Protein AF-A0A401H6R8-F1 (afdb_monomer_lite)

Sequence (422 aa):
MSYSPQTDTVILAGDFLAKSTPEGSLAILDFLIQSLGRVYAVRGNHDHMVVQWRAWREWFEPLKIGHRTGADFLTTIEAEWEGERRNDVDADEWAEKARRRAAGTWRAKWWRRIPYSGSGPTKNQWSIFSEHYWLARDMTQTQAELLYSSPSVLHLPSAHMFVVHAGILPFDPRRPPTDERQPLAHKPEVKGQLDDTQQIFSAGDNVSVEKLRTLQEKALLTDIRGNRDPWVLMNMRSIEDGQVTRDGDKGTPWTELWNDQMGRCVGFDDDLSRTEVTPRIRHAAYSDALSVASRGALPCHPSTVVYGHAASRGLDVKRWTIGLDTGCIYGGKLTGLVLQRRSPDNSPGVDSMDTTEADEDEDEEYYDNWTRSRLARSGSELRRRERELSRPRRKHIKFGDIHTGLRGALVSISCRGQEGLG

Radius of gyration: 25.53 Å; chains: 1; bounding box: 60×70×78 Å

Secondary structure (DSSP, 8-state):
----TTT--EEE-S--SSSS-HHHHHHHHHHHHHTTTTEEE---HHHHHHHHHHHHHHHHTT-EETTEEHHHHHHHHHHHHHHHGGG---HHHHHHHHHHHHTTSTTHHHHTTSPPPB-GGGBTTT-TTSHHHHHHHHS-HHHHHHHHH--SEEEEGGGTEEEESS---SS-TTS-TT-TTSTTSSPPP------TT--S--S-S---HHHHHHHHHHHHHHTSGGGG-HHHHHH--EEETTEEES-TTSSEEHHHHHHHHHHTB--S----SSS---HHHHTS-HHHHHHHHHT--BSS---EEEE---GGG-SEE-SSEEE---BGGGTSEEEEEEEEEPPTTS-------------TTSSHHHHHHHTTTTS--------------PPPP-EEE--S-GGG-EEEEEEEEEPPPSTT--

pLDDT: mean 80.81, std 23.07, range [27.08, 98.56]

Structure (mmCIF, N/CA/C/O backbone):
data_AF-A0A401H6R8-F1
#
_entry.id   AF-A0A401H6R8-F1
#
loop_
_atom_site.group_PDB
_atom_site.id
_atom_site.type_symbol
_atom_site.label_atom_id
_atom_site.label_alt_id
_atom_site.label_comp_id
_atom_site.label_asym_id
_atom_site.label_entity_id
_atom_site.label_seq_id
_atom_site.pdbx_PDB_ins_code
_atom_site.Cartn_x
_atom_site.Cartn_y
_atom_site.Cartn_z
_atom_site.occupancy
_atom_site.B_iso_or_equiv
_atom_site.auth_seq_id
_atom_site.auth_comp_id
_atom_site.auth_asym_id
_atom_site.auth_atom_id
_atom_site.pdbx_PDB_model_num
ATOM 1 N N . MET A 1 1 ? -12.656 -0.822 -26.358 1.00 57.81 1 MET A N 1
ATOM 2 C CA . MET A 1 1 ? -12.313 -1.901 -25.424 1.00 57.81 1 MET A CA 1
ATOM 3 C C . MET A 1 1 ? -13.333 -1.880 -24.326 1.00 57.81 1 MET A C 1
ATOM 5 O O . MET A 1 1 ? -13.564 -0.822 -23.757 1.00 57.81 1 MET A O 1
ATOM 9 N N . SER A 1 2 ? -13.994 -3.016 -24.163 1.00 77.56 2 SER A N 1
ATOM 10 C CA . SER A 1 2 ? -14.894 -3.311 -23.060 1.00 77.56 2 SER A CA 1
ATOM 11 C C . SER A 1 2 ? -14.135 -4.254 -22.142 1.00 77.56 2 SER A C 1
ATOM 13 O O . SER A 1 2 ? -13.485 -5.160 -22.658 1.00 77.56 2 SER A O 1
ATOM 15 N N . TYR A 1 3 ? -14.210 -4.038 -20.833 1.00 84.44 3 TYR A N 1
ATOM 16 C CA . TYR A 1 3 ? -13.757 -5.025 -19.859 1.00 84.44 3 TYR A CA 1
ATOM 17 C C . TYR A 1 3 ? -14.558 -6.323 -20.030 1.00 84.44 3 TYR A C 1
ATOM 19 O O . TYR A 1 3 ? -15.775 -6.270 -20.238 1.00 84.44 3 TYR A O 1
ATOM 27 N N . SER A 1 4 ? -13.881 -7.467 -19.953 1.00 89.19 4 SER A N 1
ATOM 28 C CA . SER A 1 4 ? -14.497 -8.789 -19.851 1.00 89.19 4 SER A CA 1
ATOM 29 C C . SER A 1 4 ? -14.016 -9.494 -18.579 1.00 89.19 4 SER A C 1
ATOM 31 O O . SER A 1 4 ? -12.844 -9.860 -18.493 1.00 89.19 4 SER A O 1
ATOM 33 N N . PRO A 1 5 ? -14.907 -9.773 -17.610 1.00 86.62 5 PRO A N 1
ATOM 34 C CA . PRO A 1 5 ? -14.525 -10.466 -16.378 1.00 86.62 5 PRO A CA 1
ATOM 35 C C . PRO A 1 5 ? -14.062 -11.915 -16.605 1.00 86.62 5 PRO A C 1
ATOM 37 O O . PRO A 1 5 ? -13.452 -12.514 -15.724 1.00 86.62 5 PRO A O 1
ATOM 40 N N . GLN A 1 6 ? -14.329 -12.494 -17.781 1.00 87.25 6 GLN A N 1
ATOM 41 C CA . GLN A 1 6 ? -13.906 -13.851 -18.134 1.00 87.25 6 GLN A CA 1
ATOM 42 C C . GLN A 1 6 ? -12.471 -13.919 -18.665 1.00 87.25 6 GLN A C 1
ATOM 44 O O . GLN A 1 6 ? -11.847 -14.976 -18.574 1.00 87.25 6 GLN A O 1
ATOM 49 N N . THR A 1 7 ? -11.946 -12.838 -19.243 1.00 90.06 7 THR A N 1
ATOM 50 C CA . THR A 1 7 ? -10.619 -12.837 -19.883 1.00 90.06 7 THR A CA 1
ATOM 51 C C . THR A 1 7 ? -9.645 -11.886 -19.223 1.00 90.06 7 THR A C 1
ATOM 53 O O . THR A 1 7 ? -8.455 -12.191 -19.167 1.00 90.06 7 THR A O 1
ATOM 56 N N . ASP A 1 8 ? -10.141 -10.769 -18.706 1.00 92.75 8 ASP A N 1
ATOM 57 C CA . ASP A 1 8 ? -9.306 -9.673 -18.252 1.00 92.75 8 ASP A CA 1
ATOM 58 C C . ASP A 1 8 ? -8.972 -9.823 -16.770 1.00 92.75 8 ASP A C 1
ATOM 60 O O . ASP A 1 8 ? -9.787 -10.272 -15.959 1.00 92.75 8 ASP A O 1
ATOM 64 N N . THR A 1 9 ? -7.759 -9.404 -16.424 1.00 95.06 9 THR A N 1
ATOM 65 C CA . THR A 1 9 ? -7.282 -9.329 -15.045 1.00 95.06 9 THR A CA 1
ATOM 66 C C . THR A 1 9 ? -7.193 -7.869 -14.629 1.00 95.06 9 THR A C 1
ATOM 68 O O . THR A 1 9 ? -6.681 -7.038 -15.381 1.00 95.06 9 THR A O 1
ATOM 71 N N . VAL A 1 10 ? -7.666 -7.555 -13.426 1.00 96.00 10 VAL A N 1
ATOM 72 C CA . VAL A 1 10 ? -7.599 -6.210 -12.838 1.00 96.00 10 VAL A CA 1
ATOM 73 C C . VAL A 1 10 ? -6.714 -6.252 -11.600 1.00 96.00 10 VAL A C 1
ATOM 75 O O . VAL A 1 10 ? -6.787 -7.193 -10.814 1.00 96.00 10 VAL A O 1
ATOM 78 N N . ILE A 1 11 ? -5.875 -5.232 -11.423 1.00 97.50 11 ILE A N 1
ATOM 79 C CA . ILE A 1 11 ? -5.031 -5.076 -10.237 1.00 97.50 11 ILE A CA 1
ATOM 80 C C . ILE A 1 11 ? -5.284 -3.685 -9.652 1.00 97.50 11 ILE A C 1
ATOM 82 O O . ILE A 1 11 ? -5.076 -2.684 -10.337 1.00 97.50 11 ILE A O 1
ATOM 86 N N . LEU A 1 12 ? -5.727 -3.621 -8.397 1.00 97.31 12 LEU A N 1
ATOM 87 C CA . LEU A 1 12 ? -5.860 -2.372 -7.645 1.00 97.31 12 LEU A CA 1
ATOM 88 C C . LEU A 1 12 ? -4.510 -1.996 -7.020 1.00 97.31 12 LEU A C 1
ATOM 90 O O . LEU A 1 12 ? -3.878 -2.824 -6.362 1.00 97.31 12 LEU A O 1
ATOM 94 N N . ALA A 1 13 ? -4.087 -0.742 -7.189 1.00 96.94 13 ALA A N 1
ATOM 95 C CA . ALA A 1 13 ? -2.802 -0.228 -6.698 1.00 96.94 13 ALA A CA 1
ATOM 96 C C . ALA A 1 13 ? -2.829 0.226 -5.217 1.00 96.94 13 ALA A C 1
ATOM 98 O O . ALA A 1 13 ? -1.972 0.995 -4.784 1.00 96.94 13 ALA A O 1
ATOM 99 N N . GLY A 1 14 ? -3.802 -0.243 -4.433 1.00 96.44 14 GLY A N 1
ATOM 100 C CA . GLY A 1 14 ? -3.945 0.056 -3.003 1.00 96.44 14 GLY A CA 1
ATOM 101 C C . GLY A 1 14 ? -4.809 1.260 -2.669 1.00 96.44 14 GLY A C 1
ATOM 102 O O . GLY A 1 14 ? -5.324 1.933 -3.558 1.00 96.44 14 GLY A O 1
ATOM 103 N N . ASP A 1 15 ? -4.978 1.475 -1.364 1.00 96.12 15 ASP A N 1
ATOM 104 C CA . ASP A 1 15 ? -5.893 2.452 -0.765 1.00 96.12 15 ASP A CA 1
ATOM 105 C C . ASP A 1 15 ? -7.324 2.304 -1.303 1.00 96.12 15 ASP A C 1
ATOM 107 O O . ASP A 1 15 ? -7.996 3.267 -1.672 1.00 96.12 15 ASP A O 1
ATOM 111 N N . PHE A 1 16 ? -7.793 1.059 -1.362 1.00 94.25 16 PHE A N 1
ATOM 112 C CA . PHE A 1 16 ? -9.155 0.739 -1.782 1.00 94.25 16 PHE A CA 1
ATOM 113 C C . PHE A 1 16 ? -10.148 0.733 -0.605 1.00 94.25 16 PHE A C 1
ATOM 115 O O . PHE A 1 16 ? -11.355 0.657 -0.829 1.00 94.25 16 PHE A O 1
ATOM 122 N N . LEU A 1 17 ? -9.662 0.864 0.635 1.00 95.38 17 LEU A N 1
ATOM 123 C CA . LEU A 1 17 ? -10.442 1.117 1.848 1.00 95.38 17 LEU A CA 1
ATOM 124 C C . LEU A 1 17 ? -10.201 2.527 2.398 1.00 95.38 17 LEU A C 1
ATOM 126 O O . LEU A 1 17 ? -9.146 3.124 2.191 1.00 95.38 17 LEU A O 1
ATOM 130 N N . ALA A 1 18 ? -11.162 3.029 3.180 1.00 88.88 18 ALA A N 1
ATOM 131 C CA . ALA A 1 18 ? -11.075 4.313 3.887 1.00 88.88 18 ALA A CA 1
ATOM 132 C C . ALA A 1 18 ? -10.835 5.533 2.966 1.00 88.88 18 ALA A C 1
ATOM 134 O O . ALA A 1 18 ? -10.061 6.446 3.276 1.00 88.88 18 ALA A O 1
ATOM 135 N N . LYS A 1 19 ? -11.446 5.472 1.775 1.00 84.81 19 LYS A N 1
ATOM 136 C CA . LYS A 1 19 ? -11.434 6.470 0.685 1.00 84.81 19 LYS A CA 1
ATOM 137 C C . LYS A 1 19 ? -12.823 6.633 0.045 1.00 84.81 19 LYS A C 1
ATOM 139 O O . LYS A 1 19 ? -12.956 7.185 -1.046 1.00 84.81 19 LYS A O 1
ATOM 144 N N . SER A 1 20 ? -13.858 6.104 0.694 1.00 84.62 20 SER A N 1
ATOM 145 C CA . SER A 1 20 ? -15.256 6.137 0.253 1.00 84.62 20 SER A CA 1
ATOM 146 C C . SER A 1 20 ? -16.171 6.097 1.482 1.00 84.62 20 SER A C 1
ATOM 148 O O . SER A 1 20 ? -15.700 6.360 2.579 1.00 84.62 20 SER A O 1
ATOM 150 N N . THR A 1 21 ? -17.468 5.812 1.348 1.00 90.06 21 THR A N 1
ATOM 151 C CA . THR A 1 21 ? -18.280 5.543 2.548 1.00 90.06 21 THR A CA 1
ATOM 152 C C . THR A 1 21 ? -17.874 4.199 3.173 1.00 90.06 21 THR A C 1
ATOM 154 O O . THR A 1 21 ? -17.288 3.354 2.479 1.00 90.06 21 THR A O 1
ATOM 157 N N . PRO A 1 22 ? -18.194 3.943 4.456 1.00 90.75 22 PRO A N 1
ATOM 158 C CA . PRO A 1 22 ? -17.957 2.636 5.061 1.00 90.75 22 PRO A CA 1
ATOM 159 C C . PRO A 1 22 ? -18.562 1.487 4.243 1.00 90.75 22 PRO A C 1
ATOM 161 O O . PRO A 1 22 ? -17.887 0.500 3.957 1.00 90.75 22 PRO A O 1
ATOM 164 N N . GLU A 1 23 ? -19.793 1.659 3.757 1.00 93.38 23 GLU A N 1
ATOM 165 C CA . GLU A 1 23 ? -20.493 0.672 2.928 1.00 93.38 23 GLU A CA 1
ATOM 166 C C . GLU A 1 23 ? -19.797 0.468 1.580 1.00 93.38 23 GLU A C 1
ATOM 168 O O . GLU A 1 23 ? -19.679 -0.663 1.116 1.00 93.38 23 GLU A O 1
ATOM 173 N N . GLY A 1 24 ? -19.301 1.545 0.961 1.00 94.06 24 GLY A N 1
ATOM 174 C CA . GLY A 1 24 ? -18.540 1.470 -0.285 1.00 94.06 24 GLY A CA 1
ATOM 175 C C . GLY A 1 24 ? -17.241 0.683 -0.120 1.00 94.06 24 GLY A C 1
ATOM 176 O O . GLY A 1 24 ? -16.930 -0.178 -0.940 1.00 94.06 24 GLY A O 1
ATOM 177 N N . SER A 1 25 ? -16.522 0.918 0.977 1.00 95.31 25 SER A N 1
ATOM 178 C CA . SER A 1 25 ? -15.279 0.206 1.289 1.00 95.31 25 SER A CA 1
ATOM 179 C C . SER A 1 25 ? -15.527 -1.291 1.523 1.00 95.31 25 SER A C 1
ATOM 181 O O . SER A 1 25 ? -14.799 -2.127 0.989 1.00 95.31 25 SER A O 1
ATOM 183 N N . LEU A 1 26 ? -16.584 -1.653 2.261 1.00 96.31 26 LEU A N 1
ATOM 184 C CA . LEU A 1 26 ? -16.960 -3.058 2.464 1.00 96.31 26 LEU A CA 1
ATOM 185 C C . LEU A 1 26 ? -17.444 -3.721 1.163 1.00 96.31 26 LEU A C 1
ATOM 187 O O . LEU A 1 26 ? -17.064 -4.856 0.880 1.00 96.31 26 LEU A O 1
ATOM 191 N N . ALA A 1 27 ? -18.189 -3.000 0.320 1.00 96.44 27 ALA A N 1
ATOM 192 C CA . ALA A 1 27 ? -18.623 -3.498 -0.985 1.00 96.44 27 ALA A CA 1
ATOM 193 C C . ALA A 1 27 ? -17.444 -3.778 -1.935 1.00 96.44 27 ALA A C 1
ATOM 195 O O . ALA A 1 27 ? -17.505 -4.716 -2.732 1.00 96.44 27 ALA A O 1
ATOM 196 N N . ILE A 1 28 ? -16.350 -3.011 -1.844 1.00 95.88 28 ILE A N 1
ATOM 197 C CA . ILE A 1 28 ? -15.116 -3.302 -2.587 1.00 95.88 28 ILE A CA 1
ATOM 198 C C . ILE A 1 28 ? -14.509 -4.636 -2.132 1.00 95.88 28 ILE A C 1
ATOM 200 O O . ILE A 1 28 ? -14.087 -5.426 -2.978 1.00 95.88 28 ILE A O 1
ATOM 204 N N . LEU A 1 29 ? -14.496 -4.929 -0.825 1.00 96.62 29 LEU A N 1
ATOM 205 C CA . LEU A 1 29 ? -14.025 -6.226 -0.324 1.00 96.62 29 LEU A CA 1
ATOM 206 C C . LEU A 1 29 ? -14.903 -7.372 -0.829 1.00 96.62 29 LEU A C 1
ATOM 208 O O . LEU A 1 29 ? -14.372 -8.379 -1.293 1.00 96.62 29 LEU A O 1
ATOM 212 N N . ASP A 1 30 ? -16.225 -7.207 -0.811 1.00 97.19 30 ASP A N 1
ATOM 213 C CA . ASP A 1 30 ? -17.148 -8.212 -1.350 1.00 97.19 30 ASP A CA 1
ATOM 214 C C . ASP A 1 30 ? -16.924 -8.447 -2.845 1.00 97.19 30 ASP A C 1
ATOM 216 O O . ASP A 1 30 ? -16.886 -9.594 -3.297 1.00 97.19 30 ASP A O 1
ATOM 220 N N . PHE A 1 31 ? -16.705 -7.379 -3.615 1.00 96.25 31 PHE A N 1
ATOM 221 C CA . PHE A 1 31 ? -16.373 -7.476 -5.033 1.00 96.25 31 PHE A CA 1
ATOM 222 C C . PHE A 1 31 ? -15.064 -8.241 -5.272 1.00 96.25 31 PHE A C 1
ATOM 224 O O . PHE A 1 31 ? -15.006 -9.095 -6.162 1.00 96.25 31 PHE A O 1
ATOM 231 N N . LEU A 1 32 ? -14.026 -7.979 -4.472 1.00 96.06 32 LEU A N 1
ATOM 232 C CA . LEU A 1 32 ? -12.752 -8.698 -4.548 1.00 96.06 32 LEU A CA 1
ATOM 233 C C . LEU A 1 32 ? -12.920 -10.187 -4.214 1.00 96.06 32 LEU A C 1
ATOM 235 O O . LEU A 1 32 ? -12.403 -11.027 -4.949 1.00 96.06 32 LEU A O 1
ATOM 239 N N . ILE A 1 33 ? -13.685 -10.523 -3.168 1.00 96.75 33 ILE A N 1
ATOM 240 C CA . ILE A 1 33 ? -13.998 -11.915 -2.796 1.00 96.75 33 ILE A CA 1
ATOM 241 C C . ILE A 1 33 ? -14.729 -12.628 -3.941 1.00 96.75 33 ILE A C 1
ATOM 243 O O . ILE A 1 33 ? -14.374 -13.746 -4.312 1.00 96.75 33 ILE A O 1
ATOM 247 N N . GLN A 1 34 ? -15.735 -11.982 -4.531 1.00 95.88 34 GLN A N 1
ATOM 248 C CA . GLN A 1 34 ? -16.519 -12.549 -5.634 1.00 95.88 34 GLN A CA 1
ATOM 249 C C . GLN A 1 34 ? -15.706 -12.708 -6.927 1.00 95.88 34 GLN A C 1
ATOM 251 O O . GLN A 1 34 ? -16.068 -13.512 -7.785 1.00 95.88 34 GLN A O 1
ATOM 256 N N . SER A 1 35 ? -14.604 -11.967 -7.059 1.00 95.06 35 SER A N 1
ATOM 257 C CA . SER A 1 35 ? -13.786 -11.897 -8.274 1.00 95.06 35 SER A CA 1
ATOM 258 C C . SER A 1 35 ? -12.394 -12.522 -8.114 1.00 95.06 35 SER A C 1
ATOM 260 O O . SER A 1 35 ? -11.487 -12.235 -8.908 1.00 95.06 35 SER A O 1
ATOM 262 N N . LEU A 1 36 ? -12.200 -13.372 -7.099 1.00 92.19 36 LEU A N 1
ATOM 263 C CA . LEU A 1 36 ? -10.931 -14.057 -6.847 1.00 92.19 36 LEU A CA 1
ATOM 264 C C . LEU A 1 36 ? -10.423 -14.793 -8.097 1.00 92.19 36 LEU A C 1
ATOM 266 O O . LEU A 1 36 ? -11.170 -15.449 -8.821 1.00 92.19 36 LEU A O 1
ATOM 270 N N . GLY A 1 37 ? -9.121 -14.662 -8.361 1.00 91.44 37 GLY A N 1
ATOM 271 C CA . GLY A 1 37 ? -8.468 -15.208 -9.557 1.00 91.44 37 GLY A CA 1
ATOM 272 C C . GLY A 1 37 ? -8.556 -14.318 -10.803 1.00 91.44 37 GLY A C 1
ATOM 273 O O . GLY A 1 37 ? -7.922 -14.626 -11.812 1.00 91.44 37 GLY A O 1
ATOM 274 N N . ARG A 1 38 ? -9.308 -13.210 -10.751 1.00 94.62 38 ARG A N 1
ATOM 275 C CA . ARG A 1 38 ? -9.399 -12.210 -11.833 1.00 94.62 38 ARG A CA 1
ATOM 276 C C . ARG A 1 38 ? -9.117 -10.795 -11.366 1.00 94.62 38 ARG A C 1
ATOM 278 O O . ARG A 1 38 ? -8.585 -9.999 -12.136 1.00 94.62 38 ARG A O 1
ATOM 285 N N . VAL A 1 39 ? -9.446 -10.480 -10.121 1.00 96.12 39 VAL A N 1
ATOM 286 C CA . VAL A 1 39 ? -9.143 -9.184 -9.524 1.00 96.12 39 VAL A CA 1
ATOM 287 C C . VAL A 1 39 ? -8.191 -9.390 -8.358 1.00 96.12 39 VAL A C 1
ATOM 289 O O . VAL A 1 39 ? -8.424 -10.220 -7.483 1.00 96.12 39 VAL A O 1
ATOM 292 N N . TYR A 1 40 ? -7.105 -8.631 -8.374 1.00 96.19 40 TYR A N 1
ATOM 293 C CA . TYR A 1 40 ? -6.087 -8.611 -7.338 1.00 96.19 40 TYR A CA 1
ATOM 294 C C . TYR A 1 40 ? -5.983 -7.203 -6.769 1.00 96.19 40 TYR A C 1
ATOM 296 O O . TYR A 1 40 ? -6.330 -6.221 -7.427 1.00 96.19 40 TYR A O 1
ATOM 304 N N . ALA A 1 41 ? -5.462 -7.092 -5.557 1.00 96.44 41 ALA A N 1
ATOM 305 C CA . ALA A 1 41 ? -5.197 -5.810 -4.937 1.00 96.44 41 ALA A CA 1
ATOM 306 C C . ALA A 1 41 ? -3.860 -5.857 -4.208 1.00 96.44 41 ALA A C 1
ATOM 308 O O . ALA A 1 41 ? -3.512 -6.855 -3.576 1.00 96.44 41 ALA A O 1
ATOM 309 N N . VAL A 1 42 ? -3.113 -4.766 -4.313 1.00 97.62 42 VAL A N 1
ATOM 310 C CA . VAL A 1 42 ? -1.959 -4.500 -3.462 1.00 97.62 42 VAL A CA 1
ATOM 311 C C . VAL A 1 42 ? -2.423 -3.628 -2.307 1.00 97.62 42 VAL A C 1
ATOM 313 O O . VAL A 1 42 ? -3.256 -2.755 -2.499 1.00 97.62 42 VAL A O 1
ATOM 316 N N . ARG A 1 43 ? -1.910 -3.866 -1.104 1.00 96.75 43 ARG A N 1
ATOM 317 C CA . ARG A 1 43 ? -2.301 -3.130 0.100 1.00 96.75 43 ARG A CA 1
ATOM 318 C C . ARG A 1 43 ? -1.636 -1.750 0.146 1.00 96.75 43 ARG A C 1
ATOM 320 O O . ARG A 1 43 ? -0.411 -1.663 0.055 1.00 96.75 43 ARG A O 1
ATOM 327 N N . GLY A 1 44 ? -2.435 -0.702 0.328 1.00 97.06 44 GLY A N 1
ATOM 328 C CA . GLY A 1 44 ? -1.981 0.659 0.619 1.00 97.06 44 GLY A CA 1
ATOM 329 C C . GLY A 1 44 ? -1.896 0.974 2.111 1.00 97.06 44 GLY A C 1
ATOM 330 O O . GLY A 1 44 ? -2.168 0.123 2.966 1.00 97.06 44 GLY A O 1
ATOM 331 N N . ASN A 1 45 ? -1.487 2.198 2.450 1.00 95.62 45 ASN A N 1
ATOM 332 C CA . ASN A 1 45 ? -1.322 2.598 3.847 1.00 95.62 45 ASN A CA 1
ATOM 333 C C . ASN A 1 45 ? -2.666 2.708 4.584 1.00 95.62 45 ASN A C 1
ATOM 335 O O . ASN A 1 45 ? -2.723 2.354 5.763 1.00 95.62 45 ASN A O 1
ATOM 339 N N . HIS A 1 46 ? -3.750 3.121 3.916 1.00 95.62 46 HIS A N 1
ATOM 340 C CA . HIS A 1 46 ? -5.088 3.120 4.519 1.00 95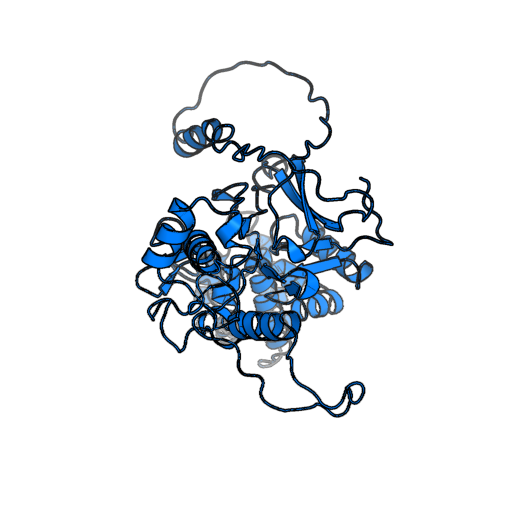.62 46 HIS A CA 1
ATOM 341 C C . HIS A 1 46 ? -5.581 1.692 4.764 1.00 95.62 46 HIS A C 1
ATOM 343 O O . HIS A 1 46 ? -6.011 1.374 5.873 1.00 95.62 46 HIS A O 1
ATOM 349 N N . ASP A 1 47 ? -5.428 0.806 3.779 1.00 97.44 47 ASP A N 1
ATOM 350 C CA . ASP A 1 47 ? -5.782 -0.611 3.910 1.00 97.44 47 ASP A CA 1
ATOM 351 C C . ASP A 1 47 ? -5.025 -1.262 5.084 1.00 97.44 47 ASP A C 1
ATOM 353 O O . ASP A 1 47 ? -5.583 -2.027 5.874 1.00 97.44 47 ASP A O 1
ATOM 357 N N . HIS A 1 48 ? -3.741 -0.918 5.246 1.00 96.44 48 HIS A N 1
ATOM 358 C CA . HIS A 1 48 ? -2.909 -1.422 6.336 1.00 96.44 48 HIS A CA 1
ATOM 359 C C . HIS A 1 48 ? -3.351 -0.917 7.718 1.00 96.44 48 HIS A C 1
ATOM 361 O O . HIS A 1 48 ? -3.282 -1.672 8.687 1.00 96.44 48 HIS A O 1
ATOM 367 N N . MET A 1 49 ? -3.857 0.312 7.832 1.00 95.88 49 MET A N 1
ATOM 368 C CA . MET A 1 49 ? -4.423 0.813 9.091 1.00 95.88 49 MET A CA 1
ATOM 369 C C . MET A 1 49 ? -5.686 0.045 9.504 1.00 95.88 49 MET A C 1
ATOM 371 O O . MET A 1 49 ? -5.876 -0.225 10.690 1.00 95.88 49 MET A O 1
ATOM 375 N N . VAL A 1 50 ? -6.524 -0.365 8.545 1.00 97.38 50 VAL A N 1
ATOM 376 C CA . VAL A 1 50 ? -7.687 -1.223 8.834 1.00 97.38 50 VAL A CA 1
ATOM 377 C C . VAL A 1 50 ? -7.230 -2.595 9.339 1.00 97.38 50 VAL A C 1
ATOM 379 O O . VAL A 1 50 ? -7.750 -3.087 10.338 1.00 97.38 50 VAL A O 1
ATOM 382 N N . VAL A 1 51 ? -6.199 -3.182 8.718 1.00 97.00 51 VAL A N 1
ATOM 383 C CA . VAL A 1 51 ? -5.575 -4.441 9.176 1.00 97.00 51 VAL A CA 1
ATOM 384 C C . VAL A 1 51 ? -5.068 -4.333 10.610 1.00 97.00 51 VAL A C 1
ATOM 386 O O . VAL A 1 51 ? -5.306 -5.231 11.414 1.00 97.00 51 VAL A O 1
ATOM 389 N N . GLN A 1 52 ? -4.380 -3.239 10.937 1.00 96.38 52 GLN A N 1
ATOM 390 C CA . GLN A 1 52 ? -3.860 -2.988 12.280 1.00 96.38 52 GLN A CA 1
ATOM 391 C C . GLN A 1 52 ? -4.984 -2.941 13.319 1.00 96.38 52 GLN A C 1
ATOM 393 O O . GLN A 1 52 ? -4.902 -3.618 14.348 1.00 96.38 52 GLN A O 1
ATOM 398 N N . TRP A 1 53 ? -6.057 -2.200 13.031 1.00 97.88 53 TRP A N 1
ATOM 399 C CA . TRP A 1 53 ? -7.224 -2.152 13.904 1.00 97.88 53 TRP A CA 1
ATOM 400 C C . TRP A 1 53 ? -7.911 -3.506 14.031 1.00 97.88 53 TRP A C 1
ATOM 402 O O . TRP A 1 53 ? -8.232 -3.909 15.148 1.00 97.88 53 TRP A O 1
ATOM 412 N N . ARG A 1 54 ? -8.092 -4.234 12.926 1.00 97.75 54 ARG A N 1
ATOM 413 C CA . ARG A 1 54 ? -8.742 -5.548 12.930 1.00 97.75 54 ARG A CA 1
ATOM 414 C C . ARG A 1 54 ? -7.975 -6.549 13.789 1.00 97.75 54 ARG A C 1
ATOM 416 O O . ARG A 1 54 ? -8.561 -7.130 14.699 1.00 97.75 54 ARG A O 1
ATOM 423 N N . ALA A 1 55 ? -6.665 -6.663 13.583 1.00 97.62 55 ALA A N 1
ATOM 424 C CA . ALA A 1 55 ? -5.811 -7.552 14.365 1.00 97.62 55 ALA A CA 1
ATOM 425 C C . ALA A 1 55 ? -5.797 -7.172 15.855 1.00 97.62 55 ALA A C 1
ATOM 427 O O . ALA A 1 55 ? -5.820 -8.036 16.734 1.00 97.62 55 ALA A O 1
ATOM 428 N N . TRP A 1 56 ? -5.801 -5.870 16.164 1.00 98.31 56 TRP A N 1
ATOM 429 C CA . TRP A 1 56 ? -5.907 -5.410 17.545 1.00 98.31 56 TRP A CA 1
ATOM 430 C C . TRP A 1 56 ? -7.250 -5.786 18.177 1.00 98.31 56 TRP A C 1
ATOM 432 O O . TRP A 1 56 ? -7.258 -6.238 19.320 1.00 98.31 56 TRP A O 1
ATOM 442 N N . ARG A 1 57 ? -8.372 -5.646 17.457 1.00 98.00 57 ARG A N 1
ATOM 443 C CA . ARG A 1 57 ? -9.702 -6.036 17.953 1.00 98.00 57 ARG A CA 1
ATOM 444 C C . ARG A 1 57 ? -9.789 -7.538 18.205 1.00 98.00 57 ARG A C 1
ATOM 446 O O . ARG A 1 57 ? -10.229 -7.929 19.280 1.00 98.00 57 ARG A O 1
ATOM 453 N N . GLU A 1 58 ? -9.285 -8.357 17.283 1.00 97.69 58 GLU A N 1
ATOM 454 C CA . GLU A 1 58 ? -9.225 -9.822 17.424 1.00 97.69 58 GLU A CA 1
ATOM 455 C C . GLU A 1 58 ? -8.454 -10.255 18.680 1.00 97.69 58 GLU A C 1
ATOM 457 O O . GLU A 1 58 ? -8.820 -11.228 19.337 1.00 97.69 58 GLU A O 1
ATOM 462 N N . TRP A 1 59 ? -7.420 -9.503 19.066 1.00 98.06 59 TRP A N 1
ATOM 463 C CA . TRP A 1 59 ? -6.722 -9.700 20.335 1.00 98.06 59 TRP A CA 1
ATOM 464 C C . TRP A 1 59 ? -7.477 -9.119 21.539 1.00 98.06 59 TRP A C 1
ATOM 466 O O . TRP A 1 59 ? -7.534 -9.756 22.591 1.00 98.06 59 TRP A O 1
ATOM 476 N N . PHE A 1 60 ? -8.018 -7.904 21.418 1.00 98.44 60 PHE A N 1
ATOM 477 C CA . PHE A 1 60 ? -8.560 -7.123 22.529 1.00 98.44 60 PHE A CA 1
ATOM 478 C C . PHE A 1 60 ? -9.923 -7.627 22.997 1.00 98.44 60 PHE A C 1
ATOM 480 O O . PHE A 1 60 ? -10.146 -7.769 24.200 1.00 98.44 60 PHE A O 1
ATOM 487 N N . GLU A 1 61 ? -10.839 -7.881 22.066 1.00 98.31 61 GLU A N 1
ATOM 488 C CA . GLU A 1 61 ? -12.220 -8.276 22.340 1.00 98.31 61 GLU A CA 1
ATOM 489 C C . GLU A 1 61 ? -12.352 -9.512 23.245 1.00 98.31 61 GLU A C 1
ATOM 491 O O . GLU A 1 61 ? -13.108 -9.430 24.222 1.00 98.31 61 GLU A O 1
ATOM 496 N N . PRO A 1 62 ? -11.606 -10.617 23.023 1.00 98.38 62 PRO A N 1
ATOM 497 C CA . PRO A 1 62 ? -11.701 -11.807 23.867 1.00 98.38 62 PRO A CA 1
ATOM 498 C C . PRO A 1 62 ? -10.999 -11.669 25.226 1.00 98.38 62 PRO A C 1
ATOM 500 O O . PRO A 1 62 ? -11.150 -12.551 26.077 1.00 98.38 62 PRO A O 1
ATOM 503 N N . LEU A 1 63 ? -10.229 -10.598 25.476 1.00 98.19 63 LEU A N 1
ATOM 504 C CA . LEU A 1 63 ? -9.608 -10.393 26.787 1.00 98.19 63 LEU A CA 1
ATOM 505 C C . LEU A 1 63 ? -10.679 -10.330 27.870 1.00 98.19 63 LEU A C 1
ATOM 507 O O . LEU A 1 63 ? -11.726 -9.718 27.687 1.00 98.19 63 LEU A O 1
ATOM 511 N N . LYS A 1 64 ? -10.384 -10.894 29.043 1.00 97.62 64 LYS A N 1
ATOM 512 C CA . LYS A 1 64 ? -11.277 -10.868 30.203 1.00 97.62 64 LYS A CA 1
ATOM 513 C C . LYS A 1 64 ? -10.576 -10.243 31.401 1.00 97.62 64 LYS A C 1
ATOM 515 O O . LYS A 1 64 ? -9.542 -10.732 31.852 1.00 97.62 64 LYS A O 1
ATOM 520 N N . ILE A 1 65 ? -11.147 -9.167 31.940 1.00 94.75 65 ILE A N 1
ATOM 521 C CA . ILE A 1 65 ? -10.664 -8.515 33.165 1.00 94.75 65 ILE A CA 1
ATOM 522 C C . ILE A 1 65 ? -11.821 -8.478 34.162 1.00 94.75 65 ILE A C 1
ATOM 524 O O . ILE A 1 65 ? -12.761 -7.692 34.033 1.00 94.75 65 ILE A O 1
ATOM 528 N N . GLY A 1 66 ? -11.752 -9.344 35.174 1.00 92.25 66 GLY A N 1
ATOM 529 C CA . GLY A 1 66 ? -12.862 -9.561 36.097 1.00 92.25 66 GLY A CA 1
ATOM 530 C C . GLY A 1 66 ? -14.046 -10.222 35.386 1.00 92.25 66 GLY A C 1
ATOM 531 O O . GLY A 1 66 ? -13.903 -11.296 34.805 1.00 92.25 66 GLY A O 1
ATOM 532 N N . HIS A 1 67 ? -15.212 -9.579 35.435 1.00 93.75 67 HIS A N 1
ATOM 533 C CA . HIS A 1 67 ? -16.455 -10.087 34.842 1.00 93.75 67 HIS A CA 1
ATOM 534 C C . HIS A 1 67 ? -16.766 -9.513 33.450 1.00 93.75 67 HIS A C 1
ATOM 536 O O . HIS A 1 67 ? -17.799 -9.860 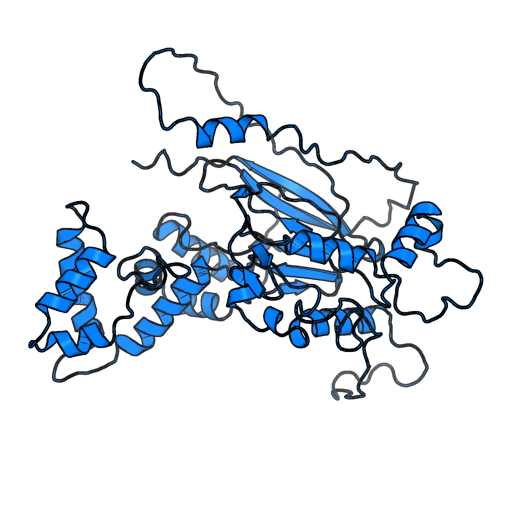32.894 1.00 93.75 67 HIS A O 1
ATOM 542 N N . ARG A 1 68 ? -15.912 -8.639 32.899 1.00 95.69 68 ARG A N 1
ATOM 543 C CA . ARG A 1 68 ? -16.121 -7.994 31.591 1.00 95.69 68 ARG A CA 1
ATOM 544 C C . ARG A 1 68 ? -15.099 -8.464 30.573 1.00 95.69 68 ARG A C 1
ATOM 546 O O . ARG A 1 68 ? -13.949 -8.746 30.932 1.00 95.69 68 ARG A O 1
ATOM 553 N N . THR A 1 69 ? -15.526 -8.496 29.324 1.00 98.31 69 THR A N 1
ATOM 554 C CA . THR A 1 69 ? -14.682 -8.729 28.156 1.00 98.31 69 THR A CA 1
ATOM 555 C C . THR A 1 69 ? -14.221 -7.414 27.527 1.00 98.31 69 THR A C 1
ATOM 557 O O . THR A 1 69 ? -14.743 -6.339 27.846 1.00 98.31 69 THR A O 1
ATOM 560 N N . GLY A 1 70 ? -13.238 -7.487 26.628 1.00 98.25 70 GLY A N 1
ATOM 561 C CA . GLY A 1 70 ? -12.862 -6.350 25.795 1.00 98.25 70 GLY A CA 1
ATOM 562 C C . GLY A 1 70 ? -14.022 -5.916 24.907 1.00 98.25 70 GLY A C 1
ATOM 563 O O . GLY A 1 70 ? -14.282 -4.721 24.810 1.00 98.25 70 GLY A O 1
ATOM 564 N N . ALA A 1 71 ? -14.781 -6.871 24.362 1.00 98.31 71 ALA A N 1
ATOM 565 C CA . ALA A 1 71 ? -15.982 -6.600 23.574 1.00 98.31 71 ALA A CA 1
ATOM 566 C C . ALA A 1 71 ? -17.036 -5.801 24.366 1.00 98.31 71 ALA A C 1
ATOM 568 O O . ALA A 1 71 ? -17.560 -4.805 23.861 1.00 98.31 71 ALA A O 1
ATOM 569 N N . ASP A 1 72 ? -17.285 -6.159 25.634 1.00 98.12 72 ASP A N 1
ATOM 570 C CA . ASP A 1 72 ? -18.201 -5.406 26.510 1.00 98.12 72 ASP A CA 1
ATOM 571 C C . ASP A 1 72 ? -17.723 -3.962 26.715 1.00 98.12 72 ASP A C 1
ATOM 573 O O . ASP A 1 72 ? -18.517 -3.017 26.764 1.00 98.12 72 ASP A O 1
ATOM 577 N N . PHE A 1 73 ? -16.408 -3.783 26.867 1.00 98.31 73 PHE A N 1
ATOM 578 C CA . PHE A 1 73 ? -15.814 -2.467 27.046 1.00 98.31 73 PHE A CA 1
ATOM 579 C C . PHE A 1 73 ? -15.898 -1.621 25.770 1.00 98.31 73 PHE A C 1
ATOM 581 O O . PHE A 1 73 ? -16.310 -0.466 25.867 1.00 98.31 73 PHE A O 1
ATOM 588 N N . LEU A 1 74 ? -15.573 -2.187 24.599 1.00 98.31 74 LEU A N 1
ATOM 589 C CA . LEU A 1 74 ? -15.701 -1.499 23.309 1.00 98.31 74 LEU A CA 1
ATOM 590 C C . LEU A 1 74 ? -17.142 -1.090 23.045 1.00 98.31 74 LEU A C 1
ATOM 592 O O . LEU A 1 74 ? -17.381 0.085 22.813 1.00 98.31 74 LEU A O 1
ATOM 596 N N . THR A 1 75 ? -18.101 -2.002 23.226 1.00 98.25 75 THR A N 1
ATOM 597 C CA . THR A 1 75 ? -19.537 -1.702 23.088 1.00 98.25 75 THR A CA 1
ATOM 598 C C . THR A 1 75 ? -19.948 -0.501 23.946 1.00 98.25 75 THR A C 1
ATOM 600 O O . THR A 1 75 ? -20.711 0.359 23.513 1.00 98.25 75 THR A O 1
ATOM 603 N N . THR A 1 76 ? -19.412 -0.414 25.169 1.00 97.44 76 THR A N 1
ATOM 604 C CA . THR A 1 76 ? -19.694 0.702 26.078 1.00 97.44 76 THR A CA 1
ATOM 605 C C . THR A 1 76 ? -19.138 2.024 25.540 1.00 97.44 76 THR A C 1
ATOM 607 O O . THR A 1 76 ? -19.876 3.000 25.456 1.00 97.44 76 THR A O 1
ATOM 610 N N . ILE A 1 77 ? -17.849 2.079 25.184 1.00 97.62 77 ILE A N 1
ATOM 611 C CA . ILE A 1 77 ? -17.216 3.335 24.746 1.00 97.62 77 ILE A CA 1
ATOM 612 C C . ILE A 1 77 ? -17.650 3.751 23.335 1.00 97.62 77 ILE A C 1
ATOM 614 O O . ILE A 1 77 ? -17.703 4.942 23.063 1.00 97.62 77 ILE A O 1
ATOM 618 N N . GLU A 1 78 ? -17.997 2.797 22.468 1.00 97.50 78 GLU A N 1
ATOM 619 C CA . GLU A 1 78 ? -18.582 3.042 21.147 1.00 97.50 78 GLU A CA 1
ATOM 620 C C . GLU A 1 78 ? -19.939 3.737 21.292 1.00 97.50 78 GLU A C 1
ATOM 622 O O . GLU A 1 78 ? -20.171 4.755 20.649 1.00 97.50 78 GLU A O 1
ATOM 627 N N . ALA A 1 79 ? -20.803 3.262 22.196 1.00 96.56 79 ALA A N 1
ATOM 628 C CA . ALA A 1 79 ? -22.081 3.914 22.478 1.00 96.56 79 ALA A CA 1
ATOM 629 C C . ALA A 1 79 ? -21.914 5.305 23.121 1.00 96.56 79 ALA A C 1
ATOM 631 O O . ALA A 1 79 ? -22.651 6.232 22.782 1.00 96.56 79 ALA A O 1
ATOM 632 N N . GLU A 1 80 ? -20.949 5.466 24.037 1.00 96.06 80 GLU A N 1
ATOM 633 C CA . GLU A 1 80 ? -20.626 6.769 24.640 1.00 96.06 80 GLU A CA 1
ATOM 634 C C . GLU A 1 80 ? -20.118 7.767 23.579 1.00 96.06 80 GLU A C 1
ATOM 636 O O . GLU A 1 80 ? -20.550 8.919 23.566 1.00 96.06 80 GLU A O 1
ATOM 641 N N . TRP A 1 81 ? -19.248 7.329 22.664 1.00 95.94 81 TRP A N 1
ATOM 642 C CA . TRP A 1 81 ? -18.756 8.145 21.551 1.00 95.94 81 TRP A CA 1
ATOM 643 C C . TRP A 1 81 ? -19.869 8.524 20.570 1.00 95.94 81 TRP A C 1
ATOM 645 O O . TRP A 1 81 ? -19.988 9.684 20.181 1.00 95.94 81 TRP A O 1
ATOM 655 N N . GLU A 1 82 ? -20.726 7.572 20.207 1.00 92.94 82 GLU A N 1
ATOM 656 C CA . GLU A 1 82 ? -21.817 7.783 19.255 1.00 92.94 82 GLU A CA 1
ATOM 657 C C . GLU A 1 82 ? -22.826 8.841 19.737 1.00 92.94 82 GLU A C 1
ATOM 659 O O . GLU A 1 82 ? -23.398 9.589 18.938 1.00 92.94 82 GLU A O 1
ATOM 664 N N . GLY A 1 83 ? -23.013 8.947 21.056 1.00 92.00 83 GLY A N 1
ATOM 665 C CA . GLY A 1 83 ? -23.807 10.008 21.675 1.00 92.00 83 GLY A CA 1
ATOM 666 C C . GLY A 1 83 ? -23.163 11.397 21.588 1.00 92.00 83 GLY A C 1
ATOM 667 O O . GLY A 1 83 ? -23.880 12.392 21.505 1.00 92.00 83 GLY A O 1
ATOM 668 N N . GLU A 1 84 ? -21.832 11.469 21.571 1.00 90.62 84 GLU A N 1
ATOM 669 C CA . GLU A 1 84 ? -21.056 12.715 21.627 1.00 90.62 84 GLU A CA 1
ATOM 670 C C . GLU A 1 84 ? -20.635 13.228 20.248 1.00 90.62 84 GLU A C 1
ATOM 672 O O . GLU A 1 84 ? -20.552 14.439 20.052 1.00 90.62 84 GLU A O 1
ATOM 677 N N . ARG A 1 85 ? -20.428 12.347 19.257 1.00 86.75 85 ARG A N 1
ATOM 678 C CA . ARG A 1 85 ? -19.951 12.741 17.917 1.00 86.75 85 ARG A CA 1
ATOM 679 C C . ARG A 1 85 ? -20.873 13.728 17.195 1.00 86.75 85 ARG A C 1
ATOM 681 O O . ARG A 1 85 ? -20.444 14.429 16.288 1.00 86.75 85 ARG A O 1
ATOM 688 N N . ARG A 1 86 ? -22.143 13.808 17.607 1.00 80.88 86 ARG A N 1
ATOM 689 C CA . ARG A 1 86 ? -23.119 14.792 17.103 1.00 80.88 86 ARG A CA 1
ATOM 690 C C . ARG A 1 86 ? -22.765 16.236 17.471 1.00 80.88 86 ARG A C 1
ATOM 692 O O . ARG A 1 86 ? -23.295 17.152 16.856 1.00 80.88 86 ARG A O 1
ATOM 699 N N . ASN A 1 87 ? -21.886 16.426 18.452 1.00 84.12 87 ASN A N 1
ATOM 700 C CA . ASN A 1 87 ? -21.451 17.726 18.953 1.00 84.12 87 ASN A CA 1
ATOM 701 C C . ASN A 1 87 ? -20.154 18.226 18.282 1.00 84.12 87 ASN A C 1
ATOM 703 O O . ASN A 1 87 ? -19.513 19.114 18.837 1.00 84.12 87 ASN A O 1
ATOM 707 N N . ASP A 1 88 ? -19.752 17.651 17.137 1.00 81.75 88 ASP A N 1
ATOM 708 C CA . ASP A 1 88 ? -18.529 18.013 16.390 1.00 81.75 88 ASP A CA 1
ATOM 709 C C . ASP A 1 88 ? -17.243 17.933 17.240 1.00 81.75 88 ASP A C 1
ATOM 711 O O . ASP A 1 88 ? -16.328 18.749 17.147 1.00 81.75 88 ASP A O 1
ATOM 715 N N . VAL A 1 89 ? -17.195 16.949 18.144 1.00 87.56 89 VAL A N 1
ATOM 716 C CA . VAL A 1 89 ? -16.033 16.695 19.004 1.00 87.56 89 VAL A CA 1
ATOM 717 C C . VAL A 1 89 ? -15.033 15.827 18.249 1.00 87.56 89 VAL A C 1
ATOM 719 O O . VAL A 1 89 ? -15.415 14.822 17.658 1.00 87.56 89 VAL A O 1
ATOM 722 N N . ASP A 1 90 ? -13.748 16.174 18.315 1.00 91.00 90 ASP A N 1
ATOM 723 C CA . ASP A 1 90 ? -12.668 15.354 17.763 1.00 91.00 90 ASP A CA 1
ATOM 724 C C . ASP A 1 90 ? -12.513 14.023 18.530 1.00 91.00 90 ASP A C 1
ATOM 726 O O . ASP A 1 90 ? -12.549 13.983 19.766 1.00 91.00 90 ASP A O 1
ATOM 730 N N . ALA A 1 91 ? -12.337 12.921 17.796 1.00 92.31 91 ALA A N 1
ATOM 731 C CA . ALA A 1 91 ? -12.292 11.576 18.371 1.00 92.31 91 ALA A CA 1
ATOM 732 C C . ALA A 1 91 ? -11.079 11.353 19.283 1.00 92.31 91 ALA A C 1
ATOM 734 O O . ALA A 1 91 ? -11.209 10.736 20.347 1.00 92.31 91 ALA A O 1
ATOM 735 N N . ASP A 1 92 ? -9.917 11.895 18.913 1.00 92.38 92 ASP A N 1
ATOM 736 C CA . ASP A 1 92 ? -8.698 11.766 19.706 1.00 92.38 92 ASP A CA 1
ATOM 737 C C . ASP A 1 92 ? -8.801 12.611 20.983 1.00 92.38 92 ASP A C 1
ATOM 739 O O . ASP A 1 92 ? -8.458 12.143 22.076 1.00 92.38 92 ASP A O 1
ATOM 743 N N . GLU A 1 93 ? -9.356 13.824 20.886 1.00 92.88 93 GLU A N 1
ATOM 744 C CA . GLU A 1 93 ? -9.630 14.671 22.049 1.00 92.88 93 GLU A CA 1
ATOM 745 C C . GLU A 1 93 ? -10.623 14.005 23.016 1.00 92.88 93 GLU A C 1
ATOM 747 O O . GLU A 1 93 ? -10.412 13.995 24.238 1.00 92.88 93 GLU A O 1
ATOM 752 N N . TRP A 1 94 ? -11.701 13.423 22.486 1.00 95.19 94 TRP A N 1
ATOM 753 C CA . TRP A 1 94 ? -12.675 12.689 23.288 1.00 95.19 94 TRP A CA 1
ATOM 754 C C . TRP A 1 94 ? -12.034 11.490 23.986 1.00 95.19 94 TRP A C 1
ATOM 756 O O . TRP A 1 94 ? -12.196 11.324 25.201 1.00 95.19 94 TRP A O 1
ATOM 766 N N . ALA A 1 95 ? -11.257 10.686 23.254 1.00 95.50 95 ALA A N 1
ATOM 767 C CA . ALA A 1 95 ? -10.593 9.505 23.792 1.00 95.50 95 ALA A CA 1
ATOM 768 C C . ALA A 1 95 ? -9.608 9.876 24.907 1.00 95.50 95 ALA A C 1
ATOM 770 O O . ALA A 1 95 ? -9.572 9.224 25.951 1.00 95.50 95 ALA A O 1
ATOM 771 N N . GLU A 1 96 ? -8.851 10.960 24.747 1.00 94.62 96 GLU A N 1
ATOM 772 C CA . GLU A 1 96 ? -7.937 11.461 25.773 1.00 94.62 96 GLU A CA 1
ATOM 773 C C . GLU A 1 96 ? -8.685 11.926 27.037 1.00 94.62 96 GLU A C 1
ATOM 775 O O . GLU A 1 96 ? -8.306 11.577 28.163 1.00 94.62 96 GLU A O 1
ATOM 780 N N . LYS A 1 97 ? -9.814 12.635 26.890 1.00 95.69 97 LYS A N 1
ATOM 781 C CA . LYS A 1 97 ? -10.687 12.985 28.028 1.00 95.69 97 LYS A CA 1
ATOM 782 C C . LYS A 1 97 ? -11.247 11.735 28.711 1.00 95.69 97 LYS A C 1
ATOM 784 O O . LYS A 1 97 ? -11.260 11.667 29.944 1.00 95.69 97 LYS A O 1
ATOM 789 N N . ALA A 1 98 ? -11.677 10.736 27.943 1.00 96.31 98 ALA A N 1
ATOM 790 C CA . ALA A 1 98 ? -12.197 9.478 28.468 1.00 96.31 98 ALA A CA 1
ATOM 791 C C . ALA A 1 98 ? -11.126 8.692 29.247 1.00 96.31 98 ALA A C 1
ATOM 793 O O . ALA A 1 98 ? -11.404 8.200 30.344 1.00 96.31 98 ALA A O 1
ATOM 794 N N . ARG A 1 99 ? -9.878 8.659 28.757 1.00 97.31 99 ARG A N 1
ATOM 795 C CA . ARG A 1 99 ? -8.723 8.082 29.472 1.00 97.31 99 ARG A CA 1
ATOM 796 C C . ARG A 1 99 ? -8.493 8.761 30.820 1.00 97.31 99 ARG A C 1
ATOM 798 O O . ARG A 1 99 ? -8.334 8.070 31.827 1.00 97.31 99 ARG A O 1
ATOM 805 N N . ARG A 1 100 ? -8.522 10.099 30.863 1.00 97.12 100 ARG A N 1
ATOM 806 C CA . ARG A 1 100 ? -8.356 10.874 32.109 1.00 97.12 100 ARG A CA 1
ATOM 807 C C . ARG A 1 100 ? -9.476 10.595 33.106 1.00 97.12 100 ARG A C 1
ATOM 809 O O . ARG A 1 100 ? -9.192 10.314 34.266 1.00 97.12 100 ARG A O 1
ATOM 816 N N . ARG A 1 101 ? -10.735 10.590 32.655 1.00 96.69 101 ARG A N 1
ATOM 817 C CA . ARG A 1 101 ? -11.903 10.247 33.494 1.00 96.69 101 ARG A CA 1
ATOM 818 C C . ARG A 1 101 ? -11.847 8.812 34.017 1.00 96.69 101 ARG A C 1
ATOM 820 O O . ARG A 1 101 ? -12.340 8.531 35.103 1.00 96.69 101 ARG A O 1
ATOM 827 N N . ALA A 1 102 ? -11.249 7.898 33.256 1.00 97.19 102 ALA A N 1
ATOM 828 C CA . ALA A 1 102 ? -11.099 6.509 33.659 1.00 97.19 102 ALA A CA 1
ATOM 829 C C . ALA A 1 102 ? -10.007 6.287 34.718 1.00 97.19 102 ALA A C 1
ATOM 831 O O . ALA A 1 102 ? -9.992 5.209 35.321 1.00 97.19 102 ALA A O 1
ATOM 832 N N . ALA A 1 103 ? -9.106 7.247 34.954 1.00 96.19 103 ALA A N 1
ATOM 833 C CA . ALA A 1 103 ? -8.035 7.117 35.938 1.00 96.19 103 ALA A CA 1
ATOM 834 C C . ALA A 1 103 ? -8.594 6.787 37.334 1.00 96.19 103 ALA A C 1
ATOM 836 O O . ALA A 1 103 ? -9.581 7.359 37.781 1.00 96.19 103 ALA A O 1
ATOM 837 N N . GLY A 1 104 ? -7.993 5.804 38.011 1.00 95.12 104 GLY A N 1
ATOM 838 C CA . GLY A 1 104 ? -8.467 5.322 39.317 1.00 95.12 104 GLY A CA 1
ATOM 839 C C . GLY A 1 104 ? -9.712 4.423 39.277 1.00 95.12 104 GLY A C 1
ATOM 840 O O . GLY A 1 104 ? -10.068 3.840 40.296 1.00 95.12 104 GLY A O 1
ATOM 841 N N . THR A 1 105 ? -10.346 4.239 38.116 1.00 96.25 105 THR A N 1
ATOM 842 C CA . THR A 1 105 ? -11.510 3.352 37.954 1.00 96.25 105 THR A CA 1
ATOM 843 C C . THR A 1 105 ? -11.119 1.995 37.358 1.00 96.25 105 THR A C 1
ATOM 845 O O . THR A 1 105 ? -10.006 1.793 36.861 1.00 96.25 105 THR A O 1
ATOM 848 N N . TRP A 1 106 ? -12.068 1.055 37.315 1.00 93.94 106 TRP A N 1
ATOM 849 C CA . TRP A 1 106 ? -11.886 -0.226 36.623 1.00 93.94 106 TRP A CA 1
ATOM 850 C C . TRP A 1 106 ? -11.595 -0.063 35.117 1.00 93.94 106 TRP A C 1
ATOM 852 O O . TRP A 1 106 ? -10.906 -0.906 34.535 1.00 93.94 106 TRP A O 1
ATOM 862 N N . ARG A 1 107 ? -12.057 1.036 34.494 1.00 96.50 107 ARG A N 1
ATOM 863 C CA . ARG A 1 107 ? -11.868 1.336 33.064 1.00 96.50 107 ARG A CA 1
ATOM 864 C C . ARG A 1 107 ? -10.415 1.676 32.715 1.00 96.50 107 ARG A C 1
ATOM 866 O O . ARG A 1 107 ? -10.013 1.482 31.572 1.00 96.50 107 ARG A O 1
ATOM 873 N N . ALA A 1 108 ? -9.596 2.105 33.684 1.00 96.81 108 ALA A N 1
ATOM 874 C CA . ALA A 1 108 ? -8.189 2.454 33.451 1.00 96.81 108 ALA A CA 1
ATOM 875 C C . ALA A 1 108 ? -7.391 1.296 32.830 1.00 96.81 108 ALA A C 1
ATOM 877 O O . ALA A 1 108 ? -6.550 1.503 31.957 1.00 96.81 108 ALA A O 1
ATOM 878 N N . LYS A 1 109 ? -7.658 0.055 33.263 1.00 96.19 109 LYS A N 1
ATOM 879 C CA . LYS A 1 109 ? -6.967 -1.132 32.735 1.00 96.19 109 LYS A CA 1
ATOM 880 C C . LYS A 1 109 ? -7.285 -1.368 31.257 1.00 96.19 109 LYS A C 1
ATOM 882 O O . LYS A 1 109 ? -6.395 -1.801 30.529 1.00 96.19 109 LYS A O 1
ATOM 887 N N . TRP A 1 110 ? -8.510 -1.082 30.833 1.00 97.88 110 TRP A N 1
ATOM 888 C CA . TRP A 1 110 ? -8.941 -1.238 29.449 1.00 97.88 110 TRP A CA 1
ATOM 889 C C . TRP A 1 110 ? -8.380 -0.141 28.554 1.00 97.88 110 TRP A C 1
ATOM 891 O O . TRP A 1 110 ? -7.729 -0.446 27.562 1.00 97.88 110 TRP A O 1
ATOM 901 N N . TRP A 1 111 ? -8.504 1.122 28.967 1.00 97.31 111 TRP A N 1
ATOM 902 C CA . TRP A 1 111 ? -7.947 2.254 28.226 1.00 97.31 111 TRP A CA 1
ATOM 903 C C . TRP A 1 111 ? -6.439 2.124 27.983 1.00 97.31 111 TRP A C 1
ATOM 905 O O . TRP A 1 111 ? -5.982 2.391 26.879 1.00 97.31 111 TRP A O 1
ATOM 915 N N . ARG A 1 112 ? -5.656 1.609 28.944 1.00 95.94 112 ARG A N 1
ATOM 916 C CA . ARG A 1 112 ? -4.212 1.348 28.745 1.00 95.94 112 ARG A CA 1
ATOM 917 C C . ARG A 1 112 ? -3.877 0.360 27.620 1.00 95.94 112 ARG A C 1
ATOM 919 O O . ARG A 1 112 ? -2.722 0.287 27.223 1.00 95.94 112 ARG A O 1
ATOM 926 N N . ARG A 1 113 ? -4.846 -0.434 27.163 1.00 96.75 113 ARG A N 1
ATOM 927 C CA . ARG A 1 113 ? -4.691 -1.418 26.080 1.00 96.75 113 ARG A CA 1
ATOM 928 C C . ARG A 1 113 ? -5.211 -0.905 24.738 1.00 96.75 113 ARG A C 1
ATOM 930 O O . ARG A 1 113 ? -4.997 -1.574 23.733 1.00 96.75 113 ARG A O 1
ATOM 937 N N . ILE A 1 114 ? -5.874 0.253 24.726 1.00 96.81 114 ILE A N 1
ATOM 938 C CA . ILE A 1 114 ? -6.241 0.963 23.503 1.00 96.81 114 ILE A CA 1
ATOM 939 C C . ILE A 1 114 ? -5.042 1.822 23.090 1.00 96.81 114 ILE A C 1
ATOM 941 O O . ILE A 1 114 ? -4.640 2.683 23.887 1.00 96.81 114 ILE A O 1
ATOM 945 N N . PRO A 1 115 ? -4.491 1.625 21.881 1.00 95.50 115 PRO A N 1
ATOM 946 C CA . PRO A 1 115 ? -3.413 2.436 21.331 1.00 95.50 115 PRO A CA 1
ATOM 947 C C . PRO A 1 115 ? -3.713 3.934 21.409 1.00 95.50 115 PRO A C 1
ATOM 949 O O . PRO A 1 115 ? -4.870 4.353 21.370 1.00 95.50 115 PRO A O 1
ATOM 952 N N . TYR A 1 116 ? -2.669 4.737 21.584 1.00 92.56 116 TYR A N 1
ATOM 953 C CA . TYR A 1 116 ? -2.780 6.188 21.470 1.00 92.56 116 TYR A CA 1
ATOM 954 C C . TYR A 1 116 ? -2.698 6.578 19.999 1.00 92.56 116 TYR A C 1
ATOM 956 O O . TYR A 1 116 ? -1.967 5.940 19.239 1.00 92.56 116 TYR A O 1
ATOM 964 N N . SER A 1 117 ? -3.394 7.650 19.630 1.00 90.81 117 SER A N 1
ATOM 965 C CA . SER A 1 117 ? -3.207 8.287 18.333 1.00 90.81 117 SER A CA 1
ATOM 966 C C . SER A 1 117 ? -1.736 8.668 18.156 1.00 90.81 117 SER A C 1
ATOM 968 O O . SER A 1 117 ? -1.098 9.196 19.076 1.00 90.81 117 SER A O 1
ATOM 970 N N . GLY A 1 118 ? -1.184 8.399 16.977 1.00 85.44 118 GLY A N 1
ATOM 971 C CA . GLY A 1 118 ? 0.186 8.778 16.659 1.00 85.44 118 GLY A CA 1
ATOM 972 C C . GLY A 1 118 ? 0.390 10.297 16.685 1.00 85.44 118 GLY A C 1
ATOM 973 O O . GLY A 1 118 ? -0.555 11.087 16.633 1.00 85.44 118 GLY A O 1
ATOM 974 N N . SER A 1 119 ? 1.649 10.721 16.758 1.00 82.62 119 SER A N 1
ATOM 975 C CA . SER A 1 119 ? 2.043 12.131 16.788 1.00 82.62 119 SER A CA 1
ATOM 976 C C . SER A 1 119 ? 3.013 12.447 15.650 1.00 82.62 119 SER A C 1
ATOM 978 O O . SER A 1 119 ? 3.685 11.566 15.114 1.00 82.62 119 SER A O 1
ATOM 980 N N . GLY A 1 120 ? 3.057 13.716 15.227 1.00 82.06 120 GLY A N 1
ATOM 981 C CA . GLY A 1 120 ? 3.940 14.166 14.147 1.00 82.06 120 GLY A CA 1
ATOM 982 C C . GLY A 1 120 ? 3.796 13.310 12.872 1.00 82.06 120 GLY A C 1
ATOM 983 O O . GLY A 1 120 ? 2.705 13.281 12.291 1.00 82.06 120 GLY A O 1
ATOM 984 N N . PRO A 1 121 ? 4.850 12.591 12.430 1.00 69.00 121 PRO A N 1
ATOM 985 C CA . PRO A 1 121 ? 4.811 11.710 11.262 1.00 69.00 121 PRO A CA 1
ATOM 986 C C . PRO A 1 121 ? 3.787 10.565 11.307 1.00 69.00 121 PRO A C 1
ATOM 988 O O . PRO A 1 121 ? 3.484 9.988 10.270 1.00 69.00 121 PRO A O 1
ATOM 991 N N . THR A 1 122 ? 3.248 10.215 12.472 1.00 78.69 122 THR A N 1
ATOM 992 C CA . THR A 1 122 ? 2.237 9.152 12.609 1.00 78.69 122 THR A CA 1
ATOM 993 C C . THR A 1 122 ? 0.872 9.692 13.017 1.00 78.69 122 THR A C 1
ATOM 995 O O . THR A 1 122 ? -0.011 8.919 13.376 1.00 78.69 122 THR A O 1
ATOM 998 N N . LYS A 1 123 ? 0.666 11.015 12.938 1.00 79.25 123 LYS A N 1
ATOM 999 C CA . LYS A 1 123 ? -0.635 11.642 13.199 1.00 79.25 123 LYS A CA 1
ATOM 1000 C C . LYS A 1 123 ? -1.746 10.928 12.411 1.00 79.25 123 LYS A C 1
ATOM 1002 O O . LYS A 1 123 ? -1.553 10.612 11.238 1.00 79.25 123 LYS A O 1
ATOM 1007 N N . ASN A 1 124 ? -2.879 10.684 13.070 1.00 76.12 124 ASN A N 1
ATOM 1008 C CA . ASN A 1 124 ? -4.048 9.921 12.602 1.00 76.12 124 ASN A CA 1
ATOM 1009 C C . ASN A 1 124 ? -3.880 8.390 12.555 1.00 76.12 124 ASN A C 1
ATOM 1011 O O . ASN A 1 124 ? -4.875 7.683 12.405 1.00 76.12 124 ASN A O 1
ATOM 1015 N N . GLN A 1 125 ? -2.673 7.839 12.730 1.00 87.31 125 GLN A N 1
ATOM 1016 C CA . GLN A 1 125 ? -2.539 6.401 12.983 1.00 87.31 125 GLN A CA 1
ATOM 1017 C C . GLN A 1 125 ? -3.107 6.076 14.361 1.00 87.31 125 GLN A C 1
ATOM 1019 O O . GLN A 1 125 ? -2.906 6.844 15.301 1.00 87.31 125 GLN A O 1
ATOM 1024 N N . TRP A 1 126 ? -3.790 4.937 14.485 1.00 94.38 126 TRP A N 1
ATOM 1025 C CA . TRP A 1 126 ? -4.364 4.477 15.754 1.00 94.38 126 TRP A CA 1
ATOM 1026 C C . TRP A 1 126 ? -5.335 5.464 16.429 1.00 94.38 126 TRP A C 1
ATOM 1028 O O . TRP A 1 126 ? -5.569 5.379 17.634 1.00 94.38 126 TRP A O 1
ATOM 1038 N N . SER A 1 12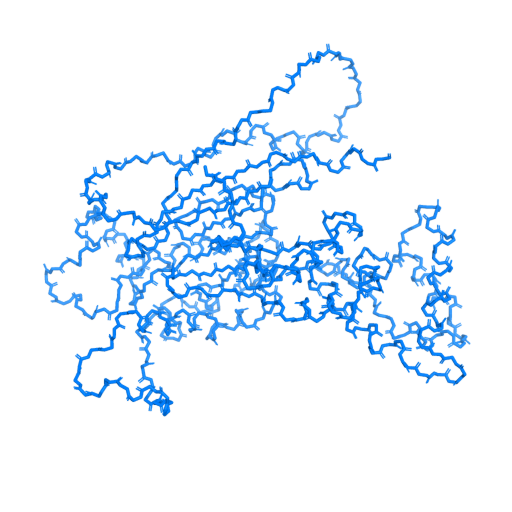7 ? -5.963 6.353 15.654 1.00 93.81 127 SER A N 1
ATOM 1039 C CA . SER A 1 127 ? -7.096 7.153 16.128 1.00 93.81 127 SER A CA 1
ATOM 1040 C C . SER A 1 127 ? -8.323 6.255 16.324 1.00 93.81 127 SER A C 1
ATOM 1042 O O . SER A 1 127 ? -8.816 5.637 15.371 1.00 93.81 127 SER A O 1
ATOM 1044 N N . ILE A 1 128 ? -8.768 6.088 17.572 1.00 95.50 128 ILE A N 1
ATOM 1045 C CA . ILE A 1 128 ? -9.952 5.276 17.886 1.00 95.50 128 ILE A CA 1
ATOM 1046 C C . ILE A 1 128 ? -11.204 5.989 17.366 1.00 95.50 128 ILE A C 1
ATOM 1048 O O . ILE A 1 128 ? -11.276 7.210 17.402 1.00 95.50 128 ILE A O 1
ATOM 1052 N N . PHE A 1 129 ? -12.177 5.232 16.858 1.00 95.25 129 PHE A N 1
ATOM 1053 C CA . PHE A 1 129 ? -13.365 5.753 16.163 1.00 95.25 129 PHE A CA 1
ATOM 1054 C C . PHE A 1 129 ? -13.099 6.496 14.849 1.00 95.25 129 PHE A C 1
ATOM 1056 O O . PHE A 1 129 ? -14.030 7.062 14.273 1.00 95.25 129 PHE A O 1
ATOM 1063 N N . SER A 1 130 ? -11.868 6.448 14.335 1.00 93.19 130 SER A N 1
ATOM 1064 C CA . SER A 1 130 ? -11.600 6.775 12.935 1.00 93.19 130 SER A CA 1
ATOM 1065 C C . SER A 1 130 ? -12.381 5.857 11.992 1.00 93.19 130 SER A C 1
ATOM 1067 O O . SER A 1 130 ? -12.827 4.770 12.367 1.00 93.19 130 SER A O 1
ATOM 1069 N N . GLU A 1 131 ? -12.494 6.259 10.730 1.00 93.56 131 GLU A N 1
ATOM 1070 C CA . GLU A 1 131 ? -13.057 5.412 9.675 1.00 93.56 131 GLU A CA 1
ATOM 1071 C C . GLU A 1 131 ? -12.391 4.024 9.638 1.00 93.56 131 GLU A C 1
ATOM 1073 O O . GLU A 1 131 ? -13.075 3.007 9.552 1.00 93.56 131 GLU A O 1
ATOM 1078 N N . HIS A 1 132 ? -11.064 3.955 9.805 1.00 96.50 132 HIS A N 1
ATOM 1079 C CA . HIS A 1 132 ? -10.326 2.689 9.836 1.00 96.50 132 HIS A CA 1
ATOM 1080 C C . HIS A 1 132 ? -10.735 1.781 10.998 1.00 96.50 132 HIS A C 1
ATOM 1082 O O . HIS A 1 132 ? -10.787 0.563 10.827 1.00 96.50 132 HIS A O 1
ATOM 1088 N N . TYR A 1 133 ? -11.030 2.359 12.168 1.00 97.06 133 TYR A N 1
ATOM 1089 C CA . TYR A 1 133 ? -11.522 1.616 13.330 1.00 97.06 133 TYR A CA 1
ATOM 1090 C C . TYR A 1 133 ? -12.895 0.999 13.051 1.00 97.06 133 TYR A C 1
ATOM 1092 O O . TYR A 1 133 ? -13.110 -0.179 13.345 1.00 97.06 133 TYR A O 1
ATOM 1100 N N . TRP A 1 134 ? -13.811 1.778 12.469 1.00 96.56 134 TRP A N 1
ATOM 1101 C CA . TRP A 1 134 ? -15.162 1.310 12.157 1.00 96.56 134 TRP A CA 1
ATOM 1102 C C . TRP A 1 134 ? -15.163 0.258 11.056 1.00 96.56 134 TRP A C 1
ATOM 1104 O O . TRP A 1 134 ? -15.776 -0.788 11.229 1.00 96.56 134 TRP A O 1
ATOM 1114 N N . LEU A 1 135 ? -14.374 0.444 9.996 1.00 97.56 135 LEU A N 1
ATOM 1115 C CA . LEU A 1 135 ? -14.200 -0.579 8.961 1.00 97.56 135 LEU A CA 1
ATOM 1116 C C . LEU A 1 135 ? -13.685 -1.901 9.537 1.00 97.56 135 LEU A C 1
ATOM 1118 O O . LEU A 1 135 ? -14.194 -2.966 9.198 1.00 97.56 135 LEU A O 1
ATOM 1122 N N . ALA A 1 136 ? -12.707 -1.849 10.443 1.00 97.62 136 ALA A N 1
ATOM 1123 C CA . ALA A 1 136 ? -12.193 -3.042 11.111 1.00 97.62 136 ALA A CA 1
ATOM 1124 C C . ALA A 1 136 ? -13.241 -3.731 12.004 1.00 97.62 136 ALA A C 1
ATOM 1126 O O . ALA A 1 136 ? -13.232 -4.959 12.132 1.00 97.62 136 ALA A O 1
ATOM 1127 N N . ARG A 1 137 ? -14.129 -2.946 12.625 1.00 97.06 137 ARG A N 1
ATOM 1128 C CA . ARG A 1 137 ? -15.241 -3.431 13.451 1.00 97.06 137 ARG A CA 1
ATOM 1129 C C . ARG A 1 137 ? -16.338 -4.074 12.602 1.00 97.06 137 ARG A C 1
ATOM 1131 O O . ARG A 1 137 ? -16.850 -5.118 12.988 1.00 97.06 137 ARG A O 1
ATOM 1138 N N . ASP A 1 138 ? -16.690 -3.457 11.478 1.00 96.56 138 ASP A N 1
ATOM 1139 C CA . ASP A 1 138 ? -17.852 -3.832 10.663 1.00 96.56 138 ASP A CA 1
ATOM 1140 C C . ASP A 1 138 ? -17.554 -4.934 9.640 1.00 96.56 138 ASP A C 1
ATOM 1142 O O . ASP A 1 138 ? -18.474 -5.600 9.165 1.00 96.56 138 ASP A O 1
ATOM 1146 N N . MET A 1 139 ? -16.280 -5.163 9.303 1.00 95.88 139 MET A N 1
ATOM 1147 C CA . MET A 1 139 ? -15.921 -6.192 8.330 1.00 95.88 139 MET A CA 1
ATOM 1148 C C . MET A 1 139 ? -16.186 -7.617 8.834 1.00 95.88 139 MET A C 1
ATOM 1150 O O . MET A 1 139 ? -15.977 -7.962 10.003 1.00 95.88 139 MET A O 1
ATOM 1154 N N . THR A 1 140 ? -16.582 -8.493 7.916 1.00 97.31 140 THR A N 1
ATOM 1155 C CA . THR A 1 140 ? -16.729 -9.927 8.188 1.00 97.31 140 THR A CA 1
ATOM 1156 C C . THR A 1 140 ? -15.366 -10.613 8.328 1.00 97.31 140 THR A C 1
ATOM 1158 O O . THR A 1 140 ? -14.328 -10.073 7.940 1.00 97.31 140 THR A O 1
ATOM 1161 N N . GLN A 1 141 ? -15.349 -11.839 8.861 1.00 97.12 141 GLN A N 1
ATOM 1162 C CA . GLN A 1 141 ? -14.112 -12.620 8.961 1.00 97.12 141 GLN A CA 1
ATOM 1163 C C . GLN A 1 141 ? -13.499 -12.917 7.583 1.00 97.12 141 GLN A C 1
ATOM 1165 O O . GLN A 1 141 ? -12.295 -12.772 7.404 1.00 97.12 141 GLN A O 1
ATOM 1170 N N . THR A 1 142 ? -14.322 -13.247 6.585 1.00 97.75 142 THR A N 1
ATOM 1171 C CA . THR A 1 142 ? -13.856 -13.514 5.214 1.00 97.75 142 THR A CA 1
ATOM 1172 C C . THR A 1 142 ? -13.247 -12.270 4.561 1.00 97.75 142 THR A C 1
ATOM 1174 O O . THR A 1 142 ? -12.229 -12.357 3.877 1.00 97.75 142 THR A O 1
ATOM 1177 N N . GLN A 1 143 ? -13.827 -11.091 4.806 1.00 97.75 143 GLN A N 1
ATOM 1178 C CA . GLN A 1 143 ? -13.264 -9.815 4.356 1.00 97.75 143 GLN A CA 1
ATOM 1179 C C . GLN A 1 143 ? -11.908 -9.522 5.018 1.00 97.75 143 GLN A C 1
ATOM 1181 O O . GLN A 1 143 ? -10.972 -9.099 4.337 1.00 97.75 143 GLN A O 1
ATOM 1186 N N . ALA A 1 144 ? -11.771 -9.801 6.319 1.00 97.62 144 ALA A N 1
ATOM 1187 C CA . ALA A 1 144 ? -10.497 -9.672 7.025 1.00 97.62 144 ALA A CA 1
ATOM 1188 C C . ALA A 1 144 ? -9.424 -10.625 6.462 1.00 97.62 144 ALA A C 1
ATOM 1190 O O . ALA A 1 144 ? -8.296 -10.204 6.219 1.00 97.62 144 ALA A O 1
ATOM 1191 N N . GLU A 1 145 ? -9.774 -11.884 6.183 1.00 96.88 145 GLU A N 1
ATOM 1192 C CA . GLU A 1 145 ? -8.865 -12.887 5.602 1.00 96.88 145 GLU A CA 1
ATOM 1193 C C . GLU A 1 145 ? -8.349 -12.486 4.210 1.00 96.88 145 GLU A C 1
ATOM 1195 O O . GLU A 1 145 ? -7.151 -12.615 3.920 1.00 96.88 145 GLU A O 1
ATOM 1200 N N . LEU A 1 146 ? -9.217 -11.928 3.359 1.00 95.81 146 LEU A N 1
ATOM 1201 C CA . LEU A 1 146 ? -8.806 -11.335 2.084 1.00 95.81 146 LEU A CA 1
ATOM 1202 C C . LEU A 1 146 ? -7.794 -10.198 2.305 1.00 95.81 146 LEU A C 1
ATOM 1204 O O . LEU A 1 146 ? -6.751 -10.130 1.648 1.00 95.81 146 LEU A O 1
ATOM 1208 N N . LEU A 1 147 ? -8.080 -9.293 3.240 1.00 95.56 147 LEU A N 1
ATOM 1209 C CA . LEU A 1 147 ? -7.227 -8.135 3.486 1.00 95.56 147 LEU A CA 1
ATOM 1210 C C . LEU A 1 147 ? -5.867 -8.531 4.089 1.00 95.56 147 LEU A C 1
ATOM 1212 O O . LEU A 1 147 ? -4.832 -7.961 3.737 1.00 95.56 147 LEU A O 1
ATOM 1216 N N . TYR A 1 148 ? -5.839 -9.545 4.958 1.00 96.38 148 TYR A N 1
ATOM 1217 C CA . TYR A 1 148 ? -4.609 -10.113 5.512 1.00 96.38 148 TYR A CA 1
ATOM 1218 C C . TYR A 1 148 ? -3.728 -10.753 4.438 1.00 96.38 148 TYR A C 1
ATOM 1220 O O . TYR A 1 148 ? -2.509 -10.549 4.459 1.00 96.38 148 TYR A O 1
ATOM 1228 N N . SER A 1 149 ? -4.339 -11.457 3.482 1.00 95.19 149 SER A N 1
ATOM 1229 C CA . SER A 1 149 ? -3.643 -12.123 2.373 1.00 95.19 149 SER A CA 1
ATOM 1230 C C . SER A 1 149 ? -3.231 -11.187 1.228 1.00 95.19 149 SER A C 1
ATOM 1232 O O . SER A 1 149 ? -2.406 -11.569 0.398 1.00 95.19 149 SER A O 1
ATOM 1234 N N . SER A 1 150 ? -3.729 -9.948 1.197 1.00 95.56 150 SER A N 1
ATOM 1235 C CA . SER A 1 150 ? -3.387 -8.964 0.161 1.00 95.56 150 SER A CA 1
ATOM 1236 C C . SER A 1 150 ? -1.908 -8.536 0.248 1.00 95.56 150 SER A C 1
ATOM 1238 O O . SER A 1 150 ? -1.482 -8.014 1.285 1.00 95.56 150 SER A O 1
ATOM 1240 N N . PRO A 1 151 ? -1.082 -8.720 -0.797 1.00 96.69 151 PRO A N 1
ATOM 1241 C CA . PRO A 1 151 ? 0.354 -8.444 -0.728 1.00 96.69 151 PRO A CA 1
ATOM 1242 C C . PRO A 1 151 ? 0.669 -6.941 -0.659 1.00 96.69 151 PRO A C 1
ATOM 1244 O O . PRO A 1 151 ? -0.143 -6.105 -1.047 1.00 96.69 151 PRO A O 1
ATOM 1247 N N . SER A 1 152 ? 1.868 -6.581 -0.191 1.00 96.62 152 SER A N 1
ATOM 1248 C CA . SER A 1 152 ? 2.398 -5.205 -0.277 1.00 96.62 152 SER A CA 1
ATOM 1249 C C . SER A 1 152 ? 3.035 -4.889 -1.635 1.00 96.62 152 SER A C 1
ATOM 1251 O O . SER A 1 152 ? 3.126 -3.724 -2.007 1.00 96.62 152 SER A O 1
ATOM 1253 N N . VAL A 1 153 ? 3.460 -5.917 -2.377 1.00 98.06 153 VAL A N 1
ATOM 1254 C CA . VAL A 1 153 ? 3.973 -5.818 -3.750 1.00 98.06 153 VAL A CA 1
ATOM 1255 C C . VAL A 1 153 ? 3.485 -7.023 -4.542 1.00 98.06 153 VAL A C 1
ATOM 1257 O O . VAL A 1 153 ? 3.583 -8.155 -4.071 1.00 98.06 153 VAL A O 1
ATOM 1260 N N . LEU A 1 154 ? 3.009 -6.791 -5.760 1.00 97.44 154 LEU A N 1
ATOM 1261 C CA . LEU A 1 154 ? 2.744 -7.839 -6.739 1.00 97.44 154 LEU A CA 1
ATOM 1262 C C . LEU A 1 154 ? 3.844 -7.806 -7.807 1.00 97.44 154 LEU A C 1
ATOM 1264 O O . LEU A 1 154 ? 4.003 -6.806 -8.503 1.00 97.44 154 LEU A O 1
ATOM 1268 N N . HIS A 1 155 ? 4.607 -8.890 -7.937 1.00 97.38 155 HIS A N 1
ATOM 1269 C CA . HIS A 1 155 ? 5.641 -9.046 -8.966 1.00 97.38 155 HIS A CA 1
ATOM 1270 C C . HIS A 1 155 ? 5.082 -9.850 -10.143 1.00 97.38 155 HIS A C 1
ATOM 1272 O O . HIS A 1 155 ? 4.528 -10.931 -9.949 1.00 97.38 155 HIS A O 1
ATOM 1278 N N . LEU A 1 156 ? 5.212 -9.312 -11.357 1.00 94.94 156 LEU A N 1
ATOM 1279 C CA . LEU A 1 156 ? 4.797 -9.941 -12.609 1.00 94.94 156 LEU A CA 1
ATOM 1280 C C . LEU A 1 156 ? 6.046 -10.219 -13.465 1.00 94.94 156 LEU A C 1
ATOM 1282 O O . LEU A 1 156 ? 6.420 -9.362 -14.273 1.00 94.94 156 LEU A O 1
ATOM 1286 N N . PRO A 1 157 ? 6.682 -11.401 -13.327 1.00 92.06 157 PRO A N 1
ATOM 1287 C CA . PRO A 1 157 ? 7.923 -11.723 -14.033 1.00 92.06 157 PRO A CA 1
ATOM 1288 C C . PRO A 1 157 ? 7.800 -11.604 -15.555 1.00 92.06 157 PRO A C 1
ATOM 1290 O O . PRO A 1 157 ? 8.622 -10.957 -16.186 1.00 92.06 157 PRO A O 1
ATOM 1293 N N . SER A 1 158 ? 6.706 -12.103 -16.142 1.00 89.25 158 SER A N 1
ATOM 1294 C CA . SER A 1 158 ? 6.477 -12.060 -17.598 1.00 89.25 158 SER A CA 1
ATOM 1295 C C . SER A 1 158 ? 6.340 -10.648 -18.181 1.00 89.25 158 SER A C 1
ATOM 1297 O O . SER A 1 158 ? 6.422 -10.467 -19.396 1.00 89.25 158 SER A O 1
ATOM 1299 N N . ALA A 1 159 ? 6.101 -9.650 -17.327 1.00 91.75 159 ALA A N 1
ATOM 1300 C CA . ALA A 1 159 ? 6.034 -8.241 -17.690 1.00 91.75 159 ALA A CA 1
ATOM 1301 C C . ALA A 1 159 ? 7.240 -7.439 -17.166 1.00 91.75 159 ALA A C 1
ATOM 1303 O O . ALA A 1 159 ? 7.314 -6.241 -17.441 1.00 91.75 159 ALA A O 1
ATOM 1304 N N . HIS A 1 160 ? 8.157 -8.070 -16.419 1.00 94.56 160 HIS A N 1
ATOM 1305 C CA . HIS A 1 160 ? 9.256 -7.428 -15.688 1.00 94.56 160 HIS A CA 1
ATOM 1306 C C . HIS A 1 160 ? 8.790 -6.197 -14.910 1.00 94.56 160 HIS A C 1
ATOM 1308 O O . HIS A 1 160 ? 9.276 -5.074 -15.088 1.00 94.56 160 HIS A O 1
ATOM 1314 N N . MET A 1 161 ? 7.752 -6.417 -14.106 1.00 96.00 161 MET A N 1
ATOM 1315 C CA . MET A 1 161 ? 6.965 -5.359 -13.496 1.00 96.00 161 MET A CA 1
ATOM 1316 C C . MET A 1 161 ? 6.671 -5.622 -12.024 1.00 96.00 161 MET A C 1
ATOM 1318 O O . MET A 1 161 ? 6.380 -6.750 -11.628 1.00 96.00 161 MET A O 1
ATOM 1322 N N . PHE A 1 162 ? 6.615 -4.541 -11.250 1.00 98.38 162 PHE A N 1
ATOM 1323 C CA . PHE A 1 162 ? 6.038 -4.507 -9.914 1.00 98.38 162 PHE A CA 1
ATOM 1324 C C . PHE A 1 162 ? 4.794 -3.620 -9.881 1.00 98.38 162 PHE A C 1
ATOM 1326 O O . PHE A 1 162 ? 4.775 -2.542 -10.476 1.00 98.38 162 PHE A O 1
ATOM 1333 N N . VAL A 1 163 ? 3.780 -4.052 -9.137 1.00 98.56 163 VAL A N 1
ATOM 1334 C CA . VAL A 1 163 ? 2.686 -3.194 -8.676 1.00 98.56 163 VAL A CA 1
ATOM 1335 C C . VAL A 1 163 ? 2.843 -3.016 -7.172 1.00 98.56 163 VAL A C 1
ATOM 1337 O O . VAL A 1 163 ? 2.934 -4.000 -6.437 1.00 98.56 163 VAL A O 1
ATOM 1340 N N . VAL A 1 164 ? 2.914 -1.771 -6.716 1.00 98.50 164 VAL A N 1
ATOM 1341 C CA . VAL A 1 164 ? 3.142 -1.397 -5.312 1.00 98.50 164 VAL A CA 1
ATOM 1342 C C . VAL A 1 164 ? 2.349 -0.137 -4.999 1.00 98.50 164 VAL A C 1
ATOM 1344 O O . VAL A 1 164 ? 2.141 0.672 -5.892 1.00 98.50 164 VAL A O 1
ATOM 1347 N N . HIS A 1 165 ? 1.898 0.058 -3.761 1.00 98.38 165 HIS A N 1
ATOM 1348 C CA . HIS A 1 165 ? 1.089 1.236 -3.456 1.00 98.38 165 HIS A CA 1
ATOM 1349 C C . HIS A 1 165 ? 1.861 2.556 -3.595 1.00 98.38 165 HIS A C 1
ATOM 1351 O O . HIS A 1 165 ? 1.446 3.407 -4.379 1.00 98.38 165 HIS A O 1
ATOM 1357 N N . ALA A 1 166 ? 2.976 2.727 -2.874 1.00 97.38 166 ALA A N 1
ATOM 1358 C CA . ALA A 1 166 ? 3.732 3.982 -2.887 1.00 97.38 166 ALA A CA 1
ATOM 1359 C C . ALA A 1 166 ? 4.999 3.914 -3.743 1.00 97.38 166 ALA A C 1
ATOM 1361 O O . ALA A 1 166 ? 5.246 4.817 -4.539 1.00 97.38 166 ALA A O 1
ATOM 1362 N N . GLY A 1 167 ? 5.790 2.846 -3.606 1.00 96.94 167 GLY A N 1
ATOM 1363 C CA . GLY A 1 167 ? 7.015 2.682 -4.382 1.00 96.94 167 GLY A CA 1
ATOM 1364 C C . GLY A 1 167 ? 7.896 1.533 -3.915 1.00 96.94 167 GLY A C 1
ATOM 1365 O O . GLY A 1 167 ? 7.648 0.904 -2.890 1.00 96.94 167 GLY A O 1
ATOM 1366 N N . ILE A 1 168 ? 8.957 1.281 -4.674 1.00 97.81 168 ILE A N 1
ATOM 1367 C CA . ILE A 1 168 ? 10.000 0.302 -4.365 1.00 97.81 168 ILE A CA 1
ATOM 1368 C C . ILE A 1 168 ? 11.360 0.952 -4.637 1.00 97.81 168 ILE A C 1
ATOM 1370 O O . ILE A 1 168 ? 11.516 1.722 -5.584 1.00 97.81 168 ILE A O 1
ATOM 1374 N N . LEU A 1 169 ? 12.343 0.696 -3.778 1.00 98.19 169 LEU A N 1
ATOM 1375 C CA . LEU A 1 169 ? 13.684 1.249 -3.930 1.00 98.19 169 LEU A CA 1
ATOM 1376 C C . LEU A 1 169 ? 14.474 0.471 -4.994 1.00 98.19 169 LEU A C 1
ATOM 1378 O O . LEU A 1 169 ? 14.454 -0.762 -4.975 1.00 98.19 169 LEU A O 1
ATOM 1382 N N . PRO A 1 170 ? 15.219 1.155 -5.876 1.00 97.06 170 PRO A N 1
ATOM 1383 C CA . PRO A 1 170 ? 16.067 0.505 -6.879 1.00 97.06 170 PRO A CA 1
ATOM 1384 C C . PRO A 1 170 ? 17.416 0.019 -6.315 1.00 97.06 170 PRO A C 1
ATOM 1386 O O . PRO A 1 170 ? 18.105 -0.771 -6.958 1.00 97.06 170 PRO A O 1
ATOM 1389 N N . PHE A 1 171 ? 17.813 0.509 -5.135 1.00 96.75 171 PHE A N 1
ATOM 1390 C CA . PHE A 1 171 ? 19.043 0.162 -4.418 1.00 96.75 171 PHE A CA 1
ATOM 1391 C C . PHE A 1 171 ? 18.929 0.552 -2.927 1.00 96.75 171 PHE A C 1
ATOM 1393 O O . PHE A 1 171 ? 18.011 1.275 -2.544 1.00 96.75 171 PHE A O 1
ATOM 1400 N N . ASP A 1 172 ? 19.844 0.088 -2.067 1.00 96.69 172 ASP A N 1
ATOM 1401 C CA . ASP A 1 172 ? 19.952 0.558 -0.674 1.00 96.69 172 ASP A CA 1
ATOM 1402 C C . ASP A 1 172 ? 20.537 1.983 -0.653 1.00 96.69 172 ASP A C 1
ATOM 1404 O O . ASP A 1 172 ? 21.710 2.141 -1.006 1.00 96.69 172 ASP A O 1
ATOM 1408 N N . PRO A 1 173 ? 19.776 3.012 -0.229 1.00 94.69 173 PRO A N 1
ATOM 1409 C CA . PRO A 1 173 ? 20.187 4.415 -0.332 1.00 94.69 173 PRO A CA 1
ATOM 1410 C C . PRO A 1 173 ? 21.356 4.794 0.590 1.00 94.69 173 PRO A C 1
ATOM 1412 O O . PRO A 1 173 ? 21.876 5.901 0.510 1.00 94.69 173 PRO A O 1
ATOM 1415 N N . ARG A 1 174 ? 21.801 3.880 1.459 1.00 93.38 174 ARG A N 1
ATOM 1416 C CA . ARG A 1 174 ? 22.958 4.067 2.352 1.00 93.38 174 ARG A CA 1
ATOM 1417 C C . ARG A 1 174 ? 24.287 3.672 1.703 1.00 93.38 174 ARG A C 1
ATOM 1419 O O . ARG A 1 174 ? 25.320 3.673 2.370 1.00 93.38 174 ARG A O 1
ATOM 1426 N N . ARG A 1 175 ? 24.259 3.258 0.438 1.00 93.62 175 ARG A N 1
ATOM 1427 C CA . ARG A 1 175 ? 25.410 2.782 -0.334 1.00 93.62 175 ARG A CA 1
ATOM 1428 C C . ARG A 1 175 ? 25.409 3.440 -1.712 1.00 93.62 175 ARG A C 1
ATOM 1430 O O . ARG A 1 175 ? 24.334 3.754 -2.225 1.00 93.62 175 ARG A O 1
ATOM 1437 N N . PRO A 1 176 ? 26.579 3.581 -2.358 1.00 92.12 176 PRO A N 1
ATOM 1438 C CA . PRO A 1 176 ? 26.637 3.965 -3.760 1.00 92.12 176 PRO A CA 1
ATOM 1439 C C . PRO A 1 176 ? 25.780 3.031 -4.636 1.00 92.12 176 PRO A C 1
ATOM 1441 O O . PRO A 1 176 ? 25.731 1.824 -4.370 1.00 92.12 176 PRO A O 1
ATOM 1444 N N . PRO A 1 177 ? 25.141 3.534 -5.706 1.00 89.12 177 PRO A N 1
ATOM 1445 C CA . PRO A 1 177 ? 24.339 2.698 -6.604 1.00 89.12 177 PRO A CA 1
ATOM 1446 C C . PRO A 1 177 ? 25.126 1.604 -7.350 1.00 89.12 177 PRO A C 1
ATOM 1448 O O . PRO A 1 177 ? 24.510 0.681 -7.875 1.00 89.12 177 PRO A O 1
ATOM 1451 N N . THR A 1 178 ? 26.459 1.718 -7.412 1.00 90.56 178 THR A N 1
ATOM 1452 C CA . THR A 1 178 ? 27.407 0.767 -8.032 1.00 90.56 178 THR A CA 1
ATOM 1453 C C . THR A 1 178 ? 28.121 -0.139 -7.026 1.00 90.56 178 THR A C 1
ATOM 1455 O O . THR A 1 178 ? 28.996 -0.901 -7.424 1.00 90.56 178 THR A O 1
ATOM 1458 N N . ASP A 1 179 ? 27.802 -0.050 -5.729 1.00 94.19 179 ASP A N 1
ATOM 1459 C CA . ASP A 1 179 ? 28.366 -0.955 -4.715 1.00 94.19 179 ASP A CA 1
ATOM 1460 C C . ASP A 1 179 ? 28.005 -2.404 -5.079 1.00 94.19 179 ASP A C 1
ATOM 1462 O O . ASP A 1 179 ? 26.847 -2.697 -5.365 1.00 94.19 179 ASP A O 1
ATOM 1466 N N . GLU A 1 180 ? 28.985 -3.309 -5.052 1.00 93.31 180 GLU A N 1
ATOM 1467 C CA . GLU A 1 180 ? 28.843 -4.731 -5.413 1.00 93.31 180 GLU A CA 1
ATOM 1468 C C . GLU A 1 180 ? 27.749 -5.467 -4.627 1.00 93.31 180 GLU A C 1
ATOM 1470 O O . GLU A 1 180 ? 27.304 -6.533 -5.032 1.00 93.31 180 GLU A O 1
ATOM 1475 N N . ARG A 1 181 ? 27.311 -4.914 -3.489 1.00 94.12 181 ARG A N 1
ATOM 1476 C CA . ARG A 1 181 ? 26.232 -5.476 -2.668 1.00 94.12 181 ARG A CA 1
ATOM 1477 C C . ARG A 1 181 ? 24.841 -5.017 -3.110 1.00 94.12 181 ARG A C 1
ATOM 1479 O O . ARG A 1 181 ? 23.857 -5.416 -2.491 1.00 94.12 181 ARG A O 1
ATOM 1486 N N . GLN A 1 182 ? 24.746 -4.143 -4.111 1.00 96.12 182 GLN A N 1
ATOM 1487 C CA . GLN A 1 182 ? 23.478 -3.726 -4.700 1.00 96.12 182 GLN A CA 1
ATOM 1488 C C . GLN A 1 182 ? 23.015 -4.772 -5.718 1.00 96.12 182 GLN A C 1
ATOM 1490 O O . GLN A 1 182 ? 23.794 -5.139 -6.596 1.00 96.12 182 GLN A O 1
ATOM 1495 N N . PRO A 1 183 ? 21.731 -5.163 -5.712 1.00 95.50 183 PRO A N 1
ATOM 1496 C CA . PRO A 1 183 ? 21.228 -6.252 -6.557 1.00 95.50 183 PRO A CA 1
ATOM 1497 C C . PRO A 1 183 ? 21.309 -5.975 -8.066 1.00 95.50 183 PRO A C 1
ATOM 1499 O O . PRO A 1 183 ? 21.173 -6.893 -8.868 1.00 95.50 183 PRO A O 1
ATOM 1502 N N . LEU A 1 184 ? 21.488 -4.710 -8.464 1.00 95.69 184 LEU A N 1
ATOM 1503 C CA . LEU A 1 184 ? 21.620 -4.298 -9.865 1.00 95.69 184 LEU A CA 1
ATOM 1504 C C . LEU A 1 184 ? 23.071 -4.045 -10.291 1.00 95.69 184 LEU A C 1
ATOM 1506 O O . LEU A 1 184 ? 23.322 -3.857 -11.476 1.00 95.69 184 LEU A O 1
ATOM 1510 N N . ALA A 1 185 ? 24.020 -4.018 -9.353 1.00 94.69 185 ALA A N 1
ATOM 1511 C CA . ALA A 1 185 ? 25.428 -3.743 -9.641 1.00 94.69 185 ALA A CA 1
ATOM 1512 C C . ALA A 1 185 ? 26.223 -4.994 -10.035 1.00 94.69 185 ALA A C 1
ATOM 1514 O O . ALA A 1 185 ? 27.392 -4.891 -10.396 1.00 94.69 185 ALA A O 1
ATOM 1515 N N . HIS A 1 186 ? 25.598 -6.169 -9.999 1.00 92.06 186 HIS A N 1
ATOM 1516 C CA . HIS A 1 186 ? 26.210 -7.427 -10.393 1.00 92.06 186 HIS A CA 1
ATOM 1517 C C . HIS A 1 186 ? 25.186 -8.339 -11.070 1.00 92.06 186 HIS A C 1
ATOM 1519 O O . HIS A 1 186 ? 23.974 -8.217 -10.880 1.00 92.06 186 HIS A O 1
ATOM 1525 N N . LYS A 1 187 ? 25.688 -9.299 -11.845 1.00 91.31 187 LYS A N 1
ATOM 1526 C CA . LYS A 1 187 ? 24.867 -10.371 -12.404 1.00 91.31 187 LYS A CA 1
ATOM 1527 C C . LYS A 1 187 ? 24.343 -11.266 -11.265 1.00 91.31 187 LYS A C 1
ATOM 1529 O O . LYS A 1 187 ? 25.119 -11.598 -10.364 1.00 91.31 187 LYS A O 1
ATOM 1534 N N . PRO A 1 188 ? 23.064 -11.686 -11.278 1.00 91.75 188 PRO A N 1
ATOM 1535 C CA . PRO A 1 188 ? 22.537 -12.590 -10.259 1.00 91.75 188 PRO A CA 1
ATOM 1536 C C . PRO A 1 188 ? 23.250 -13.946 -10.253 1.00 91.75 188 PRO A C 1
ATOM 1538 O O . PRO A 1 188 ? 23.456 -14.558 -11.303 1.00 91.75 188 PRO A O 1
ATOM 1541 N N . GLU A 1 189 ? 23.572 -14.449 -9.061 1.00 86.12 189 GLU A N 1
ATOM 1542 C CA . GLU A 1 189 ? 24.137 -15.787 -8.888 1.00 86.12 189 GLU A CA 1
ATOM 1543 C C . GLU A 1 189 ? 23.049 -16.863 -8.996 1.00 86.12 189 GLU A C 1
ATOM 1545 O O . GLU A 1 189 ? 22.024 -16.816 -8.311 1.00 86.12 189 GLU A O 1
ATOM 1550 N N . VAL A 1 190 ? 23.292 -17.897 -9.804 1.00 80.75 190 VAL A N 1
ATOM 1551 C CA . VAL A 1 190 ? 22.418 -19.075 -9.860 1.00 80.75 190 VAL A CA 1
ATOM 1552 C C . VAL A 1 190 ? 22.925 -20.114 -8.867 1.00 80.75 190 VAL A C 1
ATOM 1554 O O . VAL A 1 190 ? 23.800 -20.917 -9.182 1.00 80.75 190 VAL A O 1
ATOM 1557 N N . LYS A 1 191 ? 22.381 -20.107 -7.647 1.00 74.00 191 LYS A N 1
ATOM 1558 C CA . LYS A 1 191 ? 22.672 -21.156 -6.659 1.00 74.00 191 LYS A CA 1
ATOM 1559 C C . LYS A 1 191 ? 21.941 -22.445 -7.047 1.00 74.00 191 LYS A C 1
ATOM 1561 O O . LYS A 1 191 ? 20.735 -22.435 -7.278 1.00 74.00 191 LYS A O 1
ATOM 1566 N N . GLY A 1 192 ? 22.684 -23.547 -7.141 1.00 54.41 192 GLY A N 1
ATOM 1567 C CA . GLY A 1 192 ? 22.218 -24.853 -7.619 1.00 54.41 192 GLY A CA 1
ATOM 1568 C C . GLY A 1 192 ? 21.327 -25.627 -6.644 1.00 54.41 192 GLY A C 1
ATOM 1569 O O . GLY A 1 192 ? 21.656 -26.755 -6.299 1.00 54.41 192 GLY A O 1
ATOM 1570 N N . GLN A 1 193 ? 20.201 -25.056 -6.212 1.00 43.69 193 GLN A N 1
ATOM 1571 C CA . GLN A 1 193 ? 19.098 -25.840 -5.650 1.00 43.69 193 GLN A CA 1
ATOM 1572 C C . GLN A 1 193 ? 18.087 -26.120 -6.759 1.00 43.69 193 GLN A C 1
ATOM 1574 O O . GLN A 1 193 ? 17.221 -25.309 -7.080 1.00 43.69 193 GLN A O 1
ATOM 1579 N N . LEU A 1 194 ? 18.270 -27.273 -7.395 1.00 44.97 194 LEU A N 1
ATOM 1580 C CA . LEU A 1 194 ? 17.208 -27.948 -8.121 1.00 44.97 194 LEU A CA 1
ATOM 1581 C C . LEU A 1 194 ? 16.198 -28.418 -7.068 1.00 44.97 194 LEU A C 1
ATOM 1583 O O . LEU A 1 194 ? 16.476 -29.366 -6.342 1.00 44.97 194 LEU A O 1
ATOM 1587 N N . ASP A 1 195 ? 15.058 -27.739 -6.953 1.00 41.09 195 ASP A N 1
ATOM 1588 C CA . ASP A 1 195 ? 13.879 -28.370 -6.363 1.00 41.09 195 ASP A CA 1
ATOM 1589 C C . ASP A 1 195 ? 13.473 -29.527 -7.290 1.00 41.09 195 ASP A C 1
ATOM 1591 O O . ASP A 1 195 ? 13.290 -29.335 -8.498 1.00 41.09 195 ASP A O 1
ATOM 1595 N N . ASP A 1 196 ? 13.333 -30.728 -6.727 1.00 40.09 196 ASP A N 1
ATOM 1596 C CA . ASP A 1 196 ? 13.084 -32.019 -7.397 1.00 40.09 196 ASP A CA 1
ATOM 1597 C C . ASP A 1 196 ? 11.767 -32.114 -8.209 1.00 40.09 196 ASP A C 1
ATOM 1599 O O . ASP A 1 196 ? 11.338 -33.194 -8.605 1.00 40.09 196 ASP A O 1
ATOM 1603 N N . THR A 1 197 ? 11.114 -30.993 -8.523 1.00 41.09 197 THR A N 1
ATOM 1604 C CA . THR A 1 197 ? 9.904 -30.939 -9.364 1.00 41.09 197 THR A CA 1
ATOM 1605 C C . THR A 1 197 ? 10.131 -30.347 -10.759 1.00 41.09 197 THR A C 1
ATOM 1607 O O . THR A 1 197 ? 9.190 -30.269 -11.545 1.00 41.09 197 THR A O 1
ATOM 1610 N N . GLN A 1 198 ? 11.371 -29.996 -11.125 1.00 45.22 198 GLN A N 1
ATOM 1611 C CA . GLN A 1 198 ? 11.723 -29.517 -12.473 1.00 45.22 198 GLN A CA 1
ATOM 1612 C C . GLN A 1 198 ? 12.819 -30.349 -13.162 1.00 45.22 198 GLN A C 1
ATOM 1614 O O . GLN A 1 198 ? 13.653 -29.813 -13.887 1.00 45.22 198 GLN A O 1
ATOM 1619 N N . GLN A 1 199 ? 12.807 -31.676 -12.998 1.00 38.16 199 GLN A N 1
ATOM 1620 C CA . GLN A 1 199 ? 13.582 -32.580 -13.863 1.00 38.16 199 GLN A CA 1
ATOM 1621 C C . GLN A 1 199 ? 12.872 -32.817 -15.207 1.00 38.16 199 GLN A C 1
ATOM 1623 O O . GLN A 1 199 ? 12.438 -33.915 -15.538 1.00 38.16 199 GLN A O 1
ATOM 1628 N N . ILE A 1 200 ? 12.774 -31.760 -16.005 1.00 40.16 200 ILE A N 1
ATOM 1629 C CA . ILE A 1 200 ? 12.784 -31.840 -17.466 1.00 40.16 200 ILE A CA 1
ATOM 1630 C C . ILE A 1 200 ? 13.791 -30.760 -17.867 1.00 40.16 200 ILE A C 1
ATOM 1632 O O . ILE A 1 200 ? 13.701 -29.653 -17.352 1.00 40.16 200 ILE A O 1
ATOM 1636 N N . PHE A 1 201 ? 14.755 -31.080 -18.732 1.00 37.22 201 PHE A N 1
ATOM 1637 C CA . PHE A 1 201 ? 15.911 -30.250 -19.135 1.00 37.22 201 PHE A CA 1
ATOM 1638 C C . PHE A 1 201 ? 17.154 -30.372 -18.232 1.00 37.22 201 PHE A C 1
ATOM 1640 O O . PHE A 1 201 ? 17.549 -29.451 -17.519 1.00 37.22 201 PHE A O 1
ATOM 1647 N N . SER A 1 202 ? 17.829 -31.522 -18.317 1.00 34.56 202 SER A N 1
ATOM 1648 C CA . SER A 1 202 ? 19.227 -31.644 -17.893 1.00 34.56 202 SER A CA 1
ATOM 1649 C C . SER A 1 202 ? 20.202 -31.242 -19.005 1.00 34.56 202 SER A C 1
ATOM 1651 O O . SER A 1 202 ? 20.047 -31.657 -20.149 1.00 34.56 202 SER A O 1
ATOM 1653 N N . ALA A 1 203 ? 21.258 -30.557 -18.556 1.00 35.94 203 ALA A N 1
ATOM 1654 C CA . ALA A 1 203 ? 22.638 -30.565 -19.048 1.00 35.94 203 ALA A CA 1
ATOM 1655 C C . ALA A 1 203 ? 22.973 -29.824 -20.363 1.00 35.94 203 ALA A C 1
ATOM 1657 O O . ALA A 1 203 ? 22.822 -30.356 -21.458 1.00 35.94 203 ALA A O 1
ATOM 1658 N N . GLY A 1 204 ? 23.562 -28.628 -20.202 1.00 36.94 204 GLY A N 1
ATOM 1659 C CA . GLY A 1 204 ? 24.292 -27.874 -21.231 1.00 36.94 204 GLY A CA 1
ATOM 1660 C C . GLY A 1 204 ? 24.012 -26.365 -21.182 1.00 36.94 204 GLY A C 1
ATOM 1661 O O . GLY A 1 204 ? 22.911 -25.943 -21.505 1.00 36.94 204 GLY A O 1
ATOM 1662 N N . ASP A 1 205 ? 24.988 -25.573 -20.735 1.00 47.75 205 ASP A N 1
ATOM 1663 C CA . ASP A 1 205 ? 25.209 -24.132 -20.977 1.00 47.75 205 ASP A CA 1
ATOM 1664 C C . ASP A 1 205 ? 24.069 -23.272 -21.578 1.00 47.75 205 ASP A C 1
ATOM 1666 O O . ASP A 1 205 ? 23.921 -23.172 -22.792 1.00 47.75 205 ASP A O 1
ATOM 1670 N N . ASN A 1 206 ? 23.312 -22.586 -20.710 1.00 55.00 206 ASN A N 1
ATOM 1671 C CA . ASN A 1 206 ? 22.942 -21.154 -20.758 1.00 55.00 206 ASN A CA 1
ATOM 1672 C C . ASN A 1 206 ? 21.761 -20.924 -19.804 1.00 55.00 206 ASN A C 1
ATOM 1674 O O . ASN A 1 206 ? 20.631 -21.337 -20.072 1.00 55.00 206 ASN A O 1
ATOM 1678 N N . VAL A 1 207 ? 21.985 -20.234 -18.684 1.00 64.88 207 VAL A N 1
ATOM 1679 C CA . VAL A 1 207 ? 20.864 -19.720 -17.883 1.00 64.88 207 VAL A CA 1
ATOM 1680 C C . VAL A 1 207 ? 20.129 -18.709 -18.758 1.00 64.88 207 VAL A C 1
ATOM 1682 O O . VAL A 1 207 ? 20.743 -17.748 -19.219 1.00 64.88 207 VAL A O 1
ATOM 1685 N N . SER A 1 208 ? 18.832 -18.913 -19.007 1.00 82.81 208 SER A N 1
ATOM 1686 C CA . SER A 1 208 ? 18.071 -17.963 -19.819 1.00 82.81 208 SER A CA 1
ATOM 1687 C C . SER A 1 208 ? 18.128 -16.568 -19.192 1.00 82.81 208 SER A C 1
ATOM 1689 O O . SER A 1 208 ? 18.054 -16.422 -17.967 1.00 82.81 208 SER A O 1
ATOM 1691 N N . VAL A 1 209 ? 18.223 -15.533 -20.033 1.00 85.06 209 VAL A N 1
ATOM 1692 C CA . VAL A 1 209 ? 18.129 -14.132 -19.588 1.00 85.06 209 VAL A CA 1
ATOM 1693 C C . VAL A 1 209 ? 16.893 -13.950 -18.708 1.00 85.06 209 VAL A C 1
ATOM 1695 O O . VAL A 1 209 ? 16.984 -13.342 -17.652 1.00 85.06 209 VAL A O 1
ATOM 1698 N N . GLU A 1 210 ? 15.777 -14.581 -19.068 1.00 87.12 210 GLU A N 1
ATOM 1699 C CA . GLU A 1 210 ? 14.532 -14.566 -18.294 1.00 87.12 210 GLU A CA 1
ATOM 1700 C C . GLU A 1 210 ? 14.692 -15.058 -16.847 1.00 87.12 210 GLU A C 1
ATOM 1702 O O . GLU A 1 210 ? 14.205 -14.432 -15.901 1.00 87.12 210 GLU A O 1
ATOM 1707 N N . LYS A 1 211 ? 15.428 -16.158 -16.644 1.00 89.50 211 LYS A N 1
ATOM 1708 C CA . LYS A 1 211 ? 15.705 -16.685 -15.304 1.00 89.50 211 LYS A CA 1
ATOM 1709 C C . LYS A 1 211 ? 16.597 -15.733 -14.510 1.00 89.50 211 LYS A C 1
ATOM 1711 O O . LYS A 1 211 ? 16.329 -15.501 -13.333 1.00 89.50 211 LYS A O 1
ATOM 1716 N N . LEU A 1 212 ? 17.614 -15.144 -15.140 1.00 91.81 212 LEU A N 1
ATOM 1717 C CA . LEU A 1 212 ? 18.458 -14.132 -14.497 1.00 91.81 212 LEU A CA 1
ATOM 1718 C C . LEU A 1 212 ? 17.657 -12.877 -14.129 1.00 91.81 212 LEU A C 1
ATOM 1720 O O . LEU A 1 212 ? 17.798 -12.375 -13.020 1.00 91.81 212 LEU A O 1
ATOM 1724 N N . ARG A 1 213 ? 16.758 -12.413 -15.002 1.00 92.44 213 ARG A N 1
ATOM 1725 C CA . ARG A 1 213 ? 15.866 -11.278 -14.720 1.00 92.44 213 ARG A CA 1
ATOM 1726 C C . ARG A 1 213 ? 14.963 -11.560 -13.530 1.00 92.44 213 ARG A C 1
ATOM 1728 O O . ARG A 1 213 ? 14.886 -10.742 -12.623 1.00 92.44 213 ARG A O 1
ATOM 1735 N N . THR A 1 214 ? 14.369 -12.751 -13.480 1.00 93.19 214 THR A N 1
ATOM 1736 C CA . THR A 1 214 ? 13.542 -13.173 -12.343 1.00 93.19 214 THR A CA 1
ATOM 1737 C C . THR A 1 214 ? 14.341 -13.162 -11.033 1.00 93.19 214 THR A C 1
ATOM 1739 O O . THR A 1 214 ? 13.839 -12.705 -10.007 1.00 93.19 214 THR A O 1
ATOM 1742 N N . LEU A 1 215 ? 15.597 -13.626 -11.051 1.00 95.06 215 LEU A N 1
ATOM 1743 C CA . LEU A 1 215 ? 16.479 -13.584 -9.878 1.00 95.06 215 LEU A CA 1
ATOM 1744 C C . LEU A 1 215 ? 16.848 -12.148 -9.480 1.00 95.06 215 LEU A C 1
ATOM 1746 O O . LEU A 1 215 ? 16.792 -11.826 -8.297 1.00 95.06 215 LEU A O 1
ATOM 1750 N N . GLN A 1 216 ? 17.166 -11.284 -10.446 1.00 95.94 216 GLN A N 1
ATOM 1751 C CA . GLN A 1 216 ? 17.438 -9.861 -10.222 1.00 95.94 216 GLN A CA 1
ATOM 1752 C C . GLN A 1 216 ? 16.232 -9.151 -9.588 1.00 95.94 216 GLN A C 1
ATOM 1754 O O . GLN A 1 216 ? 16.363 -8.415 -8.614 1.00 95.94 216 GLN A O 1
ATOM 1759 N N . GLU A 1 217 ? 15.040 -9.378 -10.133 1.00 97.06 217 GLU A N 1
ATOM 1760 C CA . GLU A 1 217 ? 13.790 -8.784 -9.660 1.00 97.06 217 GLU A CA 1
ATOM 1761 C C . GLU A 1 217 ? 13.424 -9.280 -8.258 1.00 97.06 217 GLU A C 1
ATOM 1763 O O . GLU A 1 217 ? 12.991 -8.498 -7.411 1.00 97.06 217 GLU A O 1
ATOM 1768 N N . LYS A 1 218 ? 13.685 -10.558 -7.963 1.00 96.88 218 LYS A N 1
ATOM 1769 C CA . LYS A 1 218 ? 13.574 -11.090 -6.604 1.00 96.88 218 LYS A CA 1
ATOM 1770 C C . LYS A 1 218 ? 14.579 -10.422 -5.662 1.00 96.88 218 LYS A C 1
ATOM 1772 O O . LYS A 1 218 ? 14.184 -10.034 -4.569 1.00 96.88 218 LYS A O 1
ATOM 1777 N N . ALA A 1 219 ? 15.824 -10.226 -6.094 1.00 97.19 219 ALA A N 1
ATOM 1778 C CA . ALA A 1 219 ? 16.858 -9.549 -5.313 1.00 97.19 219 ALA A CA 1
ATOM 1779 C C . ALA A 1 219 ? 16.506 -8.077 -5.020 1.00 97.19 219 ALA A C 1
ATOM 1781 O O . ALA A 1 219 ? 16.780 -7.587 -3.929 1.00 97.19 219 ALA A O 1
ATOM 1782 N N . LEU A 1 220 ? 15.808 -7.373 -5.919 1.00 97.88 220 LEU A N 1
ATOM 1783 C CA . LEU A 1 220 ? 15.264 -6.042 -5.612 1.00 97.88 220 LEU A CA 1
ATOM 1784 C C . LEU A 1 220 ? 14.315 -6.074 -4.406 1.00 97.88 220 LEU A C 1
ATOM 1786 O O . LEU A 1 220 ? 14.380 -5.194 -3.551 1.00 97.88 220 LEU A O 1
ATOM 1790 N N . LEU A 1 221 ? 13.466 -7.097 -4.296 1.00 96.88 221 LEU A N 1
ATOM 1791 C CA . LEU A 1 221 ? 12.559 -7.263 -3.156 1.00 96.88 221 LEU A CA 1
ATOM 1792 C C . LEU A 1 221 ? 13.290 -7.753 -1.903 1.00 96.88 221 LEU A C 1
ATOM 1794 O O . LEU A 1 221 ? 12.998 -7.308 -0.792 1.00 96.88 221 LEU A O 1
ATOM 1798 N N . THR A 1 222 ? 14.222 -8.692 -2.068 1.00 95.62 222 THR A N 1
ATOM 1799 C CA . THR A 1 222 ? 14.811 -9.419 -0.947 1.00 95.62 222 THR A CA 1
ATOM 1800 C C . THR A 1 222 ? 16.125 -8.867 -0.467 1.00 95.62 222 THR A C 1
ATOM 1802 O O . THR A 1 222 ? 16.439 -9.147 0.671 1.00 95.62 222 THR A O 1
ATOM 1805 N N . ASP A 1 223 ? 16.900 -8.102 -1.222 1.00 95.88 223 ASP A N 1
ATOM 1806 C CA . ASP A 1 223 ? 18.277 -7.751 -0.837 1.00 95.88 223 ASP A CA 1
ATOM 1807 C C . ASP A 1 223 ? 18.369 -6.300 -0.353 1.00 95.88 223 ASP A C 1
ATOM 1809 O O . ASP A 1 223 ? 19.174 -5.973 0.520 1.00 95.88 223 ASP A O 1
ATOM 1813 N N . ILE A 1 224 ? 17.439 -5.452 -0.798 1.00 97.12 224 ILE A N 1
ATOM 1814 C CA . ILE A 1 224 ? 17.307 -4.069 -0.344 1.00 97.12 224 ILE A CA 1
ATOM 1815 C C . ILE A 1 224 ? 16.490 -4.036 0.946 1.00 97.12 224 ILE A C 1
ATOM 1817 O O . ILE A 1 224 ? 15.298 -4.337 0.960 1.00 97.12 224 ILE A O 1
ATOM 1821 N N . ARG A 1 225 ? 17.119 -3.619 2.052 1.00 95.06 225 ARG A N 1
ATOM 1822 C CA . ARG A 1 225 ? 16.481 -3.590 3.381 1.00 95.06 225 ARG A CA 1
ATOM 1823 C C . ARG A 1 225 ? 15.155 -2.825 3.393 1.00 95.06 225 ARG A C 1
ATOM 1825 O O . ARG A 1 225 ? 14.204 -3.310 3.995 1.00 95.06 225 ARG A O 1
ATOM 1832 N N . GLY A 1 226 ? 15.094 -1.662 2.742 1.00 95.50 226 GLY A N 1
ATOM 1833 C CA . GLY A 1 226 ? 13.878 -0.845 2.697 1.00 95.50 226 GLY A CA 1
ATOM 1834 C C . GLY A 1 226 ? 12.712 -1.545 1.995 1.00 95.50 226 GLY A C 1
ATOM 1835 O O . GLY A 1 226 ? 11.577 -1.396 2.420 1.00 95.50 226 GLY A O 1
ATOM 1836 N N . ASN A 1 227 ? 12.979 -2.407 1.011 1.00 97.75 227 ASN A N 1
ATOM 1837 C CA . ASN A 1 227 ? 11.928 -3.142 0.300 1.00 97.75 227 ASN A CA 1
ATOM 1838 C C . ASN A 1 227 ? 11.360 -4.322 1.103 1.00 97.75 227 ASN A C 1
ATOM 1840 O O . ASN A 1 227 ? 10.336 -4.883 0.724 1.00 97.75 227 ASN A O 1
ATOM 1844 N N . ARG A 1 228 ? 11.982 -4.681 2.234 1.00 96.38 228 ARG A N 1
ATOM 1845 C CA . ARG A 1 228 ? 11.439 -5.657 3.194 1.00 96.38 228 ARG A CA 1
ATOM 1846 C C . ARG A 1 228 ? 10.570 -5.010 4.271 1.00 96.38 228 ARG A C 1
ATOM 1848 O O . ARG A 1 228 ? 9.999 -5.728 5.087 1.00 96.38 228 ARG A O 1
ATOM 1855 N N . ASP A 1 229 ? 10.512 -3.682 4.308 1.00 95.94 229 ASP A N 1
ATOM 1856 C CA . ASP A 1 229 ? 9.720 -2.924 5.267 1.00 95.94 229 ASP A CA 1
ATOM 1857 C C . ASP A 1 229 ? 8.395 -2.487 4.612 1.00 95.94 229 ASP A C 1
ATOM 1859 O O . ASP A 1 229 ? 8.401 -1.630 3.722 1.00 95.94 229 ASP A O 1
ATOM 1863 N N . PRO A 1 230 ? 7.238 -3.040 5.030 1.00 94.31 230 PRO A N 1
ATOM 1864 C CA . PRO A 1 230 ? 5.940 -2.635 4.497 1.00 94.31 230 PRO A CA 1
ATOM 1865 C C . PRO A 1 230 ? 5.662 -1.140 4.656 1.00 94.31 230 PRO A C 1
ATOM 1867 O O . PRO A 1 230 ? 4.975 -0.562 3.815 1.00 94.31 230 PRO A O 1
ATOM 1870 N N . TRP A 1 231 ? 6.207 -0.498 5.697 1.00 94.25 231 TRP A N 1
ATOM 1871 C CA . TRP A 1 231 ? 6.033 0.936 5.886 1.00 94.25 231 TRP A CA 1
ATOM 1872 C C . TRP A 1 231 ? 6.648 1.719 4.724 1.00 94.25 231 TRP A C 1
ATOM 1874 O O . TRP A 1 231 ? 5.991 2.605 4.184 1.00 94.25 231 TRP A O 1
ATOM 1884 N N . VAL A 1 232 ? 7.852 1.352 4.276 1.00 96.38 232 VAL A N 1
ATOM 1885 C CA . VAL A 1 232 ? 8.516 1.985 3.124 1.00 96.38 232 VAL A CA 1
ATOM 1886 C C . VAL A 1 232 ? 7.677 1.807 1.859 1.00 96.38 232 VAL A C 1
ATOM 1888 O O . VAL A 1 232 ? 7.347 2.789 1.199 1.00 96.38 232 VAL A O 1
ATOM 1891 N N . LEU A 1 233 ? 7.255 0.576 1.562 1.00 97.62 233 LEU A N 1
ATOM 1892 C CA . LEU A 1 233 ? 6.506 0.245 0.341 1.00 97.62 233 LEU A CA 1
ATOM 1893 C C . LEU A 1 233 ? 5.147 0.960 0.229 1.00 97.62 233 LEU A C 1
ATOM 1895 O O . LEU A 1 233 ? 4.640 1.169 -0.875 1.00 97.62 233 LEU A O 1
ATOM 1899 N N . MET A 1 234 ? 4.552 1.326 1.368 1.00 96.12 234 MET A N 1
ATOM 1900 C CA . MET A 1 234 ? 3.231 1.956 1.445 1.00 96.12 234 MET A CA 1
ATOM 1901 C C . MET A 1 234 ? 3.272 3.464 1.723 1.00 96.12 234 MET A C 1
ATOM 1903 O O . MET A 1 234 ? 2.235 4.107 1.617 1.00 96.12 234 MET A O 1
ATOM 1907 N N . ASN A 1 235 ? 4.419 4.042 2.098 1.00 95.56 235 ASN A N 1
ATOM 1908 C CA . ASN A 1 235 ? 4.485 5.452 2.521 1.00 95.56 235 ASN A CA 1
ATOM 1909 C C . ASN A 1 235 ? 5.613 6.265 1.869 1.00 95.56 235 ASN A C 1
ATOM 1911 O O . ASN A 1 235 ? 5.670 7.477 2.073 1.00 95.56 235 ASN A O 1
ATOM 1915 N N . MET A 1 236 ? 6.533 5.637 1.135 1.00 96.38 236 MET A N 1
ATOM 1916 C CA . MET A 1 236 ? 7.665 6.336 0.529 1.00 96.38 236 MET A CA 1
ATOM 1917 C C . MET A 1 236 ? 7.219 7.343 -0.535 1.00 96.38 236 MET A C 1
ATOM 1919 O O . MET A 1 236 ? 6.482 7.008 -1.460 1.00 96.38 236 MET A O 1
ATOM 1923 N N . ARG A 1 237 ? 7.774 8.554 -0.464 1.00 96.19 237 ARG A N 1
ATOM 1924 C CA . ARG A 1 237 ? 7.712 9.555 -1.539 1.00 96.19 237 ARG A CA 1
ATOM 1925 C C . ARG A 1 237 ? 9.098 9.915 -2.055 1.00 96.19 237 ARG A C 1
ATO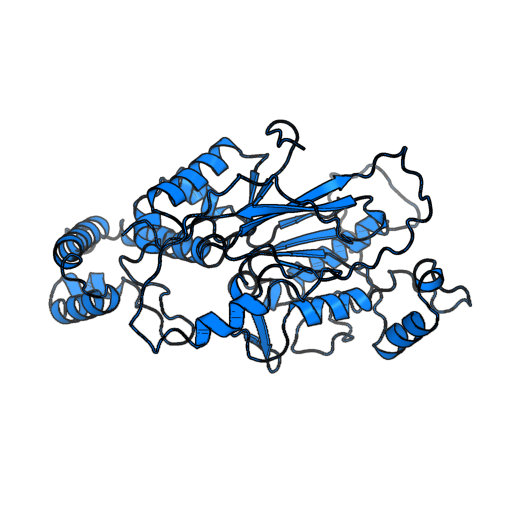M 1927 O O . ARG A 1 237 ? 9.320 9.915 -3.267 1.00 96.19 237 ARG A O 1
ATOM 1934 N N . SER A 1 238 ? 10.034 10.111 -1.135 1.00 96.12 238 SER A N 1
ATOM 1935 C CA . SER A 1 238 ? 11.382 10.576 -1.444 1.00 96.12 238 SER A CA 1
ATOM 1936 C C . SER A 1 238 ? 12.423 9.935 -0.527 1.00 96.12 238 SER A C 1
ATOM 1938 O O . SER A 1 238 ? 12.091 9.263 0.455 1.00 96.12 238 SER A O 1
ATOM 1940 N N . ILE A 1 239 ? 13.694 10.120 -0.872 1.00 96.00 239 ILE A N 1
ATOM 1941 C CA . ILE A 1 239 ? 14.853 9.704 -0.088 1.00 96.00 239 ILE A CA 1
ATOM 1942 C C . ILE A 1 239 ? 15.652 10.960 0.267 1.00 96.00 239 ILE A C 1
ATOM 1944 O O . ILE A 1 239 ? 16.091 11.683 -0.624 1.00 96.00 239 ILE A O 1
ATOM 1948 N N . GLU A 1 240 ? 15.870 11.198 1.556 1.00 94.00 240 GLU A N 1
ATOM 1949 C CA . GLU A 1 240 ? 16.649 12.316 2.098 1.00 94.00 240 GLU A CA 1
ATOM 1950 C C . GLU A 1 240 ? 17.754 11.745 2.995 1.00 94.00 240 GLU A C 1
ATOM 1952 O O . GLU A 1 240 ? 17.476 10.927 3.869 1.00 94.00 240 GLU A O 1
ATOM 1957 N N . ASP A 1 241 ? 19.015 12.110 2.748 1.00 90.69 241 ASP A N 1
ATOM 1958 C CA . ASP A 1 241 ? 20.178 11.675 3.544 1.00 90.69 241 ASP A CA 1
ATOM 1959 C C . ASP A 1 241 ? 20.250 10.155 3.803 1.00 90.69 241 ASP A C 1
ATOM 1961 O O . ASP A 1 241 ? 20.567 9.675 4.895 1.00 90.69 241 ASP A O 1
ATOM 1965 N N . GLY A 1 242 ? 19.926 9.362 2.777 1.00 90.69 242 GLY A N 1
ATOM 1966 C CA . GLY A 1 242 ? 19.930 7.899 2.859 1.00 90.69 242 GLY A CA 1
ATOM 1967 C C . GLY A 1 242 ? 18.742 7.298 3.623 1.00 90.69 242 GLY A C 1
ATOM 1968 O O . GLY A 1 242 ? 18.730 6.089 3.868 1.00 90.69 242 GLY A O 1
ATOM 1969 N N . GLN A 1 243 ? 17.752 8.110 4.000 1.00 93.81 243 GLN A N 1
ATOM 1970 C CA . GLN A 1 243 ? 16.534 7.706 4.697 1.00 93.81 243 GLN A CA 1
ATOM 1971 C C . GLN A 1 243 ? 15.306 7.893 3.813 1.00 93.81 243 GLN A C 1
ATOM 1973 O O . GLN A 1 243 ? 15.167 8.878 3.093 1.00 93.81 243 GLN A O 1
ATOM 1978 N N . VAL A 1 244 ? 14.380 6.942 3.893 1.00 95.00 244 VAL A N 1
ATOM 1979 C CA . VAL A 1 244 ? 13.082 7.054 3.227 1.00 95.00 244 VAL A CA 1
ATOM 1980 C C . VAL A 1 244 ? 12.207 8.044 3.986 1.00 95.00 244 VAL A C 1
ATOM 1982 O O . VAL A 1 244 ? 12.068 7.948 5.205 1.00 95.00 244 VAL A O 1
ATOM 1985 N N . THR A 1 245 ? 11.556 8.944 3.255 1.00 93.56 245 THR A N 1
ATOM 1986 C CA . THR A 1 245 ? 10.588 9.889 3.803 1.00 93.56 245 THR A CA 1
ATOM 1987 C C . THR A 1 245 ? 9.252 9.824 3.064 1.00 93.56 245 THR A C 1
ATOM 1989 O O . THR A 1 245 ? 9.170 9.520 1.870 1.00 93.56 245 THR A O 1
ATOM 1992 N N . ARG A 1 246 ? 8.186 10.122 3.811 1.00 91.81 246 ARG A N 1
ATOM 1993 C CA . ARG A 1 246 ? 6.828 10.343 3.293 1.00 91.81 246 ARG A CA 1
ATOM 1994 C C . ARG A 1 246 ? 6.585 11.792 2.867 1.00 91.81 246 ARG A C 1
ATOM 1996 O O . ARG A 1 246 ? 5.496 12.116 2.408 1.00 91.81 246 ARG A O 1
ATOM 2003 N N . ASP A 1 247 ? 7.550 12.669 3.127 1.00 89.38 247 ASP A N 1
ATOM 2004 C CA . ASP A 1 247 ? 7.510 14.072 2.739 1.00 89.38 247 ASP A CA 1
ATOM 2005 C C . ASP A 1 247 ? 7.932 14.183 1.271 1.00 89.38 247 ASP A C 1
ATOM 2007 O O . ASP A 1 247 ? 9.016 13.735 0.900 1.00 89.38 247 ASP A O 1
ATOM 2011 N N . GLY A 1 248 ? 7.038 14.701 0.430 1.00 86.69 248 GLY A N 1
ATOM 2012 C CA . GLY A 1 248 ? 7.293 14.835 -1.004 1.00 86.69 248 GLY A CA 1
ATOM 2013 C C . GLY A 1 248 ? 8.235 15.987 -1.339 1.00 86.69 248 GLY A C 1
ATOM 2014 O O . GLY A 1 248 ? 8.853 15.951 -2.399 1.00 86.69 248 GLY A O 1
ATOM 2015 N N . ASP A 1 249 ? 8.379 16.951 -0.428 1.00 88.38 249 ASP A N 1
ATOM 2016 C CA . ASP A 1 249 ? 9.114 18.199 -0.654 1.00 88.38 249 ASP A CA 1
ATOM 2017 C C . ASP A 1 249 ? 10.574 18.107 -0.185 1.00 88.38 249 ASP A C 1
ATOM 2019 O O . ASP A 1 249 ? 11.337 19.070 -0.272 1.00 88.38 249 ASP A O 1
ATOM 2023 N N . LYS A 1 250 ? 10.973 16.944 0.338 1.00 90.12 250 LYS A N 1
ATOM 2024 C CA . LYS A 1 250 ? 12.308 16.687 0.874 1.00 90.12 250 LYS A CA 1
ATOM 2025 C C . LYS A 1 250 ? 13.033 15.606 0.102 1.00 90.12 250 LYS A C 1
ATOM 2027 O O . LYS A 1 250 ? 12.444 14.591 -0.261 1.00 90.12 250 LYS A O 1
ATOM 2032 N N . GLY A 1 251 ? 14.341 15.787 -0.049 1.00 94.25 251 GLY A N 1
ATOM 2033 C CA . GLY A 1 251 ? 15.204 14.819 -0.712 1.00 94.25 251 GLY A CA 1
ATOM 2034 C C . GLY A 1 251 ? 14.853 14.607 -2.186 1.00 94.25 251 GLY A C 1
ATOM 2035 O O . GLY A 1 251 ? 14.299 15.480 -2.849 1.00 94.25 251 GLY A O 1
ATOM 2036 N N . THR A 1 252 ? 15.201 13.433 -2.706 1.00 95.56 252 THR A N 1
ATOM 2037 C CA . THR A 1 252 ? 14.986 13.067 -4.110 1.00 95.56 252 THR A CA 1
ATOM 2038 C C . THR A 1 252 ? 13.807 12.103 -4.230 1.00 95.56 252 THR A C 1
ATOM 2040 O O . THR A 1 252 ? 13.809 11.073 -3.543 1.00 95.56 252 THR A O 1
ATOM 2043 N N . PRO A 1 253 ? 12.818 12.366 -5.102 1.00 96.75 253 PRO A N 1
ATOM 2044 C CA . PRO A 1 253 ? 11.727 11.436 -5.359 1.00 96.75 253 PRO A CA 1
ATOM 2045 C C . PRO A 1 253 ? 12.233 10.043 -5.731 1.00 96.75 253 PRO A C 1
ATOM 2047 O O . PRO A 1 253 ? 13.098 9.886 -6.597 1.00 96.75 253 PRO A O 1
ATOM 2050 N N . TRP A 1 254 ? 11.659 9.000 -5.128 1.00 97.31 254 TRP A N 1
ATOM 2051 C CA . TRP A 1 254 ? 12.104 7.626 -5.396 1.00 97.31 254 TRP A CA 1
ATOM 2052 C C . TRP A 1 254 ? 11.953 7.250 -6.878 1.00 97.31 254 TRP A C 1
ATOM 2054 O O . TRP A 1 254 ? 12.734 6.456 -7.402 1.00 97.31 254 TRP A O 1
ATOM 2064 N N . THR A 1 255 ? 10.974 7.848 -7.568 1.00 96.88 255 THR A N 1
ATOM 2065 C CA . THR A 1 255 ? 10.718 7.620 -8.993 1.00 96.88 255 THR A CA 1
ATOM 2066 C C . THR A 1 255 ? 11.879 8.098 -9.856 1.00 96.88 255 THR A C 1
ATOM 2068 O O . THR A 1 255 ? 12.198 7.457 -10.853 1.00 96.88 255 THR A O 1
ATOM 2071 N N . GLU A 1 256 ? 12.553 9.185 -9.481 1.00 95.81 256 GLU A N 1
ATOM 2072 C CA . GLU A 1 256 ? 13.736 9.682 -10.193 1.00 95.81 256 GLU A CA 1
ATOM 2073 C C . GLU A 1 256 ? 14.905 8.724 -10.023 1.00 95.81 256 GLU A C 1
ATOM 2075 O O . GLU A 1 256 ? 15.489 8.300 -11.018 1.00 95.81 256 GLU A O 1
ATOM 2080 N N . LEU A 1 257 ? 15.162 8.288 -8.786 1.00 96.12 257 LEU A N 1
ATOM 2081 C CA . LEU A 1 257 ? 16.195 7.294 -8.495 1.00 96.12 257 LEU A CA 1
ATOM 2082 C C . LEU A 1 257 ? 15.940 5.981 -9.244 1.00 96.12 257 LEU A C 1
ATOM 2084 O O . LEU A 1 257 ? 16.871 5.373 -9.770 1.00 96.12 257 LEU A O 1
ATOM 2088 N N . TRP A 1 258 ? 14.679 5.539 -9.314 1.00 97.56 258 TRP A N 1
ATOM 2089 C CA . TRP A 1 258 ? 14.309 4.330 -10.047 1.00 97.56 258 TRP A CA 1
ATOM 2090 C C . TRP A 1 258 ? 14.577 4.483 -11.540 1.00 97.56 258 TRP A C 1
ATOM 2092 O O . TRP A 1 258 ? 15.227 3.628 -12.137 1.00 97.56 258 TRP A O 1
ATOM 2102 N N . ASN A 1 259 ? 14.107 5.570 -12.157 1.00 95.69 259 ASN A N 1
ATOM 2103 C CA . ASN A 1 259 ? 14.291 5.779 -13.592 1.00 95.69 259 ASN A CA 1
ATOM 2104 C C . ASN A 1 259 ? 15.765 5.966 -13.970 1.00 95.69 259 ASN A C 1
ATOM 2106 O O . ASN A 1 259 ? 16.170 5.424 -14.999 1.00 95.69 259 ASN A O 1
ATOM 2110 N N . ASP A 1 260 ? 16.558 6.663 -13.150 1.00 94.00 260 ASP A N 1
ATOM 2111 C CA . ASP A 1 260 ? 18.006 6.779 -13.355 1.00 94.00 260 ASP A CA 1
ATOM 2112 C C . ASP A 1 260 ? 18.680 5.403 -13.309 1.00 94.00 260 ASP A C 1
ATOM 2114 O O . ASP A 1 260 ? 19.341 5.002 -14.268 1.00 94.00 260 ASP A O 1
ATOM 2118 N N . GLN A 1 261 ? 18.428 4.622 -12.254 1.00 94.00 261 GLN A N 1
ATOM 2119 C CA . GLN A 1 261 ? 19.043 3.305 -12.094 1.00 94.00 261 GLN A CA 1
ATOM 2120 C C . GLN A 1 261 ? 18.641 2.341 -13.223 1.00 94.00 261 GLN A C 1
ATOM 2122 O O . GLN A 1 261 ? 19.496 1.661 -13.790 1.00 94.00 261 GLN A O 1
ATOM 2127 N N . MET A 1 262 ? 17.362 2.313 -13.618 1.00 94.50 262 MET A N 1
ATOM 2128 C CA . MET A 1 262 ? 16.900 1.496 -14.749 1.00 94.50 262 MET A CA 1
ATOM 2129 C C . MET A 1 262 ? 17.475 1.976 -16.090 1.00 94.50 262 MET A C 1
ATOM 2131 O O . MET A 1 262 ? 17.702 1.166 -16.987 1.00 94.50 262 MET A O 1
ATOM 2135 N N . GLY A 1 263 ? 17.742 3.278 -16.235 1.00 90.69 263 GLY A N 1
ATOM 2136 C CA . GLY A 1 263 ? 18.414 3.860 -17.400 1.00 90.69 263 GLY A CA 1
ATOM 2137 C C . GLY A 1 263 ? 19.879 3.438 -17.549 1.00 90.69 263 GLY A C 1
ATOM 2138 O O . GLY A 1 263 ? 20.431 3.536 -18.642 1.00 90.69 263 GLY A O 1
ATOM 2139 N N . ARG A 1 264 ? 20.494 2.924 -16.480 1.00 90.56 264 ARG A N 1
ATOM 2140 C CA . ARG A 1 264 ? 21.890 2.464 -16.455 1.00 90.56 264 ARG A CA 1
ATOM 2141 C C . ARG A 1 264 ? 22.046 0.967 -16.733 1.00 90.56 264 ARG A C 1
ATOM 2143 O O . ARG A 1 264 ? 23.168 0.503 -16.914 1.00 90.56 264 ARG A O 1
ATOM 2150 N N . CYS A 1 265 ? 20.944 0.218 -16.799 1.00 90.69 265 CYS A N 1
ATOM 2151 C CA . CYS A 1 265 ? 20.937 -1.218 -17.075 1.00 90.69 265 CYS A CA 1
ATOM 2152 C C . CYS A 1 265 ? 21.271 -1.539 -18.544 1.00 90.69 265 CYS A C 1
ATOM 2154 O O . CYS A 1 265 ? 20.480 -1.245 -19.448 1.00 90.69 265 CYS A O 1
ATOM 2156 N N . VAL A 1 266 ? 22.406 -2.205 -18.782 1.00 88.88 266 VAL A N 1
ATOM 2157 C CA . VAL A 1 266 ? 22.904 -2.529 -20.137 1.00 88.88 266 VAL A CA 1
ATOM 2158 C C . VAL A 1 266 ? 22.719 -3.993 -20.561 1.00 88.88 266 VAL A C 1
ATOM 2160 O O . VAL A 1 266 ? 22.882 -4.301 -21.741 1.00 88.88 266 VAL A O 1
ATOM 2163 N N . GLY A 1 267 ? 22.301 -4.871 -19.648 1.00 88.56 267 GLY A N 1
ATOM 2164 C CA . GLY A 1 267 ? 22.165 -6.318 -19.847 1.00 88.56 267 GLY A CA 1
ATOM 2165 C C . GLY A 1 267 ? 23.133 -7.139 -18.986 1.00 88.56 267 GLY A C 1
ATOM 2166 O O . GLY A 1 267 ? 23.988 -6.579 -18.310 1.00 88.56 267 GLY A O 1
ATOM 2167 N N . PHE A 1 268 ? 22.989 -8.470 -18.990 1.00 85.62 268 PHE A N 1
ATOM 2168 C CA . PHE A 1 268 ? 23.799 -9.395 -18.168 1.00 85.62 268 PHE A CA 1
ATOM 2169 C C . PHE A 1 268 ? 25.082 -9.924 -18.827 1.00 85.62 268 PHE A C 1
ATOM 2171 O O . PHE A 1 268 ? 25.776 -10.753 -18.222 1.00 85.62 268 PHE A O 1
ATOM 2178 N N . ASP A 1 269 ? 25.352 -9.548 -20.073 1.00 74.00 269 ASP A N 1
ATOM 2179 C CA . ASP A 1 269 ? 26.495 -10.068 -20.818 1.00 74.00 269 ASP A CA 1
ATOM 2180 C C . ASP A 1 269 ? 27.732 -9.203 -20.566 1.00 74.00 269 ASP A C 1
ATOM 2182 O O . ASP A 1 269 ? 27.687 -7.981 -20.687 1.00 74.00 269 ASP A O 1
ATOM 2186 N N . ASP A 1 270 ? 28.840 -9.867 -20.234 1.00 51.19 270 ASP A N 1
ATOM 2187 C CA . ASP A 1 270 ? 30.149 -9.280 -19.906 1.00 51.19 270 ASP A CA 1
ATOM 2188 C C . ASP A 1 270 ? 30.871 -8.663 -21.123 1.00 51.19 270 ASP A C 1
ATOM 2190 O O . ASP A 1 270 ? 32.002 -8.189 -21.013 1.00 51.19 270 ASP A O 1
ATOM 2194 N N . ASP A 1 271 ? 30.260 -8.666 -22.313 1.00 43.62 271 ASP A N 1
ATOM 2195 C CA . ASP A 1 271 ? 30.945 -8.294 -23.552 1.00 43.62 271 ASP A CA 1
ATOM 2196 C C . ASP A 1 271 ? 30.901 -6.786 -23.841 1.00 43.62 271 ASP A C 1
ATOM 2198 O O . ASP A 1 271 ? 30.521 -6.325 -24.914 1.00 43.62 271 ASP A O 1
ATOM 2202 N N . LEU A 1 272 ? 31.362 -5.996 -22.870 1.00 46.03 272 LEU A N 1
ATOM 2203 C CA . LEU A 1 272 ? 31.872 -4.643 -23.120 1.00 46.03 272 LEU A CA 1
ATOM 2204 C C . LEU A 1 272 ? 33.287 -4.679 -23.746 1.00 46.03 272 LEU A C 1
ATOM 2206 O O . LEU A 1 272 ? 33.901 -3.630 -23.932 1.00 46.03 272 LEU A O 1
ATOM 2210 N N . SER A 1 273 ? 33.818 -5.872 -24.060 1.00 40.91 273 SER A N 1
ATOM 2211 C CA . SER A 1 273 ? 35.196 -6.088 -24.527 1.00 40.91 273 SER A CA 1
ATOM 2212 C C . SER A 1 273 ? 35.354 -6.262 -26.038 1.00 40.91 273 SER A C 1
ATOM 2214 O O . SER A 1 273 ? 36.474 -6.209 -26.549 1.00 40.91 273 SER A O 1
ATOM 2216 N N . ARG A 1 274 ? 34.264 -6.425 -26.788 1.00 40.06 274 ARG A N 1
ATOM 2217 C CA . ARG A 1 274 ? 34.305 -6.429 -28.249 1.00 40.06 274 ARG A CA 1
ATOM 2218 C C . ARG A 1 274 ? 33.603 -5.186 -28.751 1.00 40.06 274 ARG A C 1
ATOM 2220 O O . ARG A 1 274 ? 32.560 -4.785 -28.255 1.00 40.06 274 ARG A O 1
ATOM 2227 N N . THR A 1 275 ? 34.208 -4.575 -29.752 1.00 36.09 275 THR A N 1
ATOM 2228 C CA . THR A 1 275 ? 33.823 -3.391 -30.528 1.00 36.09 275 THR A CA 1
ATOM 2229 C C . THR A 1 275 ? 32.445 -3.473 -31.213 1.00 36.09 275 THR A C 1
ATOM 2231 O O . THR A 1 275 ? 32.195 -2.804 -32.211 1.00 36.09 275 THR A O 1
ATOM 2234 N N . GLU A 1 276 ? 31.512 -4.240 -30.660 1.00 37.72 276 GLU A N 1
ATOM 2235 C CA . GLU A 1 276 ? 30.119 -4.332 -31.052 1.00 37.72 276 GLU A CA 1
ATOM 2236 C C . GLU A 1 276 ? 29.226 -3.945 -29.876 1.00 37.72 276 GLU A C 1
ATOM 2238 O O . GLU A 1 276 ? 28.643 -4.767 -29.180 1.00 37.72 276 GLU A O 1
ATOM 2243 N N . VAL A 1 277 ? 29.108 -2.631 -29.706 1.00 38.22 277 VAL A N 1
ATOM 2244 C CA . VAL A 1 277 ? 27.914 -1.924 -29.236 1.00 38.22 277 VAL A CA 1
ATOM 2245 C C . VAL A 1 277 ? 26.675 -2.835 -29.264 1.00 38.22 277 VAL A C 1
ATOM 2247 O O . VAL A 1 277 ? 26.201 -3.212 -30.346 1.00 38.22 277 VAL A O 1
ATOM 2250 N N . THR A 1 278 ? 26.173 -3.196 -28.077 1.00 39.94 278 THR A N 1
ATOM 2251 C CA . THR A 1 278 ? 24.989 -4.049 -27.898 1.00 39.94 278 THR A CA 1
ATOM 2252 C C . THR A 1 278 ? 23.821 -3.548 -28.763 1.00 39.94 278 THR A C 1
ATOM 2254 O O . THR A 1 278 ? 23.717 -2.344 -29.027 1.00 39.94 278 THR A O 1
ATOM 2257 N N . PRO A 1 279 ? 22.873 -4.406 -29.186 1.00 40.66 279 PRO A N 1
ATOM 2258 C CA . PRO A 1 279 ? 21.724 -3.969 -29.988 1.00 40.66 279 PRO A CA 1
ATOM 2259 C C . PRO A 1 279 ? 20.908 -2.840 -29.333 1.00 40.66 279 PRO A C 1
ATOM 2261 O O . PRO A 1 279 ? 20.270 -2.057 -30.032 1.00 40.66 279 PRO A O 1
ATOM 2264 N N . ARG A 1 280 ? 20.963 -2.711 -27.995 1.00 45.19 280 ARG A N 1
ATOM 2265 C CA . ARG A 1 280 ? 20.347 -1.605 -27.243 1.00 45.19 280 ARG A CA 1
ATOM 2266 C C . ARG A 1 280 ? 21.025 -0.261 -27.484 1.00 45.19 280 ARG A C 1
ATOM 2268 O O . ARG A 1 280 ? 20.337 0.750 -27.545 1.00 45.19 280 ARG A O 1
ATOM 2275 N N . ILE A 1 281 ? 22.345 -0.250 -27.646 1.00 43.97 281 ILE A N 1
ATOM 2276 C CA . ILE A 1 281 ? 23.105 0.971 -27.907 1.00 43.97 281 ILE A CA 1
ATOM 2277 C C . ILE A 1 281 ? 23.111 1.306 -29.411 1.00 43.97 281 ILE A C 1
ATOM 2279 O O . ILE A 1 281 ? 23.166 2.478 -29.758 1.00 43.97 281 ILE A O 1
ATOM 2283 N N . ARG A 1 282 ? 22.933 0.333 -30.323 1.00 40.12 282 ARG A N 1
ATOM 2284 C CA . ARG A 1 282 ? 22.823 0.619 -31.775 1.00 40.12 282 ARG A CA 1
ATOM 2285 C C . ARG A 1 282 ? 21.636 1.521 -32.148 1.00 40.12 282 ARG A C 1
ATOM 2287 O O . ARG A 1 282 ? 21.684 2.167 -33.190 1.00 40.12 282 ARG A O 1
ATOM 2294 N N . HIS A 1 283 ? 20.594 1.567 -31.317 1.00 41.66 283 HIS A N 1
ATOM 2295 C CA . HIS A 1 283 ? 19.427 2.441 -31.501 1.00 41.66 283 HIS A CA 1
ATOM 2296 C C . HIS A 1 283 ? 19.439 3.695 -30.618 1.00 41.66 283 HIS A C 1
ATOM 2298 O O . HIS A 1 283 ? 18.586 4.563 -30.795 1.00 41.66 283 HIS A O 1
ATOM 2304 N N . ALA A 1 284 ? 20.370 3.793 -29.670 1.00 43.81 284 ALA A N 1
ATOM 2305 C CA . ALA A 1 284 ? 20.566 4.998 -28.881 1.00 43.81 284 ALA A CA 1
ATOM 2306 C C . ALA A 1 284 ? 21.526 5.915 -29.647 1.00 43.81 284 ALA A C 1
ATOM 2308 O O . ALA A 1 284 ? 22.503 5.445 -30.235 1.00 43.81 284 ALA A O 1
ATOM 2309 N N . ALA A 1 285 ? 21.262 7.222 -29.675 1.00 50.47 285 ALA A N 1
ATOM 2310 C CA . ALA A 1 285 ? 22.223 8.160 -30.243 1.00 50.47 285 ALA A CA 1
ATOM 2311 C C . ALA A 1 285 ? 23.585 7.972 -29.542 1.00 50.47 285 ALA A C 1
ATOM 2313 O O . ALA A 1 285 ? 23.638 7.681 -28.349 1.00 50.47 285 ALA A O 1
ATOM 2314 N N . TYR A 1 286 ? 24.702 8.134 -30.255 1.00 49.34 286 TYR A N 1
ATOM 2315 C CA . TYR A 1 286 ? 26.055 7.987 -29.688 1.00 49.34 286 TYR A CA 1
ATOM 2316 C C . TYR A 1 286 ? 26.262 8.813 -28.394 1.00 49.34 286 TYR A C 1
ATOM 2318 O O . TYR A 1 286 ? 26.982 8.398 -27.486 1.00 49.34 286 TYR A O 1
ATOM 2326 N N . SER A 1 287 ? 25.556 9.942 -28.269 1.00 51.78 287 SER A N 1
ATOM 2327 C CA . SER A 1 287 ? 25.472 10.761 -27.055 1.00 51.78 287 SER A CA 1
ATOM 2328 C C . SER A 1 287 ? 24.858 10.034 -25.852 1.00 51.78 287 SER A C 1
ATOM 2330 O O . SER A 1 287 ? 25.359 10.178 -24.738 1.00 51.78 287 SER A O 1
ATOM 2332 N N . ASP A 1 288 ? 23.819 9.224 -26.054 1.00 53.72 288 ASP A N 1
ATOM 2333 C CA . ASP A 1 288 ? 23.135 8.485 -24.988 1.00 53.72 288 ASP A CA 1
ATOM 2334 C C . ASP A 1 288 ? 24.029 7.377 -24.433 1.00 53.72 288 ASP A C 1
ATOM 2336 O O . ASP A 1 288 ? 24.130 7.226 -23.217 1.00 53.72 288 ASP A O 1
ATOM 2340 N N . ALA A 1 289 ? 24.747 6.666 -25.305 1.00 55.53 289 ALA A N 1
ATOM 2341 C CA . ALA A 1 289 ? 25.713 5.637 -24.921 1.00 55.53 289 ALA A CA 1
ATOM 2342 C C . ALA A 1 289 ? 26.822 6.197 -24.014 1.00 55.53 289 ALA A C 1
ATOM 2344 O O . ALA A 1 289 ? 27.120 5.641 -22.955 1.00 55.53 289 ALA A O 1
ATOM 2345 N N . LEU A 1 290 ? 27.395 7.338 -24.411 1.00 53.97 290 LEU A N 1
ATOM 2346 C CA . LEU A 1 290 ? 28.400 8.062 -23.633 1.00 53.97 290 LEU A CA 1
ATOM 2347 C C . LEU A 1 290 ? 27.827 8.592 -22.312 1.00 53.97 290 LEU A C 1
ATOM 2349 O O . LEU A 1 290 ? 28.512 8.545 -21.292 1.00 53.97 290 LEU A O 1
ATOM 2353 N N . SER A 1 291 ? 26.568 9.043 -22.307 1.00 59.50 291 SER A N 1
ATOM 2354 C CA . SER A 1 291 ? 25.881 9.509 -21.096 1.00 59.50 291 SER A CA 1
ATOM 2355 C C . SER A 1 291 ? 25.579 8.385 -20.095 1.00 59.50 291 SER A C 1
ATOM 2357 O O . SER A 1 291 ? 25.514 8.632 -18.894 1.00 59.50 291 SER A O 1
ATOM 2359 N N . VAL A 1 292 ? 25.364 7.153 -20.568 1.00 60.56 292 VAL A N 1
ATOM 2360 C CA . VAL A 1 292 ? 25.162 5.974 -19.712 1.00 60.56 292 VAL A CA 1
ATOM 2361 C C . VAL A 1 292 ? 26.501 5.500 -19.152 1.00 60.56 292 VAL A C 1
ATOM 2363 O O . VAL A 1 292 ? 26.595 5.198 -17.963 1.00 60.56 292 VAL A O 1
ATOM 2366 N N . ALA A 1 293 ? 27.557 5.505 -19.972 1.00 59.38 293 ALA A N 1
ATOM 2367 C CA . ALA A 1 293 ? 28.911 5.181 -19.532 1.00 59.38 293 ALA A CA 1
ATOM 2368 C C . ALA A 1 293 ? 29.417 6.159 -18.455 1.00 59.38 293 ALA A C 1
ATOM 2370 O O . ALA A 1 293 ? 29.982 5.723 -17.454 1.00 59.38 293 ALA A O 1
ATOM 2371 N N . SER A 1 294 ? 29.154 7.463 -18.604 1.00 61.75 294 SER A N 1
ATOM 2372 C CA . SER A 1 294 ? 29.537 8.476 -17.609 1.00 61.75 294 SER A CA 1
ATOM 2373 C C . SER A 1 294 ? 28.745 8.382 -16.299 1.00 61.75 294 SER A C 1
ATOM 2375 O O . SER A 1 294 ? 29.277 8.716 -15.243 1.00 61.75 294 SER A O 1
ATOM 2377 N N . ARG A 1 295 ? 27.503 7.879 -16.344 1.00 70.25 295 ARG A N 1
ATOM 2378 C CA . ARG A 1 295 ? 26.660 7.609 -15.165 1.00 70.25 295 ARG A CA 1
ATOM 2379 C C . ARG A 1 295 ? 26.967 6.271 -14.478 1.00 70.25 295 ARG A C 1
ATOM 2381 O O . ARG A 1 295 ? 26.399 5.982 -13.430 1.00 70.25 295 ARG A O 1
ATOM 2388 N N . GLY A 1 296 ? 27.874 5.464 -15.031 1.00 82.06 296 GLY A N 1
ATOM 2389 C CA . GLY A 1 296 ? 28.246 4.144 -14.521 1.00 82.06 296 GLY A CA 1
ATOM 2390 C C . GLY A 1 296 ? 27.217 3.081 -14.901 1.00 82.06 296 GLY A C 1
ATOM 2391 O O . GLY A 1 296 ? 26.203 2.927 -14.217 1.00 82.06 296 GLY A O 1
ATOM 2392 N N . ALA A 1 297 ? 27.489 2.354 -15.985 1.00 88.25 297 ALA A N 1
ATOM 2393 C CA . ALA A 1 297 ? 26.652 1.262 -16.476 1.00 88.25 297 ALA A CA 1
ATOM 2394 C C . ALA A 1 297 ? 26.515 0.127 -15.446 1.00 88.25 297 ALA A C 1
ATOM 2396 O O . ALA A 1 297 ? 27.434 -0.140 -14.672 1.00 88.25 297 ALA A O 1
ATOM 2397 N N . LEU A 1 298 ? 25.366 -0.546 -15.460 1.00 91.06 298 LEU A N 1
ATOM 2398 C CA . LEU A 1 298 ? 25.016 -1.619 -14.534 1.00 91.06 298 LEU A CA 1
ATOM 2399 C C . LEU A 1 298 ? 24.677 -2.910 -15.300 1.00 91.06 298 LEU A C 1
ATOM 2401 O O . LEU A 1 298 ? 23.914 -2.846 -16.275 1.00 91.06 298 LEU A O 1
ATOM 2405 N N . PRO A 1 299 ? 25.186 -4.079 -14.865 1.00 92.44 299 PRO A N 1
ATOM 2406 C CA . PRO A 1 299 ? 24.962 -5.367 -15.521 1.00 92.44 299 PRO A CA 1
ATOM 2407 C C . PRO A 1 299 ? 23.579 -5.941 -15.166 1.00 92.44 299 PRO A C 1
ATOM 2409 O O . PRO A 1 299 ? 23.452 -7.009 -14.570 1.00 92.44 299 PRO A O 1
ATOM 2412 N N . CYS A 1 300 ? 22.529 -5.193 -15.493 1.00 93.06 300 CYS A N 1
ATOM 2413 C CA . CYS A 1 300 ? 21.146 -5.491 -15.152 1.00 93.06 300 CYS A CA 1
ATOM 2414 C C . CYS A 1 300 ? 20.214 -5.288 -16.340 1.00 93.06 300 CYS A C 1
ATOM 2416 O O . CYS A 1 300 ? 20.588 -4.724 -17.370 1.00 93.06 300 CYS A O 1
ATOM 2418 N N . HIS A 1 301 ? 18.963 -5.704 -16.174 1.00 93.38 301 HIS A N 1
ATOM 2419 C CA . HIS A 1 301 ? 17.867 -5.324 -17.054 1.00 93.38 301 HIS A CA 1
ATOM 2420 C C . HIS A 1 301 ? 16.825 -4.451 -16.334 1.00 93.38 301 HIS A C 1
ATOM 2422 O O . HIS A 1 301 ? 16.550 -4.669 -15.155 1.00 93.38 301 HIS A O 1
ATOM 2428 N N . PRO A 1 302 ? 16.196 -3.490 -17.033 1.00 94.38 302 PRO A N 1
ATOM 2429 C CA . PRO A 1 302 ? 15.256 -2.563 -16.418 1.00 94.38 302 PRO A CA 1
ATOM 2430 C C . PRO A 1 302 ? 13.914 -3.227 -16.087 1.00 94.38 302 PRO A C 1
ATOM 2432 O O . PRO A 1 302 ? 13.437 -4.067 -16.849 1.00 94.38 302 PRO A O 1
ATOM 2435 N N . SER A 1 303 ? 13.285 -2.802 -14.992 1.00 96.25 303 SER A N 1
ATOM 2436 C CA . SER A 1 303 ? 11.946 -3.223 -14.553 1.00 96.25 303 SER A CA 1
ATOM 2437 C C . SER A 1 303 ? 11.016 -2.018 -14.398 1.00 96.25 303 SER A C 1
ATOM 2439 O O . SER A 1 303 ? 11.462 -0.920 -14.054 1.00 96.25 303 SER A O 1
ATOM 2441 N N . THR A 1 304 ? 9.719 -2.213 -14.634 1.00 97.38 304 THR A N 1
ATOM 2442 C CA . THR A 1 304 ? 8.709 -1.150 -14.506 1.00 97.38 304 THR A CA 1
ATOM 2443 C C . THR A 1 304 ? 7.975 -1.223 -13.170 1.00 97.38 304 THR A C 1
ATOM 2445 O O . THR A 1 304 ? 7.618 -2.304 -12.717 1.00 97.38 304 THR A O 1
ATOM 2448 N N . VAL A 1 305 ? 7.687 -0.073 -12.562 1.00 98.50 305 VAL A N 1
ATOM 2449 C CA . VAL A 1 305 ? 6.858 0.023 -11.351 1.00 98.50 305 VAL A CA 1
ATOM 2450 C C . VAL A 1 305 ? 5.572 0.770 -11.664 1.00 98.50 305 VAL A C 1
ATOM 2452 O O . VAL A 1 305 ? 5.614 1.885 -12.179 1.00 98.50 305 VAL A O 1
ATOM 2455 N N . VAL A 1 306 ? 4.430 0.175 -11.338 1.00 98.44 306 VAL A N 1
ATOM 2456 C CA . VAL A 1 306 ? 3.120 0.838 -11.371 1.00 98.44 306 VAL A CA 1
ATOM 2457 C C . VAL A 1 306 ? 2.654 1.062 -9.940 1.00 98.44 306 VAL A C 1
ATOM 2459 O O . VAL A 1 306 ? 2.718 0.141 -9.125 1.00 98.44 306 VAL A O 1
ATOM 2462 N N . TYR A 1 307 ? 2.208 2.279 -9.634 1.00 98.44 307 TYR A N 1
ATOM 2463 C CA . TYR A 1 307 ? 1.892 2.681 -8.266 1.00 98.44 307 TYR A CA 1
ATOM 2464 C C . TYR A 1 307 ? 0.724 3.668 -8.159 1.00 98.44 307 TYR A C 1
ATOM 2466 O O . TYR A 1 307 ? 0.255 4.211 -9.159 1.00 98.44 307 TYR A O 1
ATOM 2474 N N . GLY A 1 308 ? 0.226 3.848 -6.934 1.00 96.31 308 GLY A N 1
ATOM 2475 C CA . GLY A 1 308 ? -0.806 4.814 -6.551 1.00 96.31 308 GLY A CA 1
ATOM 2476 C C . GLY A 1 308 ? -0.237 5.909 -5.639 1.00 96.31 308 GLY A C 1
ATOM 2477 O O . GLY A 1 308 ? 0.779 6.512 -5.971 1.00 96.31 308 GLY A O 1
ATOM 2478 N N . HIS A 1 309 ? -0.880 6.149 -4.489 1.00 95.38 309 HIS A N 1
ATOM 2479 C CA . HIS A 1 309 ? -0.405 6.935 -3.329 1.00 95.38 309 HIS A CA 1
ATOM 2480 C C . HIS A 1 309 ? -0.214 8.456 -3.499 1.00 95.38 309 HIS A C 1
ATOM 2482 O O . HIS A 1 309 ? -0.453 9.234 -2.568 1.00 95.38 309 HIS A O 1
ATOM 2488 N N . ALA A 1 310 ? 0.306 8.898 -4.640 1.00 89.12 310 ALA A N 1
ATOM 2489 C CA . ALA A 1 310 ? 0.828 10.241 -4.836 1.00 89.12 310 ALA A CA 1
ATOM 2490 C C . ALA A 1 310 ? -0.149 11.160 -5.586 1.00 89.12 310 ALA A C 1
ATOM 2492 O O . ALA A 1 310 ? 0.283 11.886 -6.475 1.00 89.12 310 ALA A O 1
ATOM 2493 N N . ALA A 1 311 ? -1.429 11.192 -5.184 1.00 89.62 311 ALA A N 1
ATOM 2494 C CA . ALA A 1 311 ? -2.469 12.059 -5.764 1.00 89.62 311 ALA A CA 1
ATOM 2495 C C . ALA A 1 311 ? -2.026 13.506 -6.035 1.00 89.62 311 ALA A C 1
ATOM 2497 O O . ALA A 1 311 ? -2.420 14.105 -7.031 1.00 89.62 311 ALA A O 1
ATOM 2498 N N . SER A 1 312 ? -1.190 14.071 -5.156 1.00 87.06 312 SER A N 1
ATOM 2499 C CA . SER A 1 312 ? -0.685 15.440 -5.288 1.00 87.06 312 SER A CA 1
ATOM 2500 C C . SER A 1 312 ? 0.169 15.665 -6.539 1.00 87.06 312 SER A C 1
ATOM 2502 O O . SER A 1 312 ? 0.241 16.799 -6.993 1.00 87.06 312 SER A O 1
ATOM 2504 N N . ARG A 1 313 ? 0.792 14.614 -7.089 1.00 87.44 313 ARG A N 1
ATOM 2505 C CA . ARG A 1 313 ? 1.581 14.646 -8.334 1.00 87.44 313 ARG A CA 1
ATOM 2506 C C . ARG A 1 313 ? 0.723 14.430 -9.587 1.00 87.44 313 ARG A C 1
ATOM 2508 O O . ARG A 1 313 ? 1.246 14.529 -10.689 1.00 87.44 313 ARG A O 1
ATOM 2515 N N . GLY A 1 314 ? -0.561 14.103 -9.435 1.00 92.06 314 GLY A N 1
ATOM 2516 C CA . GLY A 1 314 ? -1.426 13.756 -10.557 1.00 92.06 314 GLY A CA 1
ATOM 2517 C C . GLY A 1 314 ? -0.939 12.517 -11.317 1.00 92.06 314 GLY A C 1
ATOM 2518 O O . GLY A 1 314 ? -0.450 11.549 -10.734 1.00 92.06 314 GLY A O 1
ATOM 2519 N N . LEU A 1 315 ? -1.116 12.531 -12.639 1.00 94.06 315 LEU A N 1
ATOM 2520 C CA . LEU A 1 315 ? -0.684 11.444 -13.514 1.00 94.06 315 LEU A CA 1
ATOM 2521 C C . LEU A 1 315 ? 0.839 11.520 -13.721 1.00 94.06 315 LEU A C 1
ATOM 2523 O O . LEU A 1 315 ? 1.309 12.359 -14.476 1.00 94.06 315 LEU A O 1
ATOM 2527 N N . ASP A 1 316 ? 1.600 10.619 -13.096 1.00 93.50 316 ASP A N 1
ATOM 2528 C CA . ASP A 1 316 ? 3.075 10.628 -13.128 1.00 93.50 316 ASP A CA 1
ATOM 2529 C C . ASP A 1 316 ? 3.600 9.504 -14.035 1.00 93.50 316 ASP A C 1
ATOM 2531 O O . ASP A 1 316 ? 3.723 8.347 -13.624 1.00 93.50 316 ASP A O 1
ATOM 2535 N N . VAL A 1 317 ? 3.857 9.810 -15.310 1.00 94.69 317 VAL A N 1
ATOM 2536 C CA . VAL A 1 317 ? 4.260 8.814 -16.317 1.00 94.69 317 VAL A CA 1
ATOM 2537 C C . VAL A 1 317 ? 5.708 9.044 -16.728 1.00 94.69 317 VAL A C 1
ATOM 2539 O O . VAL A 1 317 ? 6.004 9.879 -17.576 1.00 94.69 317 VAL A O 1
ATOM 2542 N N . LYS A 1 318 ? 6.612 8.227 -16.186 1.00 93.69 318 LYS A N 1
ATOM 2543 C CA . LYS A 1 318 ? 8.024 8.174 -16.588 1.00 93.69 318 LYS A CA 1
ATOM 2544 C C . LYS A 1 318 ? 8.315 6.896 -17.375 1.00 93.69 318 LYS A C 1
ATOM 2546 O O . LYS A 1 318 ? 7.461 6.027 -17.552 1.00 93.69 318 LYS A O 1
ATOM 2551 N N . ARG A 1 319 ? 9.556 6.745 -17.852 1.00 92.38 319 ARG A N 1
ATOM 2552 C CA . ARG A 1 319 ? 9.962 5.602 -18.688 1.00 92.38 319 ARG A CA 1
ATOM 2553 C C . ARG A 1 319 ? 9.761 4.244 -17.999 1.00 92.38 319 ARG A C 1
ATOM 2555 O O . ARG A 1 319 ? 9.373 3.284 -18.668 1.00 92.38 319 ARG A O 1
ATOM 2562 N N . TRP A 1 320 ? 10.062 4.166 -16.704 1.00 95.94 320 TRP A N 1
ATOM 2563 C CA . TRP A 1 320 ? 10.073 2.940 -15.900 1.00 95.94 320 TRP A CA 1
ATOM 2564 C C . TRP A 1 320 ? 9.185 3.016 -14.651 1.00 95.94 320 TRP A C 1
ATOM 2566 O O . TRP A 1 320 ? 9.095 2.033 -13.921 1.00 95.94 320 TRP A O 1
ATOM 2576 N N . THR A 1 321 ? 8.503 4.136 -14.404 1.00 97.69 321 THR A N 1
ATOM 2577 C CA . THR A 1 321 ? 7.549 4.284 -13.292 1.00 97.69 321 THR A CA 1
ATOM 2578 C C . THR A 1 321 ? 6.259 4.928 -13.781 1.00 97.69 321 THR A C 1
ATOM 2580 O O . THR A 1 321 ? 6.313 5.874 -14.561 1.00 97.69 321 THR A O 1
ATOM 2583 N N . ILE A 1 322 ? 5.111 4.420 -13.337 1.00 97.81 322 ILE A N 1
ATOM 2584 C CA . ILE A 1 322 ? 3.786 4.894 -13.753 1.00 97.81 322 ILE A CA 1
ATOM 2585 C C . ILE A 1 322 ? 2.895 5.051 -12.517 1.00 97.81 322 ILE A C 1
ATOM 2587 O O . ILE A 1 322 ? 2.453 4.057 -11.940 1.00 97.81 322 ILE A O 1
ATOM 2591 N N . GLY A 1 323 ? 2.631 6.294 -12.130 1.00 97.75 323 GLY A N 1
ATOM 2592 C CA . GLY A 1 323 ? 1.709 6.674 -11.067 1.00 97.75 323 GLY A CA 1
ATOM 2593 C C . GLY A 1 323 ? 0.294 6.849 -11.607 1.00 97.75 323 GLY A C 1
ATOM 2594 O O . GLY A 1 323 ? 0.072 7.606 -12.549 1.00 97.75 323 GLY A O 1
ATOM 2595 N N . LEU A 1 324 ? -0.668 6.134 -11.024 1.00 97.38 324 LEU A N 1
ATOM 2596 C CA . LEU A 1 324 ? -2.070 6.114 -11.461 1.00 97.38 324 LEU A CA 1
ATOM 2597 C C . LEU A 1 324 ? -3.005 6.931 -10.564 1.00 97.38 324 LEU A C 1
ATOM 2599 O O . LEU A 1 324 ? -4.177 7.111 -10.902 1.00 97.38 324 LEU A O 1
ATOM 2603 N N . ASP A 1 325 ? -2.522 7.402 -9.417 1.00 95.88 325 ASP A N 1
ATOM 2604 C CA . ASP A 1 325 ? -3.340 8.157 -8.476 1.00 95.88 325 ASP A CA 1
ATOM 2605 C C . ASP A 1 325 ? -3.523 9.599 -8.956 1.00 95.88 325 ASP A C 1
ATOM 2607 O O . ASP A 1 325 ? -2.732 10.487 -8.671 1.00 95.88 325 ASP A O 1
ATOM 2611 N N . THR A 1 326 ? -4.596 9.819 -9.708 1.00 94.88 326 THR A N 1
ATOM 2612 C CA . THR A 1 326 ? -4.990 11.134 -10.228 1.00 94.88 326 THR A CA 1
ATOM 2613 C C . THR A 1 326 ? -6.053 11.815 -9.361 1.00 94.88 326 THR A C 1
ATOM 2615 O O . THR A 1 326 ? -6.850 12.610 -9.864 1.00 94.88 326 THR A O 1
ATOM 2618 N N . GLY A 1 327 ? -6.132 11.461 -8.071 1.00 93.38 327 GLY A N 1
ATOM 2619 C CA . GLY A 1 327 ? -6.949 12.176 -7.091 1.00 93.38 327 GLY A CA 1
ATOM 2620 C C . GLY A 1 327 ? -8.464 12.063 -7.295 1.00 93.38 327 GLY A C 1
ATOM 2621 O O . GLY A 1 327 ? -9.179 13.048 -7.117 1.00 93.38 327 GLY A O 1
ATOM 2622 N N . CYS A 1 328 ? -8.986 10.882 -7.654 1.00 91.88 328 CYS A N 1
ATOM 2623 C CA . CYS A 1 328 ? -10.428 10.656 -7.871 1.00 91.88 328 CYS A CA 1
ATOM 2624 C C . CYS A 1 328 ? -11.304 11.172 -6.711 1.00 91.88 328 CYS A C 1
ATOM 2626 O O . CYS A 1 328 ? -12.293 11.868 -6.943 1.00 91.88 328 CYS A O 1
ATOM 2628 N N . ILE A 1 329 ? -10.910 10.895 -5.462 1.00 88.38 329 ILE A N 1
ATOM 2629 C CA . ILE A 1 329 ? -11.647 11.321 -4.257 1.00 88.38 329 ILE A CA 1
ATOM 2630 C C . ILE A 1 329 ? -11.736 12.849 -4.117 1.00 88.38 329 ILE A C 1
ATOM 2632 O O . ILE A 1 329 ? -12.695 13.370 -3.549 1.00 88.38 329 ILE A O 1
ATOM 2636 N N . TYR A 1 330 ? -10.772 13.566 -4.698 1.00 88.75 330 TYR A N 1
ATOM 2637 C CA . TYR A 1 330 ? -10.689 15.025 -4.719 1.00 88.75 330 TYR A CA 1
ATOM 2638 C C . TYR A 1 330 ? -11.374 15.639 -5.951 1.00 88.75 330 TYR A C 1
ATOM 2640 O O . TYR A 1 330 ? -11.225 16.825 -6.217 1.00 88.75 330 TYR A O 1
ATOM 2648 N N . GLY A 1 331 ? -12.127 14.845 -6.721 1.00 89.88 331 GLY A N 1
ATOM 2649 C CA . GLY A 1 331 ? -12.809 15.302 -7.935 1.00 89.88 331 GLY A CA 1
ATOM 2650 C C . GLY A 1 331 ? -11.955 15.262 -9.199 1.00 89.88 331 GLY A C 1
ATOM 2651 O O . GLY A 1 331 ? -12.393 15.755 -10.237 1.00 89.88 331 GLY A O 1
ATOM 2652 N N . GLY A 1 332 ? -10.770 14.648 -9.129 1.00 93.56 332 GLY A N 1
ATOM 2653 C CA . GLY A 1 332 ? -9.935 14.355 -10.286 1.00 93.56 332 GLY A CA 1
ATOM 2654 C C . GLY A 1 332 ? -10.474 13.181 -11.108 1.00 93.56 332 GLY A C 1
ATOM 2655 O O . GLY A 1 332 ? -11.660 13.097 -11.449 1.00 93.56 332 GLY A O 1
ATOM 2656 N N . LYS A 1 333 ? -9.592 12.245 -11.455 1.00 94.19 333 LYS A N 1
ATOM 2657 C CA . LYS A 1 333 ? -9.938 11.083 -12.289 1.00 94.19 333 LYS A CA 1
ATOM 2658 C C . LYS A 1 333 ? -9.612 9.776 -11.573 1.00 94.19 333 LYS A C 1
ATOM 2660 O O . LYS A 1 333 ? -8.695 9.722 -10.757 1.00 94.19 333 LYS A O 1
ATOM 2665 N N . LEU A 1 334 ? -10.348 8.719 -11.902 1.00 93.88 334 LEU A N 1
ATOM 2666 C CA . LEU A 1 334 ? -9.934 7.340 -11.670 1.00 93.88 334 LEU A CA 1
ATOM 2667 C C . LEU A 1 334 ? -9.179 6.877 -12.914 1.00 93.88 334 LEU A C 1
ATOM 2669 O O . LEU A 1 334 ? -9.779 6.794 -13.989 1.00 93.88 334 LEU A O 1
ATOM 2673 N N . THR A 1 335 ? -7.882 6.611 -12.776 1.00 95.69 335 THR A N 1
ATOM 2674 C CA . THR A 1 335 ? -6.993 6.286 -13.897 1.00 95.69 335 THR A CA 1
ATOM 2675 C C . THR A 1 335 ? -6.507 4.843 -13.808 1.00 95.69 335 THR A C 1
ATOM 2677 O O . THR A 1 335 ? -6.207 4.335 -12.733 1.00 95.69 335 THR A O 1
ATOM 2680 N N . GLY A 1 336 ? -6.442 4.172 -14.955 1.00 96.00 336 GLY A N 1
ATOM 2681 C CA . GLY A 1 336 ? -5.961 2.804 -15.088 1.00 96.00 336 GLY A CA 1
ATOM 2682 C C . GLY A 1 336 ? -4.986 2.654 -16.251 1.00 96.00 336 GLY A C 1
ATOM 2683 O O . GLY A 1 336 ? -5.098 3.330 -17.277 1.00 96.00 336 GLY A O 1
ATOM 2684 N N . LEU A 1 337 ? -4.045 1.726 -16.092 1.00 96.12 337 LEU A N 1
ATOM 2685 C CA . LEU A 1 337 ? -3.142 1.279 -17.145 1.00 96.12 337 LEU A CA 1
ATOM 2686 C C . LEU A 1 337 ? -3.652 -0.038 -17.732 1.00 96.12 337 LEU A C 1
ATOM 2688 O O . LEU A 1 337 ? -3.750 -1.045 -17.037 1.00 96.12 337 LEU A O 1
ATOM 2692 N N . VAL A 1 338 ? -3.940 -0.037 -19.029 1.00 95.25 338 VAL A N 1
ATOM 2693 C CA . VAL A 1 338 ? -4.333 -1.232 -19.776 1.00 95.25 338 VAL A CA 1
ATOM 2694 C C . VAL A 1 338 ? -3.108 -1.798 -20.482 1.00 95.25 338 VAL A C 1
ATOM 2696 O O . VAL A 1 338 ? -2.490 -1.109 -21.297 1.00 95.25 338 VAL A O 1
ATOM 2699 N N . LEU A 1 339 ? -2.779 -3.057 -20.184 1.00 93.19 339 LEU A N 1
ATOM 2700 C CA . LEU A 1 339 ? -1.672 -3.788 -20.798 1.00 93.19 339 LEU A CA 1
ATOM 2701 C C . LEU A 1 339 ? -2.191 -4.860 -21.744 1.00 93.19 339 LEU A C 1
ATOM 2703 O O . LEU A 1 339 ? -3.030 -5.677 -21.373 1.00 93.19 339 LEU A O 1
ATOM 2707 N N . GLN A 1 340 ? -1.679 -4.864 -22.972 1.00 90.75 340 GLN A N 1
ATOM 2708 C CA . GLN A 1 340 ? -2.068 -5.828 -23.999 1.00 90.75 340 GLN A CA 1
ATOM 2709 C C . GLN A 1 340 ? -0.862 -6.337 -24.762 1.00 90.75 340 GLN A C 1
ATOM 2711 O O . GLN A 1 340 ? 0.059 -5.580 -25.067 1.00 90.75 340 GLN A O 1
ATOM 2716 N N . ARG A 1 341 ? -0.881 -7.623 -25.109 1.00 86.50 341 ARG A N 1
ATOM 2717 C CA . ARG A 1 341 ? 0.150 -8.210 -25.959 1.00 86.50 341 ARG A CA 1
ATOM 2718 C C . ARG A 1 341 ? -0.033 -7.719 -27.392 1.00 86.50 341 ARG A C 1
ATOM 2720 O O . ARG A 1 341 ? -1.150 -7.699 -27.908 1.00 86.50 341 ARG A O 1
ATOM 2727 N N . ARG A 1 342 ? 1.060 -7.319 -28.039 1.00 76.62 342 ARG A N 1
ATOM 2728 C CA . ARG A 1 342 ? 1.056 -6.966 -29.462 1.00 76.62 342 ARG A CA 1
ATOM 2729 C C . ARG A 1 342 ? 0.613 -8.182 -30.278 1.00 76.62 342 ARG A C 1
ATOM 2731 O O . ARG A 1 342 ? 1.072 -9.296 -30.032 1.00 76.62 342 ARG A O 1
ATOM 2738 N N . SER A 1 343 ? -0.296 -7.967 -31.228 1.00 68.56 343 SER A N 1
ATOM 2739 C CA . SER A 1 343 ? -0.663 -9.004 -32.194 1.00 68.56 343 SER A CA 1
ATOM 2740 C C . SER A 1 343 ? 0.533 -9.287 -33.112 1.00 68.56 343 SER A C 1
ATOM 2742 O O . SER A 1 343 ? 1.183 -8.329 -33.534 1.00 68.56 343 SER A O 1
ATOM 2744 N N . PRO A 1 344 ? 0.829 -10.559 -33.433 1.00 57.84 344 PRO A N 1
ATOM 2745 C CA . PRO A 1 344 ? 1.969 -10.917 -34.279 1.00 57.84 344 PRO A CA 1
ATOM 2746 C C . PRO A 1 344 ? 1.908 -10.329 -35.702 1.00 57.84 344 PRO A C 1
ATOM 2748 O O . PRO A 1 344 ? 2.956 -10.163 -36.315 1.00 57.84 344 PRO A O 1
ATOM 2751 N N . ASP A 1 345 ? 0.725 -9.937 -36.193 1.00 53.75 345 ASP A N 1
ATOM 2752 C CA . ASP A 1 345 ? 0.551 -9.283 -37.505 1.00 53.75 345 ASP A CA 1
ATOM 2753 C C . ASP A 1 345 ? 1.061 -7.832 -37.571 1.00 53.75 345 ASP A C 1
ATOM 2755 O O . ASP A 1 345 ? 1.283 -7.304 -38.658 1.00 53.75 345 ASP A O 1
ATOM 2759 N N . ASN A 1 346 ? 1.333 -7.189 -36.430 1.00 49.59 346 ASN A N 1
ATOM 2760 C CA . ASN A 1 346 ? 2.067 -5.924 -36.404 1.00 49.59 346 ASN A CA 1
ATOM 2761 C C . ASN A 1 346 ? 3.566 -6.219 -36.268 1.00 49.59 346 ASN A C 1
ATOM 2763 O O . ASN A 1 346 ? 4.161 -6.061 -35.198 1.00 49.59 346 ASN A O 1
ATOM 2767 N N . SER A 1 347 ? 4.167 -6.655 -37.378 1.00 39.28 347 SER A N 1
ATOM 2768 C CA . SER A 1 347 ? 5.623 -6.638 -37.570 1.00 39.28 347 SER A CA 1
ATOM 2769 C C . SER A 1 347 ? 6.186 -5.248 -37.224 1.00 39.28 347 SER A C 1
ATOM 2771 O O . SER A 1 347 ? 5.453 -4.264 -37.351 1.00 39.28 347 SER A O 1
ATOM 2773 N N . PRO A 1 348 ? 7.461 -5.123 -36.803 1.00 42.28 348 PRO A N 1
ATOM 2774 C CA . PRO A 1 348 ? 8.065 -3.841 -36.465 1.00 42.28 348 PRO A CA 1
ATOM 2775 C C . PRO A 1 348 ? 8.291 -3.032 -37.749 1.00 42.28 348 PRO A C 1
ATOM 2777 O O . PRO A 1 348 ? 9.403 -2.922 -38.255 1.00 42.28 348 PRO A O 1
ATOM 2780 N N . GLY A 1 349 ? 7.219 -2.459 -38.293 1.00 35.78 349 GLY A N 1
ATOM 2781 C CA . GLY A 1 349 ? 7.331 -1.204 -39.006 1.00 35.78 349 GLY A CA 1
ATOM 2782 C C . GLY A 1 349 ? 7.939 -0.221 -38.022 1.00 35.78 349 GLY A C 1
ATOM 2783 O O . GLY A 1 349 ? 7.561 -0.209 -36.851 1.00 35.78 349 GLY A O 1
ATOM 2784 N N . VAL A 1 350 ? 8.946 0.512 -38.477 1.00 39.56 350 VAL A N 1
ATOM 2785 C CA . VAL A 1 350 ? 9.545 1.639 -37.774 1.00 39.56 350 VAL A CA 1
ATOM 2786 C C . VAL A 1 350 ? 8.402 2.563 -37.357 1.00 39.56 350 VAL A C 1
ATOM 2788 O O . VAL A 1 350 ? 7.974 3.402 -38.143 1.00 39.56 350 VAL A O 1
ATOM 2791 N N . ASP A 1 351 ? 7.854 2.364 -36.156 1.00 34.06 351 ASP A N 1
ATOM 2792 C CA . ASP A 1 351 ? 7.001 3.353 -35.521 1.00 34.06 351 ASP A CA 1
ATOM 2793 C C . ASP A 1 351 ? 7.948 4.516 -35.294 1.00 34.06 351 ASP A C 1
ATOM 2795 O O . ASP A 1 351 ? 8.815 4.491 -34.413 1.00 34.06 351 ASP A O 1
ATOM 2799 N N . SER A 1 352 ? 7.841 5.482 -36.205 1.00 32.44 352 SER A N 1
ATOM 2800 C CA . SER A 1 352 ? 8.380 6.810 -36.047 1.00 32.44 352 SER A CA 1
ATOM 2801 C C . SER A 1 352 ? 8.159 7.203 -34.602 1.00 32.44 352 SER A C 1
ATOM 2803 O O . SER A 1 352 ? 7.043 7.133 -34.091 1.00 32.44 352 SER A O 1
ATOM 2805 N N . MET A 1 353 ? 9.278 7.529 -33.981 1.00 36.53 353 MET A N 1
ATOM 2806 C CA . MET A 1 353 ? 9.462 8.206 -32.719 1.00 36.53 353 MET A CA 1
ATOM 2807 C C . MET A 1 353 ? 8.470 9.372 -32.605 1.00 36.53 353 MET A C 1
ATOM 2809 O O . MET A 1 353 ? 8.823 10.516 -32.847 1.00 36.53 353 MET A O 1
ATOM 2813 N N . ASP A 1 354 ? 7.212 9.071 -32.285 1.00 28.50 354 ASP A N 1
ATOM 2814 C CA . ASP A 1 354 ? 6.214 10.058 -31.907 1.00 28.50 354 ASP A CA 1
ATOM 2815 C C . ASP A 1 354 ? 6.442 10.309 -30.421 1.00 28.50 354 ASP A C 1
ATOM 2817 O O . ASP A 1 354 ? 5.813 9.740 -29.526 1.00 28.50 354 ASP A O 1
ATOM 2821 N N . THR A 1 355 ? 7.503 11.069 -30.167 1.00 30.48 355 THR A N 1
ATOM 2822 C CA . THR A 1 355 ? 7.739 11.750 -28.906 1.00 30.48 355 THR A CA 1
ATOM 2823 C C . THR A 1 355 ? 6.687 12.842 -28.780 1.00 30.48 355 THR A C 1
ATOM 2825 O O . THR A 1 355 ? 6.989 14.020 -28.926 1.00 30.48 355 THR A O 1
ATOM 2828 N N . THR A 1 356 ? 5.443 12.466 -28.499 1.00 29.75 356 THR A N 1
ATOM 2829 C CA . THR A 1 356 ? 4.634 13.324 -27.645 1.00 29.75 356 THR A CA 1
ATOM 2830 C C . THR A 1 356 ? 5.071 12.967 -26.238 1.00 29.75 356 THR A C 1
ATOM 2832 O O . THR A 1 356 ? 4.611 11.969 -25.666 1.00 29.75 356 THR A O 1
ATOM 2835 N N . GLU A 1 357 ? 6.020 13.738 -25.705 1.00 32.84 357 GLU A N 1
ATOM 2836 C CA . GLU A 1 357 ? 6.080 13.945 -24.262 1.00 32.84 357 GLU A CA 1
ATOM 2837 C C . GLU A 1 357 ? 4.634 14.105 -23.793 1.00 32.84 357 GLU A C 1
ATOM 2839 O O . GLU A 1 357 ? 3.803 14.720 -24.472 1.00 32.84 357 GLU A O 1
ATOM 2844 N N . ALA A 1 358 ? 4.256 13.370 -22.750 1.00 37.12 358 ALA A N 1
ATOM 2845 C CA . ALA A 1 358 ? 2.922 13.542 -22.234 1.00 37.12 358 ALA A CA 1
ATOM 2846 C C . ALA A 1 358 ? 2.880 14.969 -21.701 1.00 37.12 358 ALA A C 1
ATOM 2848 O O . ALA A 1 358 ? 3.452 15.168 -20.644 1.00 37.12 358 ALA A O 1
ATOM 2849 N N . ASP A 1 359 ? 2.311 15.898 -22.483 1.00 30.84 359 ASP A N 1
ATOM 2850 C CA . ASP A 1 359 ? 2.249 17.330 -22.193 1.00 30.84 359 ASP A CA 1
ATOM 2851 C C . ASP A 1 359 ? 2.106 17.536 -20.686 1.00 30.84 359 ASP A C 1
ATOM 2853 O O . ASP A 1 359 ? 1.052 17.248 -20.113 1.00 30.84 359 ASP A O 1
ATOM 2857 N N . GLU A 1 360 ? 3.203 17.960 -20.055 1.00 36.97 360 GLU A N 1
ATOM 2858 C CA . GLU A 1 360 ? 3.239 18.361 -18.648 1.00 36.97 360 GLU A CA 1
ATOM 2859 C C . GLU A 1 360 ? 2.448 19.680 -18.458 1.00 36.97 360 GLU A C 1
ATOM 2861 O O . GLU A 1 360 ? 2.204 20.107 -17.335 1.00 36.97 360 GLU A O 1
ATOM 2866 N N . ASP A 1 361 ? 1.939 20.264 -19.553 1.00 30.31 361 ASP A N 1
ATOM 2867 C CA . ASP A 1 361 ? 1.496 21.655 -19.632 1.00 30.31 361 ASP A CA 1
ATOM 2868 C C . ASP A 1 361 ? -0.033 21.882 -19.609 1.00 30.31 361 ASP A C 1
ATOM 2870 O O . ASP A 1 361 ? -0.462 23.033 -19.555 1.00 30.31 361 ASP A O 1
ATOM 2874 N N . GLU A 1 362 ? -0.897 20.854 -19.632 1.00 34.12 362 GLU A N 1
ATOM 2875 C CA . GLU A 1 362 ? -2.365 21.085 -19.588 1.00 34.12 362 GLU A CA 1
ATOM 2876 C C . GLU A 1 362 ? -2.986 21.068 -18.176 1.00 34.12 362 GLU A C 1
ATOM 2878 O O . GLU A 1 362 ? -4.151 21.440 -18.032 1.00 34.12 362 GLU A O 1
ATOM 2883 N N . ASP A 1 363 ? -2.237 20.711 -17.125 1.00 36.84 363 ASP A N 1
ATOM 2884 C CA . ASP A 1 363 ? -2.773 20.634 -15.753 1.00 36.84 363 ASP A CA 1
ATOM 2885 C C . ASP A 1 363 ? -2.118 21.630 -14.756 1.00 36.84 363 ASP A C 1
ATOM 2887 O O . ASP A 1 363 ? -2.586 21.741 -13.618 1.00 36.84 363 ASP A O 1
ATOM 2891 N N . GLU A 1 364 ? -1.109 22.427 -15.156 1.00 32.81 364 GLU A N 1
ATOM 2892 C CA . GLU A 1 364 ? -0.514 23.465 -14.281 1.00 32.81 364 GLU A CA 1
ATOM 2893 C C . GLU A 1 364 ? -1.486 24.616 -13.952 1.00 32.81 364 GLU A C 1
ATOM 2895 O O . GLU A 1 364 ? -1.396 25.222 -12.882 1.00 32.81 364 GLU A O 1
ATOM 2900 N N . GLU A 1 365 ? -2.486 24.886 -14.800 1.00 30.06 365 GLU A N 1
ATOM 2901 C CA . GLU A 1 365 ? -3.416 26.008 -14.584 1.00 30.06 365 GLU A CA 1
ATOM 2902 C C . GLU A 1 365 ? -4.453 25.744 -13.467 1.00 30.06 365 GLU A C 1
ATOM 2904 O O . GLU A 1 365 ? -5.163 26.654 -13.033 1.00 30.06 365 GLU A O 1
ATOM 2909 N N . TYR A 1 366 ? -4.531 24.516 -12.931 1.00 35.53 366 TYR A N 1
ATOM 2910 C CA . TYR A 1 366 ? -5.397 24.206 -11.784 1.00 35.53 366 TYR A CA 1
ATOM 2911 C C . TYR A 1 366 ? -4.687 24.347 -10.424 1.00 35.53 366 TYR A C 1
ATOM 2913 O O . TYR A 1 366 ? -5.342 24.601 -9.409 1.00 35.53 366 TYR A O 1
ATOM 2921 N N . TYR A 1 367 ? -3.354 24.233 -10.378 1.00 36.97 367 TYR A N 1
ATOM 2922 C CA . TYR A 1 367 ? -2.610 24.173 -9.114 1.00 36.97 367 TYR A CA 1
ATOM 2923 C C . TYR A 1 367 ? -2.332 25.543 -8.469 1.00 36.97 367 TYR A C 1
ATOM 2925 O O . TYR A 1 367 ? -2.221 25.603 -7.243 1.00 36.97 367 TYR A O 1
ATOM 2933 N N . ASP A 1 368 ? -2.331 26.652 -9.223 1.00 32.16 368 ASP A N 1
ATOM 2934 C CA . ASP A 1 368 ? -2.128 28.000 -8.642 1.00 32.16 368 ASP A CA 1
ATOM 2935 C C . ASP A 1 368 ? -3.376 28.546 -7.907 1.00 32.16 368 ASP A C 1
ATOM 2937 O O . ASP A 1 368 ? -3.295 29.485 -7.111 1.00 32.16 368 ASP A O 1
ATOM 2941 N N . ASN A 1 369 ? -4.551 27.929 -8.098 1.00 33.03 369 ASN A N 1
ATOM 2942 C CA . ASN A 1 369 ? -5.785 28.357 -7.427 1.00 33.03 369 ASN A CA 1
ATOM 2943 C C . ASN A 1 369 ? -6.013 27.697 -6.057 1.00 33.03 369 ASN A C 1
ATOM 2945 O O . ASN A 1 369 ? -6.663 28.295 -5.195 1.00 33.03 369 ASN A O 1
ATOM 2949 N N . TRP A 1 370 ? -5.465 26.506 -5.790 1.00 37.00 370 TRP A N 1
ATOM 2950 C CA . TRP A 1 370 ? -5.734 25.815 -4.519 1.00 37.00 370 TRP A CA 1
ATOM 2951 C C . TRP A 1 370 ? -4.982 26.434 -3.326 1.00 37.00 370 TRP A C 1
ATOM 2953 O O . TRP A 1 370 ? -5.505 26.473 -2.211 1.00 37.00 370 TRP A O 1
ATOM 2963 N N . THR A 1 371 ? -3.801 27.018 -3.552 1.00 36.22 371 THR A N 1
ATOM 2964 C CA . THR A 1 371 ? -3.033 27.754 -2.527 1.00 36.22 371 THR A CA 1
ATOM 2965 C C . THR A 1 371 ? -3.538 29.184 -2.294 1.00 36.22 371 THR A C 1
ATOM 2967 O O . THR A 1 371 ? -3.257 29.761 -1.241 1.00 36.22 371 THR A O 1
ATOM 2970 N N . ARG A 1 372 ? -4.335 29.756 -3.211 1.00 33.31 372 ARG A N 1
ATOM 2971 C CA . ARG A 1 372 ? -4.835 31.145 -3.129 1.00 33.31 372 ARG A CA 1
ATOM 2972 C C . ARG A 1 372 ? -6.273 31.306 -2.622 1.00 33.31 372 ARG A C 1
ATOM 2974 O O . ARG A 1 372 ? -6.608 32.374 -2.111 1.00 33.31 372 ARG A O 1
ATOM 2981 N N . SER A 1 373 ? -7.121 30.278 -2.647 1.00 35.47 373 SER A N 1
ATOM 2982 C CA . SER A 1 373 ? -8.553 30.429 -2.312 1.00 35.47 373 SER A CA 1
ATOM 2983 C C . SER A 1 373 ? -8.927 30.396 -0.817 1.00 35.47 373 SER A C 1
ATOM 2985 O O . SER A 1 373 ? -10.082 30.144 -0.477 1.00 35.47 373 SER A O 1
ATOM 2987 N N . ARG A 1 374 ? -8.015 30.748 0.105 1.00 34.69 374 ARG A N 1
ATOM 2988 C CA . ARG A 1 374 ? -8.378 31.083 1.505 1.00 34.69 374 ARG A CA 1
ATOM 2989 C C . ARG A 1 374 ? -8.665 32.567 1.758 1.00 34.69 374 ARG A C 1
ATOM 2991 O O . ARG A 1 374 ? -9.007 32.928 2.881 1.00 34.69 374 ARG A O 1
ATOM 2998 N N . LEU A 1 375 ? -8.609 33.420 0.737 1.00 38.19 375 LEU A N 1
ATOM 2999 C CA . LEU A 1 375 ? -8.942 34.842 0.847 1.00 38.19 375 LEU A CA 1
ATOM 3000 C C . LEU A 1 375 ? -9.751 35.309 -0.369 1.00 38.19 375 LEU A C 1
ATOM 3002 O O . LEU A 1 375 ? -9.176 35.778 -1.339 1.00 38.19 375 LEU A O 1
ATOM 3006 N N . ALA A 1 376 ? -11.079 35.173 -0.303 1.00 31.56 376 ALA A N 1
ATOM 3007 C CA . ALA A 1 376 ? -12.065 36.174 -0.745 1.00 31.56 376 ALA A CA 1
ATOM 3008 C C . ALA A 1 376 ? -13.457 35.534 -0.876 1.00 31.56 376 ALA A C 1
ATOM 3010 O O . ALA A 1 376 ? -13.724 34.730 -1.764 1.00 31.56 376 ALA A O 1
ATOM 3011 N N . ARG A 1 377 ? -14.377 35.945 0.003 1.00 33.25 377 ARG A N 1
ATOM 3012 C CA . ARG A 1 377 ? -15.821 35.873 -0.250 1.00 33.25 377 ARG A CA 1
ATOM 3013 C C . ARG A 1 377 ? -16.196 37.082 -1.107 1.00 33.25 377 ARG A C 1
ATOM 3015 O O . ARG A 1 377 ? -15.859 38.192 -0.706 1.00 33.25 377 ARG A O 1
ATOM 3022 N N . SER A 1 378 ? -16.936 36.862 -2.195 1.00 29.55 378 SER A N 1
ATOM 3023 C CA . SER A 1 378 ? -18.067 37.677 -2.690 1.00 29.55 378 SER A CA 1
ATOM 3024 C C . SER A 1 378 ? -18.150 37.645 -4.221 1.00 29.55 378 SER A C 1
ATOM 3026 O O . SER A 1 378 ? -17.151 37.887 -4.888 1.00 29.55 378 SER A O 1
ATOM 3028 N N . GLY A 1 379 ? -19.361 37.448 -4.756 1.00 27.08 379 GLY A N 1
ATOM 3029 C CA . GLY A 1 379 ? -19.730 37.938 -6.091 1.00 27.08 379 GLY A CA 1
ATOM 3030 C C . GLY A 1 379 ? -20.090 36.882 -7.141 1.00 27.08 379 GLY A C 1
ATOM 3031 O O . GLY A 1 379 ? -19.223 36.326 -7.794 1.00 27.08 379 GLY A O 1
ATOM 3032 N N . SER A 1 380 ? -21.399 36.666 -7.287 1.00 31.42 380 SER A N 1
ATOM 3033 C CA . SER A 1 380 ? -22.178 36.224 -8.463 1.00 31.42 380 SER A CA 1
ATOM 3034 C C . SER A 1 380 ? -21.484 36.027 -9.829 1.00 31.42 380 SER A C 1
ATOM 3036 O O . SER A 1 380 ? -20.865 36.951 -10.339 1.00 31.42 380 SER A O 1
ATOM 3038 N N . GLU A 1 381 ? -21.786 34.929 -10.536 1.00 29.64 381 GLU A N 1
ATOM 3039 C CA . GLU A 1 381 ? -22.842 34.862 -11.571 1.00 29.64 381 GLU A CA 1
ATOM 3040 C C . GLU A 1 381 ? -22.928 33.469 -12.230 1.00 29.64 381 GLU A C 1
ATOM 3042 O O . GLU A 1 381 ? -21.948 32.757 -12.430 1.00 29.64 381 GLU A O 1
ATOM 3047 N N . LEU A 1 382 ? -24.162 33.084 -12.560 1.00 35.50 382 LEU A N 1
ATOM 3048 C CA . LEU A 1 382 ? -24.547 31.850 -13.237 1.00 35.50 382 LEU A CA 1
ATOM 3049 C C . LEU A 1 382 ? -24.074 31.811 -14.696 1.00 35.50 382 LEU A C 1
ATOM 3051 O O . LEU A 1 382 ? -24.516 32.646 -15.478 1.00 35.50 382 LEU A O 1
ATOM 3055 N N . ARG A 1 383 ? -23.402 30.728 -15.119 1.00 28.28 383 ARG A N 1
ATOM 3056 C CA . ARG A 1 383 ? -23.628 30.115 -16.446 1.00 28.28 383 ARG A CA 1
ATOM 3057 C C . ARG A 1 383 ? -23.480 28.593 -16.406 1.00 28.28 383 ARG A C 1
ATOM 3059 O O . ARG A 1 383 ? -22.394 28.033 -16.323 1.00 28.28 383 ARG A O 1
ATOM 3066 N N . ARG A 1 384 ? -24.633 27.935 -16.504 1.00 34.00 384 ARG A N 1
ATOM 3067 C CA . ARG A 1 384 ? -24.836 26.493 -16.656 1.00 34.00 384 ARG A CA 1
ATOM 3068 C C . ARG A 1 384 ? -24.450 26.089 -18.089 1.00 34.00 384 ARG A C 1
ATOM 3070 O O . ARG A 1 384 ? -25.101 26.527 -19.032 1.00 34.00 384 ARG A O 1
ATOM 3077 N N . ARG A 1 385 ? -23.409 25.268 -18.258 1.00 29.45 385 ARG A N 1
ATOM 3078 C CA . ARG A 1 385 ? -23.155 24.498 -19.490 1.00 29.45 385 ARG A CA 1
ATOM 3079 C C . ARG A 1 385 ? -23.312 23.016 -19.165 1.00 29.45 385 ARG A C 1
ATOM 3081 O O . ARG A 1 385 ? -22.640 22.496 -18.278 1.00 29.45 385 ARG A O 1
ATOM 3088 N N . GLU A 1 386 ? -24.259 22.379 -19.840 1.00 29.16 386 GLU A N 1
ATOM 3089 C CA . GLU A 1 386 ? -24.525 20.945 -19.758 1.00 29.16 386 GLU A CA 1
ATOM 3090 C C . GLU A 1 386 ? -23.275 20.146 -20.148 1.00 29.16 386 GLU A C 1
ATOM 3092 O O . GLU A 1 386 ? -22.651 20.397 -21.177 1.00 29.16 386 GLU A O 1
ATOM 3097 N N . ARG A 1 387 ? -22.891 19.202 -19.281 1.00 33.12 387 ARG A N 1
ATOM 3098 C CA . ARG A 1 387 ? -21.804 18.250 -19.517 1.00 33.12 387 ARG A CA 1
ATOM 3099 C C . ARG A 1 387 ? -22.310 17.143 -20.439 1.00 33.12 387 ARG A C 1
ATOM 3101 O O . ARG A 1 387 ? -23.037 16.259 -19.991 1.00 33.12 387 ARG A O 1
ATOM 3108 N N . GLU A 1 388 ? -21.872 17.151 -21.690 1.00 30.02 388 GLU A N 1
ATOM 3109 C CA . GLU A 1 388 ? -21.808 15.921 -22.477 1.00 30.02 388 GLU A CA 1
ATOM 3110 C C . GLU A 1 388 ? -20.784 14.981 -21.821 1.00 30.02 388 GLU A C 1
ATOM 3112 O O . GLU A 1 388 ? -19.640 15.358 -21.560 1.00 30.02 388 GLU A O 1
ATOM 3117 N N . LEU A 1 389 ? -21.209 13.754 -21.509 1.00 38.84 389 LEU A N 1
ATOM 3118 C CA . LEU A 1 389 ? -20.347 12.672 -21.033 1.00 38.84 389 LEU A CA 1
ATOM 3119 C C . LEU A 1 389 ? -19.374 12.287 -22.159 1.00 38.84 389 LEU A C 1
ATOM 3121 O O . LEU A 1 389 ? -19.679 11.450 -23.010 1.00 38.84 389 LEU A O 1
ATOM 3125 N N . SER A 1 390 ? -18.212 12.939 -22.188 1.00 37.38 390 SER A N 1
ATOM 3126 C CA . SER A 1 390 ? -17.163 12.674 -23.165 1.00 37.38 390 SER A CA 1
ATOM 3127 C C . SER A 1 390 ? -16.569 11.276 -22.950 1.00 37.38 390 SER A C 1
ATOM 3129 O O . SER A 1 390 ? -16.272 10.845 -21.836 1.00 37.38 390 SER A O 1
ATOM 3131 N N . ARG A 1 391 ? -16.435 10.525 -24.048 1.00 41.84 391 ARG A N 1
ATOM 3132 C CA . ARG A 1 391 ? -15.815 9.193 -24.065 1.00 41.84 391 ARG A CA 1
ATOM 3133 C C . ARG A 1 391 ? -14.361 9.272 -23.561 1.00 41.84 391 ARG A C 1
ATOM 3135 O O . ARG A 1 391 ? -13.672 10.233 -23.906 1.00 41.84 391 ARG A O 1
ATOM 3142 N N . PRO A 1 392 ? -13.857 8.260 -22.828 1.00 48.94 392 PRO A N 1
ATOM 3143 C CA . PRO A 1 392 ? -12.498 8.281 -22.288 1.00 48.94 392 PRO A CA 1
ATOM 3144 C C . PRO A 1 392 ? -11.455 8.380 -23.413 1.00 48.94 392 PRO A C 1
ATOM 3146 O O . PRO A 1 392 ? -11.399 7.521 -24.302 1.00 48.94 392 PRO A O 1
ATOM 3149 N N . ARG A 1 393 ? -10.637 9.442 -23.376 1.00 52.38 393 ARG A N 1
ATOM 3150 C CA . ARG A 1 393 ? -9.489 9.651 -24.274 1.00 52.38 393 ARG A CA 1
ATOM 3151 C C . ARG A 1 393 ? -8.407 8.611 -23.962 1.00 52.38 393 ARG A C 1
ATOM 3153 O O . ARG A 1 393 ? -8.120 8.348 -22.799 1.00 52.38 393 ARG A O 1
ATOM 3160 N N . ARG A 1 394 ? -7.820 8.011 -25.001 1.00 59.88 394 ARG A N 1
ATOM 3161 C CA . ARG A 1 394 ? -6.732 7.026 -24.882 1.00 59.88 394 ARG A CA 1
ATOM 3162 C C . ARG A 1 394 ? -5.420 7.671 -25.303 1.00 59.88 394 ARG A C 1
ATOM 3164 O O . ARG A 1 394 ? -5.339 8.160 -26.425 1.00 59.88 394 ARG A O 1
ATOM 3171 N N . LYS A 1 395 ? -4.405 7.613 -24.440 1.00 72.19 395 LYS A N 1
ATOM 3172 C CA . LYS A 1 395 ? -3.022 7.995 -24.764 1.00 72.19 395 LYS A CA 1
ATOM 3173 C C . LYS A 1 395 ? -2.154 6.740 -24.674 1.00 72.19 395 LYS A C 1
ATOM 3175 O O . LYS A 1 395 ? -2.203 6.015 -23.676 1.00 72.19 395 LYS A O 1
ATOM 3180 N N . HIS A 1 396 ? -1.444 6.421 -25.754 1.00 79.56 396 HIS A N 1
ATOM 3181 C CA . HIS A 1 396 ? -0.469 5.333 -25.749 1.00 79.56 396 HIS A CA 1
ATOM 3182 C C . HIS A 1 396 ? 0.789 5.792 -25.027 1.00 79.56 396 HIS A C 1
ATOM 3184 O O . HIS A 1 396 ? 1.191 6.939 -25.177 1.00 79.56 396 HIS A O 1
ATOM 3190 N N . ILE A 1 397 ? 1.397 4.899 -24.246 1.00 84.44 397 ILE A N 1
ATOM 3191 C CA . ILE A 1 397 ? 2.609 5.218 -23.489 1.00 84.44 397 ILE A CA 1
ATOM 3192 C C . ILE A 1 397 ? 3.712 4.209 -23.780 1.00 84.44 397 ILE A C 1
ATOM 3194 O O . ILE A 1 397 ? 3.454 3.030 -24.057 1.00 84.44 397 ILE A O 1
ATOM 3198 N N . LYS A 1 398 ? 4.962 4.667 -23.689 1.00 83.31 398 LYS A N 1
ATOM 3199 C CA . LYS A 1 398 ? 6.137 3.808 -23.812 1.00 83.31 398 LYS A CA 1
ATOM 3200 C C . LYS A 1 398 ? 6.253 2.951 -22.551 1.00 83.31 398 LYS A C 1
ATOM 3202 O O . LYS A 1 398 ? 6.787 3.381 -21.535 1.00 83.31 398 LYS A O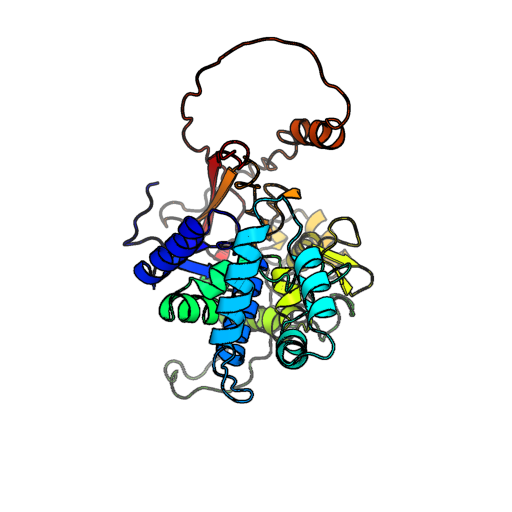 1
ATOM 3207 N N . PHE A 1 399 ? 5.756 1.726 -22.631 1.00 86.62 399 PHE A N 1
ATOM 3208 C CA . PHE A 1 399 ? 5.614 0.836 -21.485 1.00 86.62 399 PHE A CA 1
ATOM 3209 C C . PHE A 1 399 ? 6.625 -0.311 -21.505 1.00 86.62 399 PHE A C 1
ATOM 3211 O O . PHE A 1 399 ? 6.837 -0.913 -22.557 1.00 86.62 399 PHE A O 1
ATOM 3218 N N . GLY A 1 400 ? 7.191 -0.633 -20.339 1.00 82.19 400 GLY A N 1
ATOM 3219 C CA . GLY A 1 400 ? 7.954 -1.859 -20.128 1.00 82.19 400 GLY A CA 1
ATOM 3220 C C . GLY A 1 400 ? 9.222 -1.989 -20.973 1.00 82.19 400 GLY A C 1
ATOM 3221 O O . GLY A 1 400 ? 9.646 -1.082 -21.708 1.00 82.19 400 GLY A O 1
ATOM 3222 N N . ASP A 1 401 ? 9.842 -3.159 -20.847 1.00 78.62 401 ASP A N 1
ATOM 3223 C CA . ASP A 1 401 ? 10.911 -3.592 -21.738 1.00 78.62 401 ASP A CA 1
ATOM 3224 C C . ASP A 1 401 ? 10.315 -4.005 -23.095 1.00 78.62 401 ASP A C 1
ATOM 3226 O O . ASP A 1 401 ? 9.293 -4.693 -23.150 1.00 78.62 401 ASP A O 1
ATOM 3230 N N . ILE A 1 402 ? 10.955 -3.601 -24.196 1.00 72.44 402 ILE A N 1
ATOM 3231 C CA . ILE A 1 402 ? 10.486 -3.866 -25.564 1.00 72.44 402 ILE A CA 1
ATOM 3232 C C . ILE A 1 402 ? 10.320 -5.367 -25.840 1.00 72.44 402 ILE A C 1
ATOM 3234 O O . ILE A 1 402 ? 9.433 -5.762 -26.596 1.00 72.44 402 ILE A O 1
ATOM 3238 N N . HIS A 1 403 ? 11.119 -6.208 -25.178 1.00 73.56 403 HIS A N 1
ATOM 3239 C CA . HIS A 1 403 ? 11.086 -7.659 -25.356 1.00 73.56 403 HIS A CA 1
ATOM 3240 C C . HIS A 1 403 ? 9.849 -8.330 -24.741 1.00 73.56 403 HIS A C 1
ATOM 3242 O O . HIS A 1 403 ? 9.522 -9.449 -25.122 1.00 73.56 403 HIS A O 1
ATOM 3248 N N . THR A 1 404 ? 9.113 -7.645 -23.855 1.00 79.31 404 THR A N 1
ATOM 3249 C CA . THR A 1 404 ? 7.858 -8.178 -23.286 1.00 79.31 404 THR A CA 1
ATOM 3250 C C . THR A 1 404 ? 6.740 -8.278 -24.327 1.00 79.31 404 THR A C 1
ATOM 3252 O O . THR A 1 404 ? 5.765 -9.004 -24.139 1.00 79.31 404 THR A O 1
ATOM 3255 N N . GLY A 1 405 ? 6.844 -7.527 -25.432 1.00 83.25 405 GLY A N 1
ATOM 3256 C CA . GLY A 1 405 ? 5.786 -7.434 -26.437 1.00 83.25 405 GLY A CA 1
ATOM 3257 C C . GLY A 1 405 ? 4.490 -6.813 -25.904 1.00 83.25 405 GLY A C 1
ATOM 3258 O O . GLY A 1 405 ? 3.440 -6.978 -26.528 1.00 83.25 405 GLY A O 1
ATOM 3259 N N . LEU A 1 406 ? 4.536 -6.117 -24.764 1.00 88.75 406 LEU A N 1
ATOM 3260 C CA . LEU A 1 406 ? 3.387 -5.436 -24.174 1.00 88.75 406 LEU A CA 1
ATOM 3261 C C . LEU A 1 406 ? 3.228 -4.021 -24.746 1.00 88.75 406 LEU A C 1
ATOM 3263 O O . LEU A 1 406 ? 4.191 -3.325 -25.071 1.00 88.75 406 LEU A O 1
ATOM 3267 N N . ARG A 1 407 ? 1.977 -3.582 -24.868 1.00 89.38 407 ARG A N 1
ATOM 3268 C CA . ARG A 1 407 ? 1.583 -2.207 -25.175 1.00 89.38 407 ARG A CA 1
ATOM 3269 C C . ARG A 1 407 ? 0.768 -1.669 -24.007 1.00 89.38 407 ARG A C 1
ATOM 3271 O O . ARG A 1 407 ? -0.200 -2.305 -23.597 1.00 89.38 407 ARG A O 1
ATOM 3278 N N . GLY A 1 408 ? 1.160 -0.497 -23.511 1.00 91.81 408 GLY A N 1
ATOM 3279 C CA . GLY A 1 408 ? 0.427 0.242 -22.490 1.00 91.81 408 GLY A CA 1
ATOM 3280 C C . GLY A 1 408 ? -0.494 1.297 -23.101 1.00 91.81 408 GLY A C 1
ATOM 3281 O O . GLY A 1 408 ? -0.132 1.981 -24.066 1.00 91.81 408 GLY A O 1
ATOM 3282 N N . ALA A 1 409 ? -1.685 1.441 -22.533 1.00 92.75 409 ALA A N 1
ATOM 3283 C CA . ALA A 1 409 ? -2.588 2.552 -22.804 1.00 92.75 409 ALA A CA 1
ATOM 3284 C C . ALA A 1 409 ? -3.212 3.043 -21.499 1.00 92.75 409 ALA A C 1
ATOM 3286 O O . ALA A 1 409 ? -3.657 2.235 -20.684 1.00 92.75 409 ALA A O 1
ATOM 3287 N N . LEU A 1 410 ? -3.272 4.359 -21.322 1.00 93.94 410 LEU A N 1
ATOM 3288 C CA . LEU A 1 410 ? -3.953 4.960 -20.182 1.00 93.94 410 LEU A CA 1
ATOM 3289 C C . LEU A 1 410 ? -5.435 5.151 -20.493 1.00 93.94 410 LEU A C 1
ATOM 3291 O O . LEU A 1 410 ? -5.812 5.572 -21.592 1.00 93.94 410 LEU A O 1
ATOM 3295 N N . VAL A 1 411 ? -6.266 4.837 -19.506 1.00 93.25 411 VAL A N 1
ATOM 3296 C CA . VAL A 1 411 ? -7.705 5.098 -19.505 1.00 93.25 411 VAL A CA 1
ATOM 3297 C C . VAL A 1 411 ? -8.063 5.830 -18.225 1.00 93.25 411 VAL A C 1
ATOM 3299 O O . VAL A 1 411 ? -7.507 5.539 -17.171 1.00 93.25 411 VAL A O 1
ATOM 3302 N N . SER A 1 412 ? -8.989 6.777 -18.300 1.00 92.88 412 SER A N 1
ATOM 3303 C CA . SER A 1 412 ? -9.438 7.506 -17.119 1.00 92.88 412 SER A CA 1
ATOM 3304 C C . SER A 1 412 ? -10.913 7.872 -17.199 1.00 92.88 412 SER A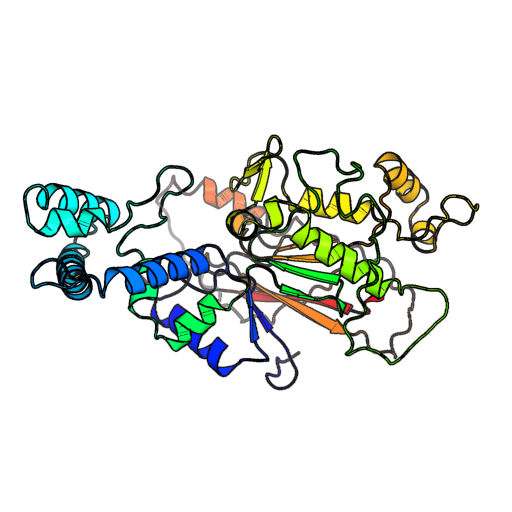 C 1
ATOM 3306 O O . SER A 1 412 ? -11.473 8.033 -18.287 1.00 92.88 412 SER A O 1
ATOM 3308 N N . ILE A 1 413 ? -11.552 7.971 -16.035 1.00 92.12 413 ILE A N 1
ATOM 3309 C CA . ILE A 1 413 ? -12.945 8.397 -15.877 1.00 92.12 413 ILE A CA 1
ATOM 3310 C C . ILE A 1 413 ? -12.978 9.520 -14.841 1.00 92.12 413 ILE A C 1
ATOM 3312 O O . ILE A 1 413 ? -12.354 9.412 -13.788 1.00 92.12 413 ILE A O 1
ATOM 3316 N N . SER A 1 414 ? -13.693 10.605 -15.135 1.00 92.56 414 SER A N 1
ATOM 3317 C CA . SER A 1 414 ? -13.858 11.718 -14.196 1.00 92.56 414 SER A CA 1
ATOM 3318 C C . SER A 1 414 ? -14.687 11.309 -12.983 1.00 92.56 414 SER A C 1
ATOM 3320 O O . SER A 1 414 ? -15.766 10.731 -13.128 1.00 92.56 414 SER A O 1
ATOM 3322 N N . CYS A 1 415 ? -14.210 11.674 -11.799 1.00 89.44 415 CYS A N 1
ATOM 3323 C CA . CYS A 1 415 ? -14.904 11.436 -10.544 1.00 89.44 415 CYS A CA 1
ATOM 3324 C C . CYS A 1 415 ? -15.687 12.678 -10.107 1.00 89.44 415 CYS A C 1
ATOM 3326 O O . CYS A 1 415 ? -15.387 13.806 -10.501 1.00 89.44 415 CYS A O 1
ATOM 3328 N N . ARG A 1 416 ? -16.722 12.477 -9.289 1.00 79.81 416 ARG A N 1
ATOM 3329 C CA . ARG A 1 416 ? -17.328 13.566 -8.517 1.00 79.81 416 ARG A CA 1
ATOM 3330 C C . ARG A 1 416 ? -16.603 13.585 -7.175 1.00 79.81 416 ARG A C 1
ATOM 3332 O O . ARG A 1 416 ? -16.593 12.560 -6.502 1.00 79.81 416 ARG A O 1
ATOM 3339 N N . GLY A 1 417 ? -15.951 14.696 -6.834 1.00 64.56 417 GLY A N 1
ATOM 3340 C CA . GLY A 1 417 ? -15.263 14.825 -5.547 1.00 64.56 417 GLY A CA 1
ATOM 3341 C C . GLY A 1 417 ? -16.239 14.707 -4.376 1.00 64.56 417 GLY A C 1
ATOM 3342 O O . GLY A 1 417 ? -17.447 14.877 -4.556 1.00 64.56 417 GLY A O 1
ATOM 3343 N N . GLN A 1 418 ? -15.724 14.434 -3.176 1.00 61.12 418 GLN A N 1
ATOM 3344 C CA . GLN A 1 418 ? -16.546 14.294 -1.964 1.00 61.12 418 GLN A CA 1
ATOM 3345 C C . GLN A 1 418 ? -17.281 15.582 -1.522 1.00 61.12 418 GLN A C 1
ATOM 3347 O O . GLN A 1 418 ? -18.088 15.522 -0.600 1.00 61.12 418 GLN A O 1
ATOM 3352 N N . GLU A 1 419 ? -17.119 16.722 -2.207 1.00 47.59 419 GLU A N 1
ATOM 3353 C CA . GLU A 1 419 ? -17.816 17.992 -1.910 1.00 47.59 419 GLU A CA 1
ATOM 3354 C C . GLU A 1 419 ? -19.337 18.001 -2.222 1.00 47.59 419 GLU A C 1
ATOM 3356 O O . GLU A 1 419 ? -19.959 19.058 -2.283 1.00 47.59 419 GLU A O 1
ATOM 3361 N N . GLY A 1 420 ? -19.967 16.837 -2.421 1.00 37.72 420 GLY A N 1
ATOM 3362 C CA . GLY A 1 420 ? -21.393 16.708 -2.756 1.00 37.72 420 GLY A CA 1
ATOM 3363 C C . GLY A 1 420 ? -22.231 15.825 -1.824 1.00 37.72 420 GLY A C 1
ATOM 3364 O O . GLY A 1 420 ? -23.369 15.527 -2.175 1.00 37.72 420 GLY A O 1
ATOM 3365 N N . LEU A 1 421 ? -21.691 15.380 -0.685 1.00 34.09 421 LEU A N 1
ATOM 3366 C CA . LEU A 1 421 ? -22.395 14.547 0.309 1.00 34.09 421 LEU A CA 1
ATOM 3367 C C . LEU A 1 421 ? -22.469 15.242 1.683 1.00 34.09 421 LEU A C 1
ATOM 3369 O O . LEU A 1 421 ? -22.256 14.606 2.713 1.00 34.09 421 LEU A O 1
ATOM 3373 N N . GLY A 1 422 ? -22.702 16.558 1.669 1.00 27.27 422 GLY A N 1
ATOM 3374 C CA . GLY A 1 422 ? -23.016 17.345 2.866 1.00 27.27 422 GLY A CA 1
ATOM 3375 C C . GLY A 1 422 ? -24.439 17.125 3.358 1.00 27.27 422 GLY A C 1
ATOM 3376 O O . GLY A 1 422 ? -25.324 16.889 2.500 1.00 27.27 422 GLY A O 1
#

Organism: NCBI:txid139825

Foldseek 3Di:
DDDDLVPAAEEALEPLAPLDPLVSSQVVLVVCVVSPPRYAYAYAPLLVLLLVLLVLCVVQQQDDDPHDGSVNLCVVVVVVVVVCVVVVDAQLNVLVVVCVVCPPHPCVVSSVSQDHADDDQRHPRSRDPRSSNVSSVPHDPSSSVSSVPHHQWDQDLLQLEIRHAADFAQFQLVDPCCPPLTLFNAFADDDPDDPPPPPDDDDDDDDDLSNSSVRSSVCSCVRHPLNVDSCLRRQFQAAAPSDGDNDVVHHGGSVVNLLLSQLQADEQDPPPPDPDDDPVVVPPDPVSVVVSVVSPHTHHHHGAYEYENCCVLAFDDDQRYTYQHVPQQQQGKRKDKDKDADDPVPDPDPPPPPPPPVPPPPCPVPVVVVVPPPDDDDDDDDDDDDDDQDDWDKDWGNGGDVVSNMTIIMTIDGHGHPPPPD

InterPro domains:
  IPR004843 Calcineurin-like, phosphoesterase domain [PF00149] (6-132)
  IPR029052 Metallo-dependent phosphatase-like [G3DSA:3.60.21.10] (1-361)
  IPR029052 Metallo-dependent phosphatase-like [SSF56300] (4-339)
  IPR050126 Diadenosine polyphosphate hydrolase [PTHR42850] (228-345)